Protein AF-M1KHR3-F1 (afdb_monomer_lite)

Radius of gyration: 27.19 Å; chains: 1; bounding box: 66×49×83 Å

pLDDT: mean 91.04, std 7.64, range [51.75, 98.38]

Structure (mmCIF, N/CA/C/O backbone):
data_AF-M1KHR3-F1
#
_entry.id   AF-M1KHR3-F1
#
loop_
_atom_site.group_PDB
_atom_site.id
_atom_site.type_symbol
_atom_site.label_atom_id
_atom_site.label_alt_id
_atom_site.label_comp_id
_atom_site.label_asym_id
_atom_site.label_entity_id
_atom_site.label_seq_id
_atom_site.pdbx_PDB_ins_code
_atom_site.Cartn_x
_atom_site.Cartn_y
_atom_site.Cartn_z
_atom_site.occupancy
_atom_site.B_iso_or_equiv
_atom_site.auth_seq_id
_atom_si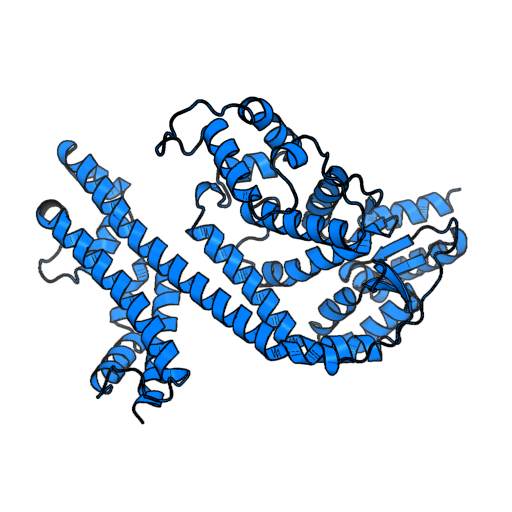te.auth_comp_id
_atom_site.auth_asym_id
_atom_site.auth_atom_id
_atom_site.pdbx_PDB_model_num
ATOM 1 N N . MET A 1 1 ? -18.562 -5.114 -34.670 1.00 65.62 1 MET A N 1
ATOM 2 C CA . MET A 1 1 ? -17.474 -6.106 -34.821 1.00 65.62 1 MET A CA 1
ATOM 3 C C . MET A 1 1 ? -16.102 -5.505 -34.507 1.00 65.62 1 MET A C 1
ATOM 5 O O . MET A 1 1 ? -15.467 -5.990 -33.584 1.00 65.62 1 MET A O 1
ATOM 9 N N . ASN A 1 2 ? -15.694 -4.399 -35.146 1.00 81.81 2 ASN A N 1
ATOM 10 C CA . ASN A 1 2 ? -14.386 -3.755 -34.916 1.00 81.81 2 ASN A CA 1
ATOM 11 C C . ASN A 1 2 ? -14.094 -3.407 -33.428 1.00 81.81 2 ASN A C 1
ATOM 13 O O . ASN A 1 2 ? -13.046 -3.760 -32.904 1.00 81.81 2 ASN A O 1
ATOM 17 N N . CYS A 1 3 ? -15.053 -2.831 -32.684 1.00 86.38 3 CYS A N 1
ATOM 18 C CA . CYS A 1 3 ? -14.869 -2.542 -31.247 1.00 86.38 3 CYS A CA 1
ATOM 19 C C . CYS A 1 3 ? -14.636 -3.790 -30.373 1.00 86.38 3 CYS A C 1
ATOM 21 O O . CYS A 1 3 ? -13.978 -3.694 -29.340 1.00 86.38 3 CYS A O 1
ATOM 23 N N . LEU A 1 4 ? -15.202 -4.942 -30.754 1.00 85.88 4 LEU A N 1
ATOM 24 C CA . LEU A 1 4 ? -15.021 -6.194 -30.017 1.00 85.88 4 LEU A CA 1
ATOM 25 C C . LEU A 1 4 ? -13.619 -6.755 -30.263 1.00 85.88 4 LEU A C 1
ATOM 27 O O . LEU A 1 4 ? -12.949 -7.115 -29.305 1.00 85.88 4 LEU A O 1
ATOM 31 N N . ILE A 1 5 ? -13.155 -6.737 -31.518 1.00 86.44 5 ILE A N 1
ATOM 32 C CA . ILE A 1 5 ? -11.787 -7.136 -31.890 1.00 86.44 5 ILE A CA 1
ATOM 33 C C . ILE A 1 5 ? -10.766 -6.259 -31.155 1.00 86.44 5 ILE A C 1
ATOM 35 O O . ILE A 1 5 ? -9.874 -6.790 -30.504 1.00 86.44 5 ILE A O 1
ATOM 39 N N . LYS A 1 6 ? -10.962 -4.933 -31.147 1.00 89.56 6 LYS A N 1
ATOM 40 C CA . LYS A 1 6 ? -10.150 -3.979 -30.368 1.00 89.56 6 LYS A CA 1
ATOM 41 C C . LYS A 1 6 ? -10.106 -4.318 -28.880 1.00 89.56 6 LYS A C 1
ATOM 43 O O . LYS A 1 6 ? -9.040 -4.315 -28.271 1.00 89.56 6 LYS A O 1
ATOM 48 N N . ARG A 1 7 ? -11.259 -4.653 -28.292 1.00 89.25 7 ARG A N 1
ATOM 49 C CA . ARG A 1 7 ? -11.337 -5.071 -26.888 1.00 89.25 7 ARG A CA 1
ATOM 50 C C . ARG A 1 7 ? -10.557 -6.367 -26.646 1.00 89.25 7 ARG A C 1
ATOM 52 O O . ARG A 1 7 ? -9.787 -6.422 -25.695 1.00 89.25 7 ARG A O 1
ATOM 59 N N . CYS A 1 8 ? -10.712 -7.378 -27.500 1.00 89.38 8 CYS A N 1
ATOM 60 C CA . CYS A 1 8 ? -9.934 -8.617 -27.420 1.00 89.38 8 CYS A CA 1
ATOM 61 C C . CYS A 1 8 ? -8.431 -8.337 -27.524 1.00 89.38 8 CYS A C 1
ATOM 63 O O . CYS A 1 8 ? -7.670 -8.798 -26.681 1.00 89.38 8 CYS A O 1
ATOM 65 N N . GLN A 1 9 ? -8.016 -7.510 -28.485 1.00 90.50 9 GLN A N 1
ATOM 66 C CA . GLN A 1 9 ? -6.617 -7.130 -28.663 1.00 90.50 9 GLN A CA 1
ATOM 67 C C . GLN A 1 9 ? -6.060 -6.409 -27.430 1.00 90.50 9 GLN A C 1
ATOM 69 O O . GLN A 1 9 ? -4.948 -6.705 -27.012 1.00 90.50 9 GLN A O 1
ATOM 74 N N . SER A 1 10 ? -6.844 -5.529 -26.795 1.00 91.81 10 SER A N 1
ATOM 75 C CA . SER A 1 10 ? -6.420 -4.839 -25.569 1.00 91.81 10 SER A CA 1
ATOM 76 C C . SER A 1 10 ? -6.113 -5.799 -24.415 1.00 91.81 10 SER A C 1
ATOM 78 O O . SER A 1 10 ? -5.130 -5.588 -23.718 1.00 91.81 10 SER A O 1
ATOM 80 N N . PHE A 1 11 ? -6.881 -6.886 -24.259 1.00 91.25 11 PHE A N 1
ATOM 81 C CA . PHE A 1 11 ? -6.609 -7.899 -23.233 1.00 91.25 11 PHE A CA 1
ATOM 82 C C . PHE A 1 11 ? -5.321 -8.675 -23.510 1.00 91.25 11 PHE A C 1
ATOM 84 O O . PHE A 1 11 ? -4.562 -8.958 -22.587 1.00 91.25 11 PHE A O 1
ATOM 91 N N . VAL A 1 12 ? -5.064 -9.003 -24.780 1.00 91.44 12 VAL A N 1
ATOM 92 C CA . VAL A 1 12 ? -3.830 -9.695 -25.171 1.00 91.44 12 VAL A CA 1
ATOM 93 C C . VAL A 1 12 ? -2.618 -8.790 -24.936 1.00 91.44 12 VAL A C 1
ATOM 95 O O . VAL A 1 12 ? -1.640 -9.237 -24.348 1.00 91.44 12 VAL A O 1
ATOM 98 N N . ILE A 1 13 ? -2.700 -7.508 -25.313 1.00 92.38 13 ILE A N 1
ATOM 99 C CA . ILE A 1 13 ? -1.631 -6.533 -25.047 1.00 92.38 13 ILE A CA 1
ATOM 100 C C . ILE A 1 13 ? -1.398 -6.377 -23.542 1.00 92.38 13 ILE A C 1
ATOM 102 O O . ILE A 1 13 ? -0.253 -6.429 -23.112 1.00 92.38 13 ILE A O 1
ATOM 1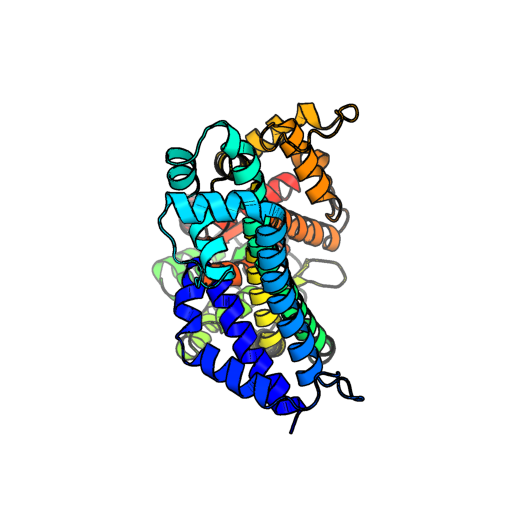06 N N . GLU A 1 14 ? -2.455 -6.237 -22.736 1.00 92.50 14 GLU A N 1
ATOM 107 C CA . GLU A 1 14 ? -2.338 -6.141 -21.273 1.00 92.50 14 GLU A CA 1
ATOM 108 C C . GLU A 1 14 ? -1.599 -7.358 -20.689 1.00 92.50 14 GLU A C 1
ATOM 110 O O . GLU A 1 14 ? -0.721 -7.198 -19.845 1.00 92.50 14 GLU A O 1
ATOM 115 N N . SER A 1 15 ? -1.904 -8.570 -21.169 1.00 90.69 15 SER A N 1
ATOM 116 C CA . SER A 1 15 ? -1.206 -9.791 -20.745 1.00 90.69 15 SER A CA 1
ATOM 117 C C . SER A 1 15 ? 0.270 -9.798 -21.147 1.00 90.69 15 SER A C 1
ATOM 119 O O . SER A 1 15 ? 1.107 -10.236 -20.362 1.00 90.69 15 SER A O 1
ATOM 121 N N . VAL A 1 16 ? 0.596 -9.334 -22.357 1.00 89.81 16 VAL A N 1
ATOM 122 C CA . VAL A 1 16 ? 1.985 -9.227 -22.828 1.00 89.81 16 VAL A CA 1
ATOM 123 C C . VAL A 1 16 ? 2.756 -8.211 -21.986 1.00 89.81 16 VAL A C 1
ATOM 125 O O . VAL A 1 16 ? 3.840 -8.522 -21.507 1.00 89.81 16 VAL A O 1
ATOM 128 N N . VAL A 1 17 ? 2.184 -7.027 -21.751 1.00 92.69 17 VAL A N 1
ATOM 129 C CA . VAL A 1 17 ? 2.806 -5.967 -20.944 1.00 92.69 17 VAL A CA 1
ATOM 130 C C . VAL A 1 17 ? 3.092 -6.447 -19.521 1.00 92.69 17 VAL A C 1
ATOM 132 O O . VAL A 1 17 ? 4.191 -6.224 -19.029 1.00 92.69 17 VAL A O 1
ATOM 135 N N . LYS A 1 18 ? 2.152 -7.152 -18.877 1.00 91.62 18 LYS A N 1
ATOM 136 C CA . LYS A 1 18 ? 2.363 -7.692 -17.523 1.00 91.62 18 LYS A CA 1
ATOM 137 C C . LYS A 1 18 ? 3.564 -8.632 -17.454 1.00 91.62 18 LYS A C 1
ATOM 139 O O . LYS A 1 18 ? 4.418 -8.437 -16.599 1.00 91.62 18 LYS A O 1
ATOM 144 N N . ARG A 1 19 ? 3.671 -9.582 -18.389 1.00 88.81 19 ARG A N 1
ATOM 145 C CA . ARG A 1 19 ? 4.815 -10.507 -18.438 1.00 88.81 19 ARG A CA 1
ATOM 146 C C . ARG A 1 19 ? 6.134 -9.783 -18.690 1.00 88.81 19 ARG A C 1
ATOM 148 O O . ARG A 1 19 ? 7.119 -10.081 -18.034 1.00 88.81 19 ARG A O 1
ATOM 155 N N . LEU A 1 20 ? 6.136 -8.777 -19.569 1.00 89.31 20 LEU A N 1
ATOM 156 C CA . LEU A 1 20 ? 7.328 -7.959 -19.815 1.00 89.31 20 LEU A CA 1
ATOM 157 C C . LEU A 1 20 ? 7.795 -7.176 -18.590 1.00 89.31 20 LEU A C 1
ATOM 159 O O . LEU A 1 20 ? 8.991 -6.972 -18.426 1.00 89.31 20 LEU A O 1
ATOM 163 N N . ILE A 1 21 ? 6.872 -6.719 -17.747 1.00 91.12 21 ILE A N 1
ATOM 164 C CA . ILE A 1 21 ? 7.213 -6.029 -16.499 1.00 91.12 21 ILE A CA 1
ATOM 165 C C . ILE A 1 21 ? 7.735 -7.023 -15.451 1.00 91.12 21 ILE A C 1
ATOM 167 O O . ILE A 1 21 ? 8.632 -6.676 -14.687 1.00 91.12 21 ILE A O 1
ATOM 171 N N . GLU A 1 22 ? 7.180 -8.238 -15.399 1.00 86.88 22 GLU A N 1
ATOM 172 C CA . GLU A 1 22 ? 7.619 -9.299 -14.481 1.00 86.88 22 GLU A CA 1
ATOM 173 C C . GLU A 1 22 ? 9.031 -9.797 -14.814 1.00 86.88 22 GLU A C 1
ATOM 175 O O . GLU A 1 22 ? 9.869 -9.898 -13.917 1.00 86.88 22 GLU A O 1
ATOM 180 N N . ASP A 1 23 ? 9.307 -10.058 -16.093 1.00 85.81 23 ASP A N 1
ATOM 181 C CA . ASP A 1 23 ? 10.641 -10.373 -16.595 1.00 85.81 23 ASP A CA 1
ATOM 182 C C . ASP A 1 23 ? 10.809 -9.868 -18.032 1.00 85.81 23 ASP A C 1
ATOM 184 O O . ASP A 1 23 ? 10.294 -10.420 -19.006 1.00 85.81 23 ASP A O 1
ATOM 188 N N . VAL A 1 24 ? 11.601 -8.811 -18.174 1.00 82.69 24 VAL A N 1
ATOM 189 C CA . VAL A 1 24 ? 11.881 -8.175 -19.463 1.00 82.69 24 VAL A CA 1
ATOM 190 C C . VAL A 1 24 ? 12.585 -9.138 -20.429 1.00 82.69 24 VAL A C 1
ATOM 192 O O . VAL A 1 24 ? 12.415 -9.030 -21.645 1.00 82.69 24 VAL A O 1
ATOM 195 N N . ASN A 1 25 ? 13.329 -10.120 -19.912 1.00 76.38 25 ASN A N 1
ATOM 196 C CA . ASN A 1 25 ? 14.043 -11.101 -20.731 1.00 76.38 25 ASN A CA 1
ATOM 197 C C . ASN A 1 25 ? 13.101 -12.128 -21.368 1.00 76.38 25 ASN A C 1
ATOM 199 O O . ASN A 1 25 ? 13.469 -12.778 -22.350 1.00 76.38 25 ASN A O 1
ATOM 203 N N . GLU A 1 26 ? 11.857 -12.235 -20.887 1.00 79.50 26 GLU A N 1
ATOM 204 C CA . GLU A 1 26 ? 10.842 -13.055 -21.542 1.00 79.50 26 GLU A CA 1
ATOM 205 C C . GLU A 1 26 ? 10.417 -12.496 -22.904 1.00 79.50 26 GLU A C 1
ATOM 207 O O . GLU A 1 26 ? 9.757 -13.217 -23.649 1.00 79.50 26 GLU A O 1
ATOM 212 N N . TYR A 1 27 ? 10.796 -11.267 -23.298 1.00 82.06 27 TYR A N 1
ATOM 213 C CA . TYR A 1 27 ? 10.379 -10.689 -24.585 1.00 82.06 27 TYR A CA 1
ATOM 214 C C . TYR A 1 27 ? 10.649 -11.634 -25.766 1.00 82.06 27 TYR A C 1
ATOM 216 O O . TYR A 1 27 ? 9.761 -11.862 -26.586 1.00 82.06 27 TYR A O 1
ATOM 224 N N . SER A 1 28 ? 11.835 -12.246 -25.829 1.00 80.62 28 SER A N 1
ATOM 225 C CA . SER A 1 28 ? 12.192 -13.197 -26.894 1.00 80.62 28 SER A CA 1
ATOM 226 C C . SER A 1 28 ? 11.285 -14.435 -26.907 1.00 80.62 28 SER A C 1
ATOM 228 O O . SER A 1 28 ? 10.817 -14.855 -27.968 1.00 80.62 28 SER A O 1
ATOM 230 N N . TYR A 1 29 ? 10.972 -14.979 -25.730 1.00 83.31 29 TYR A N 1
ATOM 231 C CA . TYR A 1 29 ? 10.062 -16.106 -25.563 1.00 83.31 29 TYR A CA 1
ATOM 232 C C . TYR A 1 29 ? 8.618 -15.725 -25.912 1.00 83.31 29 TYR A C 1
ATOM 234 O O . TYR A 1 29 ? 7.948 -16.471 -26.631 1.00 83.31 29 TYR A O 1
ATOM 242 N N . LEU A 1 30 ? 8.159 -14.537 -25.507 1.00 82.94 30 LEU A N 1
ATOM 243 C CA . LEU A 1 30 ? 6.817 -14.019 -25.782 1.00 82.94 30 LEU A CA 1
ATOM 244 C C . LEU A 1 30 ? 6.518 -13.971 -27.280 1.00 82.94 30 LEU A C 1
ATOM 246 O O . LEU A 1 30 ? 5.421 -14.359 -27.680 1.00 82.94 30 LEU A O 1
ATOM 250 N N . LEU A 1 31 ? 7.496 -13.606 -28.118 1.00 83.00 31 LEU A N 1
ATOM 251 C CA . LEU A 1 31 ? 7.348 -13.614 -29.582 1.00 83.00 31 LEU A CA 1
ATOM 252 C C . LEU A 1 31 ? 6.967 -14.994 -30.146 1.00 83.00 31 LEU A C 1
ATOM 254 O O . LEU A 1 31 ? 6.371 -15.089 -31.223 1.00 83.00 31 LEU A O 1
ATOM 258 N N . THR A 1 32 ? 7.308 -16.070 -29.434 1.00 82.56 32 THR A N 1
ATOM 259 C CA . THR A 1 32 ? 7.032 -17.450 -29.852 1.00 82.56 32 THR A CA 1
ATOM 260 C C . THR A 1 32 ? 5.683 -17.974 -29.358 1.00 82.56 32 THR A C 1
ATOM 262 O O . THR A 1 32 ? 5.171 -18.953 -29.915 1.00 82.56 32 THR A O 1
ATOM 265 N N . MET A 1 33 ? 5.087 -17.309 -28.363 1.00 86.12 33 MET A N 1
ATOM 266 C CA . MET A 1 33 ? 3.870 -17.749 -27.687 1.00 86.12 33 MET A CA 1
ATOM 267 C C . MET A 1 33 ? 2.606 -17.563 -28.531 1.00 86.12 33 MET A C 1
ATOM 269 O O . MET A 1 33 ? 2.522 -16.724 -29.433 1.00 86.12 33 MET A O 1
ATOM 273 N N . GLU A 1 34 ? 1.574 -18.340 -28.194 1.00 85.19 34 GLU A N 1
ATOM 274 C CA . GLU A 1 34 ? 0.252 -18.246 -28.819 1.00 85.19 34 GLU A CA 1
ATOM 275 C C . GLU A 1 34 ? -0.377 -16.859 -28.633 1.00 85.19 34 GLU A C 1
ATOM 277 O O . GLU A 1 34 ? -0.945 -16.325 -29.583 1.00 85.19 34 GLU A O 1
ATOM 282 N N . ASP A 1 35 ? -0.175 -16.230 -27.470 1.00 83.19 35 ASP A N 1
ATOM 283 C CA . ASP A 1 35 ? -0.653 -14.875 -27.170 1.00 83.19 35 ASP A CA 1
ATOM 284 C C . ASP A 1 35 ? -0.137 -13.846 -28.191 1.00 83.19 35 ASP A C 1
ATOM 286 O O . ASP A 1 35 ? -0.899 -13.018 -28.692 1.00 83.19 35 ASP A O 1
ATOM 290 N N . TRP A 1 36 ? 1.139 -13.929 -28.581 1.00 85.38 36 TRP A N 1
ATOM 291 C CA . TRP A 1 36 ? 1.722 -13.020 -29.572 1.00 85.38 36 TRP A CA 1
ATOM 292 C C . TRP A 1 36 ? 1.218 -13.301 -30.991 1.00 85.38 36 TRP A C 1
ATOM 294 O O . TRP A 1 36 ? 0.910 -12.382 -31.753 1.00 85.38 36 TRP A O 1
ATOM 304 N N . ARG A 1 37 ? 1.048 -14.576 -31.357 1.00 86.50 37 ARG A N 1
ATOM 305 C CA . ARG A 1 37 ? 0.434 -14.949 -32.646 1.00 86.50 37 ARG A CA 1
ATOM 306 C C . ARG A 1 37 ? -1.011 -14.464 -32.732 1.00 86.50 37 ARG A C 1
ATOM 308 O O . ARG A 1 37 ? -1.428 -13.958 -33.778 1.00 86.50 37 ARG A O 1
ATOM 315 N N . LEU A 1 38 ? -1.755 -14.584 -31.635 1.00 87.06 38 LEU A N 1
ATOM 316 C CA . LEU A 1 38 ? -3.108 -14.066 -31.504 1.00 87.06 38 LEU A CA 1
ATOM 317 C C . LEU A 1 38 ? -3.116 -12.543 -31.632 1.00 87.06 38 LEU A C 1
ATOM 319 O O . LEU A 1 38 ? -3.914 -12.023 -32.409 1.00 87.06 38 LEU A O 1
ATOM 323 N N . LEU A 1 39 ? -2.202 -11.836 -30.959 1.00 87.75 39 LEU A N 1
ATOM 324 C CA . LEU A 1 39 ? -2.040 -10.388 -31.100 1.00 87.75 39 LEU A CA 1
ATOM 325 C C . LEU A 1 39 ? -1.847 -9.995 -32.567 1.00 87.75 39 LEU A C 1
ATOM 327 O O . LEU A 1 39 ? -2.563 -9.126 -33.060 1.00 87.75 39 LEU A O 1
ATOM 331 N N . MET A 1 40 ? -0.953 -10.678 -33.288 1.00 86.25 40 MET A N 1
ATOM 332 C CA . MET A 1 40 ? -0.709 -10.368 -34.696 1.00 86.25 40 MET A CA 1
ATOM 333 C C . MET A 1 40 ? -1.898 -10.679 -35.608 1.00 86.25 40 MET A C 1
ATOM 335 O O . MET A 1 40 ? -2.149 -9.955 -36.572 1.00 86.25 40 MET A O 1
ATOM 339 N N . SER A 1 41 ? -2.634 -11.752 -35.324 1.00 86.06 41 SER A N 1
ATOM 340 C CA . SER A 1 41 ? -3.857 -12.105 -36.053 1.00 86.06 41 SER A CA 1
ATOM 341 C C . SER A 1 41 ? -4.972 -11.077 -35.823 1.00 86.06 41 SER A C 1
ATOM 343 O O . SER A 1 41 ? -5.627 -10.628 -36.770 1.00 86.06 41 SER A O 1
ATOM 345 N N . LEU A 1 42 ? -5.150 -10.651 -34.568 1.00 85.31 42 LEU A N 1
ATOM 346 C CA . LEU A 1 42 ? -6.105 -9.613 -34.189 1.00 85.31 42 LEU A CA 1
ATOM 347 C C . LEU A 1 42 ? -5.740 -8.275 -34.831 1.00 85.31 42 LEU A C 1
ATOM 349 O O . LEU A 1 42 ? -6.620 -7.639 -35.404 1.00 85.31 42 LEU A O 1
ATOM 353 N N . ASP A 1 43 ? -4.462 -7.892 -34.820 1.00 84.50 43 ASP A N 1
ATOM 354 C CA . ASP A 1 43 ? -3.989 -6.637 -35.412 1.00 84.50 43 ASP A CA 1
ATOM 355 C C . ASP A 1 43 ? -4.278 -6.561 -36.919 1.00 84.50 43 ASP A C 1
ATOM 357 O O . ASP A 1 43 ? -4.793 -5.554 -37.405 1.00 84.50 43 ASP A O 1
ATOM 361 N N . LYS A 1 44 ? -4.063 -7.665 -37.650 1.00 84.88 44 LYS A N 1
ATOM 362 C CA . LYS A 1 44 ? -4.437 -7.787 -39.073 1.00 84.88 44 LYS A CA 1
ATOM 363 C C . LYS A 1 44 ? -5.945 -7.683 -39.311 1.00 84.88 44 LYS A C 1
ATOM 365 O O . LYS A 1 44 ? -6.370 -7.309 -40.400 1.00 84.88 44 LYS A O 1
ATOM 370 N N . SER A 1 45 ? -6.749 -8.032 -38.310 1.00 83.06 45 SER A N 1
ATOM 371 C CA . SER A 1 45 ? -8.213 -8.026 -38.381 1.00 83.06 45 SER A CA 1
ATOM 372 C C . SER A 1 45 ? -8.830 -6.674 -37.992 1.00 83.06 45 SER A C 1
ATOM 374 O O . SER A 1 45 ? -10.031 -6.465 -38.192 1.00 83.06 45 SER A O 1
ATOM 376 N N . VAL A 1 46 ? -8.047 -5.737 -37.441 1.00 80.31 46 VAL A N 1
ATOM 377 C CA . VAL A 1 46 ? -8.514 -4.380 -37.123 1.00 80.31 46 VAL A CA 1
ATOM 378 C C . VAL A 1 46 ? -8.530 -3.526 -38.392 1.00 80.31 46 VAL A C 1
ATOM 380 O O . VAL A 1 46 ? -7.518 -2.977 -38.814 1.00 80.31 46 VAL A O 1
ATOM 383 N N . VAL A 1 47 ? -9.720 -3.383 -38.981 1.00 70.31 47 VAL A N 1
ATOM 384 C CA . VAL A 1 47 ? -9.939 -2.624 -40.229 1.00 70.31 47 VAL A CA 1
ATOM 385 C C . VAL A 1 47 ? -9.781 -1.109 -40.033 1.00 70.31 47 VAL A C 1
ATOM 387 O O . VAL A 1 47 ? -9.219 -0.430 -40.884 1.00 70.31 47 VAL A O 1
ATOM 390 N N . GLU A 1 48 ? -10.238 -0.562 -38.901 1.00 75.12 48 GLU A N 1
ATOM 391 C CA . GLU A 1 48 ? -10.100 0.871 -38.585 1.00 75.12 48 GLU A CA 1
ATOM 392 C C . GLU A 1 48 ? -9.508 1.032 -37.190 1.00 75.12 48 GLU A C 1
ATOM 394 O O . GLU A 1 48 ? -10.094 0.533 -36.227 1.00 75.12 48 GLU A O 1
ATOM 399 N N . ARG A 1 49 ? -8.408 1.778 -37.046 1.00 76.88 49 ARG A N 1
ATOM 400 C CA . ARG A 1 49 ? -7.761 2.025 -35.742 1.00 76.88 49 ARG A CA 1
ATOM 401 C C . ARG A 1 49 ? -8.350 3.209 -34.967 1.00 76.88 49 ARG A C 1
ATOM 403 O O . ARG A 1 49 ? -8.129 3.306 -33.766 1.00 76.88 49 ARG A O 1
ATOM 410 N N . GLN A 1 50 ? -9.159 4.056 -35.609 1.00 80.06 50 GLN A N 1
ATOM 411 C CA . GLN A 1 50 ? -9.783 5.222 -34.972 1.00 80.06 50 GLN A CA 1
ATOM 412 C C . GLN A 1 50 ? -10.743 4.822 -33.840 1.00 80.06 50 GLN A C 1
ATOM 414 O O . GLN A 1 50 ? -11.403 3.777 -33.894 1.00 80.06 50 GLN A O 1
ATOM 419 N N . ILE A 1 51 ? -10.829 5.654 -32.800 1.00 81.06 51 ILE A N 1
ATOM 420 C CA . ILE A 1 51 ? -11.830 5.491 -31.742 1.00 81.06 51 ILE A CA 1
ATOM 421 C C . ILE A 1 51 ? -13.216 5.675 -32.372 1.00 81.06 51 ILE A C 1
ATOM 423 O O . ILE A 1 51 ? -13.428 6.574 -33.182 1.00 81.06 51 ILE A O 1
ATOM 427 N N . CYS A 1 52 ? -14.167 4.798 -32.038 1.00 81.94 52 CYS A N 1
ATOM 428 C CA . CYS A 1 52 ? -15.522 4.932 -32.571 1.00 81.94 52 CYS A CA 1
ATOM 429 C C . CYS A 1 52 ? -16.189 6.213 -32.044 1.00 81.94 52 CYS A C 1
ATOM 431 O O . CYS A 1 52 ? -15.874 6.670 -30.950 1.00 81.94 52 CYS A O 1
ATOM 433 N N . GLN A 1 53 ? -17.176 6.748 -32.767 1.00 77.56 53 GLN A N 1
ATOM 434 C CA . GLN A 1 53 ? -17.880 7.982 -32.375 1.00 77.56 53 GLN A CA 1
ATOM 435 C C . GLN A 1 53 ? -18.485 7.934 -30.961 1.00 77.56 53 GLN A C 1
ATOM 437 O O . GLN A 1 53 ? -18.569 8.951 -30.288 1.00 77.56 53 GLN A O 1
ATOM 442 N N . LYS A 1 54 ? -18.877 6.741 -30.492 1.00 78.44 54 LYS A N 1
ATOM 443 C CA . LYS A 1 54 ? -19.422 6.523 -29.141 1.00 78.44 54 LYS A CA 1
ATOM 444 C C . LYS A 1 54 ? -18.355 6.425 -28.045 1.00 78.44 54 LYS A C 1
ATOM 446 O O . LYS A 1 54 ? -18.719 6.177 -26.905 1.00 78.44 54 LYS A O 1
ATOM 451 N N . GLN A 1 55 ? -17.069 6.497 -28.403 1.00 81.56 55 GLN A N 1
ATOM 452 C CA . GLN A 1 55 ? -15.925 6.344 -27.498 1.00 81.56 55 GLN A CA 1
ATOM 453 C C . GLN A 1 55 ? -16.093 5.166 -26.529 1.00 81.56 55 GLN A C 1
ATOM 455 O O . GLN A 1 55 ? -15.921 5.285 -25.321 1.00 81.56 55 GLN A O 1
ATOM 460 N N . CYS A 1 56 ? -16.501 4.005 -27.052 1.00 85.88 56 CYS A N 1
ATOM 461 C CA . CYS A 1 56 ? -16.832 2.888 -26.178 1.00 85.88 56 CYS A CA 1
ATOM 462 C C . CYS A 1 56 ? -15.594 2.384 -25.419 1.00 85.88 56 CYS A C 1
ATOM 464 O O . CYS A 1 56 ? -14.473 2.443 -25.931 1.00 85.88 56 CYS A O 1
ATOM 466 N N . LEU A 1 57 ? -15.819 1.792 -24.240 1.00 78.81 57 LEU A N 1
ATOM 467 C CA . LEU A 1 57 ? -14.764 1.266 -23.365 1.00 78.81 57 LEU A CA 1
ATOM 468 C C . LEU A 1 57 ? -13.759 0.365 -24.103 1.00 78.81 57 LEU A C 1
ATOM 470 O O . LEU A 1 57 ? -12.564 0.426 -23.841 1.00 78.81 57 LEU A O 1
ATOM 474 N N . GLY A 1 58 ? -14.228 -0.447 -25.057 1.00 82.25 58 GLY A N 1
ATOM 475 C CA . GLY A 1 58 ? -13.357 -1.307 -25.865 1.00 82.25 58 GLY A CA 1
ATOM 476 C C . GLY A 1 58 ? -12.375 -0.531 -26.749 1.00 82.25 58 GLY A C 1
ATOM 477 O O . GLY A 1 58 ? -11.218 -0.922 -26.852 1.00 82.25 58 GLY A O 1
ATOM 478 N N . CYS A 1 59 ? -12.806 0.578 -27.357 1.00 86.56 59 CYS A N 1
ATOM 479 C CA . CYS A 1 59 ? -11.939 1.427 -28.176 1.00 86.56 59 CYS A CA 1
ATOM 480 C C . CYS A 1 59 ? -10.974 2.259 -27.324 1.00 86.56 59 CYS A C 1
ATOM 482 O O . CYS A 1 59 ? -9.827 2.426 -27.724 1.00 86.56 59 CYS A O 1
ATOM 484 N N . LEU A 1 60 ? -11.420 2.754 -26.163 1.00 87.06 60 LEU A N 1
ATOM 485 C CA . LEU A 1 60 ? -10.572 3.517 -25.242 1.00 87.06 60 LEU A CA 1
ATOM 486 C C . LEU A 1 60 ? -9.464 2.641 -24.641 1.00 87.06 60 LEU A C 1
ATOM 488 O O . LEU A 1 60 ? -8.293 3.006 -24.708 1.00 87.06 60 LEU A O 1
ATOM 492 N N . LYS A 1 61 ? -9.814 1.442 -24.148 1.00 86.94 61 LYS A N 1
ATOM 493 C CA . LYS A 1 61 ? -8.830 0.469 -23.642 1.00 86.94 61 LYS A CA 1
ATOM 494 C C . LYS A 1 61 ? -7.837 0.050 -24.716 1.00 86.94 61 LYS A C 1
ATOM 496 O O . LYS A 1 61 ? -6.640 0.014 -24.462 1.00 86.94 61 LYS A O 1
ATOM 501 N N . PHE A 1 62 ? -8.324 -0.224 -25.924 1.00 90.81 62 PHE A N 1
ATOM 502 C CA . PHE A 1 62 ? -7.465 -0.521 -27.064 1.00 90.81 62 PHE A CA 1
ATOM 503 C C . PHE A 1 62 ? -6.466 0.602 -27.343 1.00 90.81 62 PHE A C 1
ATOM 505 O O . PHE A 1 62 ? -5.274 0.330 -27.421 1.00 90.81 62 PHE A O 1
ATOM 512 N N . ALA A 1 63 ? -6.932 1.851 -27.439 1.00 90.56 63 ALA A N 1
ATOM 513 C CA . ALA A 1 63 ? -6.056 2.990 -27.685 1.00 90.56 63 ALA A CA 1
ATOM 514 C C . ALA A 1 63 ? -4.982 3.126 -26.593 1.00 90.56 63 ALA A C 1
ATOM 516 O O . ALA A 1 63 ? -3.806 3.228 -26.923 1.00 90.56 63 ALA A O 1
ATOM 517 N N . ARG A 1 64 ? -5.353 3.042 -25.305 1.00 92.19 64 ARG A N 1
ATOM 518 C CA . ARG A 1 64 ? -4.388 3.131 -24.192 1.00 92.19 64 ARG A CA 1
ATOM 519 C C . ARG A 1 64 ? -3.352 2.006 -24.229 1.00 92.19 64 ARG A C 1
ATOM 521 O O . ARG A 1 64 ? -2.164 2.293 -24.123 1.00 92.19 64 ARG A O 1
ATOM 528 N N . MET A 1 65 ? -3.782 0.755 -24.409 1.00 92.62 65 MET A N 1
ATOM 529 C CA . MET A 1 65 ? -2.879 -0.405 -24.437 1.00 92.62 65 MET A CA 1
ATOM 530 C C . MET A 1 65 ? -1.940 -0.383 -25.649 1.00 92.62 65 MET A C 1
ATOM 532 O O . MET A 1 65 ? -0.747 -0.636 -25.506 1.00 92.62 65 MET A O 1
ATOM 536 N N . VAL A 1 66 ? -2.449 -0.035 -26.836 1.00 91.38 66 VAL A N 1
ATOM 537 C CA . VAL A 1 66 ? -1.615 0.089 -28.041 1.00 91.38 66 VAL A CA 1
ATOM 538 C C . VAL A 1 66 ? -0.602 1.213 -27.892 1.00 91.38 66 VAL A C 1
ATOM 540 O O . VAL A 1 66 ? 0.559 1.000 -28.227 1.00 91.38 66 VAL A O 1
ATOM 543 N N . THR A 1 67 ? -1.007 2.381 -27.387 1.00 93.19 67 THR A N 1
ATOM 544 C CA . THR A 1 67 ? -0.081 3.497 -27.153 1.00 93.19 67 THR A CA 1
ATOM 545 C C . THR A 1 67 ? 1.018 3.101 -26.173 1.00 93.19 67 THR A C 1
ATOM 547 O O . THR A 1 67 ? 2.183 3.320 -26.473 1.00 93.19 67 THR A O 1
ATOM 550 N N . MET A 1 68 ? 0.671 2.453 -25.058 1.00 94.94 68 MET A N 1
ATOM 551 C CA . MET A 1 68 ? 1.634 1.986 -24.055 1.00 94.94 68 MET A CA 1
ATOM 552 C C . MET A 1 68 ? 2.686 1.042 -24.660 1.00 94.94 68 MET A C 1
ATOM 554 O O . MET A 1 68 ? 3.882 1.302 -24.555 1.00 94.94 68 MET A O 1
ATOM 558 N N . LEU A 1 69 ? 2.253 -0.010 -25.366 1.00 93.12 69 LEU A N 1
ATOM 559 C CA . LEU A 1 69 ? 3.180 -0.951 -26.004 1.00 93.12 69 LEU A CA 1
ATOM 560 C C . LEU A 1 69 ? 3.988 -0.293 -27.136 1.00 93.12 69 LEU A C 1
ATOM 562 O O . LEU A 1 69 ? 5.175 -0.569 -27.293 1.00 93.12 69 LEU A O 1
ATOM 566 N N . SER A 1 70 ? 3.362 0.586 -27.923 1.00 93.12 70 SER A N 1
ATOM 567 C CA . SER A 1 70 ? 4.036 1.272 -29.032 1.00 93.12 70 SER A CA 1
ATOM 568 C C . SER A 1 70 ? 5.094 2.251 -28.537 1.00 93.12 70 SER A C 1
ATOM 570 O O . SER A 1 70 ? 6.152 2.336 -29.150 1.00 93.12 70 SER A O 1
ATOM 572 N N . ASN A 1 71 ? 4.835 2.970 -27.442 1.00 96.06 71 ASN A N 1
ATOM 573 C CA . ASN A 1 71 ? 5.806 3.875 -26.831 1.00 96.06 71 ASN A CA 1
ATOM 574 C C . ASN A 1 71 ? 7.052 3.107 -26.394 1.00 96.06 71 ASN A C 1
ATOM 576 O O . ASN A 1 71 ? 8.143 3.478 -26.807 1.00 96.06 71 ASN A O 1
ATOM 580 N N . PHE A 1 72 ? 6.878 1.989 -25.682 1.00 95.69 72 PHE A N 1
ATOM 581 C CA . PHE A 1 72 ? 7.986 1.112 -25.299 1.00 95.69 72 PHE A CA 1
ATOM 582 C C . PHE A 1 72 ? 8.788 0.625 -26.514 1.00 95.69 72 PHE A C 1
ATOM 584 O O . PHE A 1 72 ? 10.001 0.805 -26.577 1.00 95.69 72 PHE A O 1
ATOM 591 N N . ILE A 1 73 ? 8.115 0.059 -27.523 1.00 94.25 73 ILE A N 1
ATOM 592 C CA . ILE A 1 73 ? 8.779 -0.437 -28.739 1.00 94.25 73 ILE A CA 1
ATOM 593 C C . ILE A 1 73 ? 9.560 0.685 -29.433 1.00 94.25 73 ILE A C 1
ATOM 595 O O . ILE A 1 73 ? 10.727 0.510 -29.780 1.00 94.25 73 ILE A O 1
ATOM 599 N N . ASN A 1 74 ? 8.930 1.841 -29.634 1.00 97.12 74 ASN A N 1
ATOM 600 C CA . ASN A 1 74 ? 9.547 2.965 -30.329 1.00 97.12 74 ASN A CA 1
ATOM 601 C C . ASN A 1 74 ? 10.700 3.575 -29.526 1.00 97.12 74 ASN A C 1
ATOM 603 O O . ASN A 1 74 ? 11.702 3.952 -30.128 1.00 97.12 74 ASN A O 1
ATOM 607 N N . GLY A 1 75 ? 10.586 3.638 -28.199 1.00 97.44 75 GLY A N 1
ATOM 608 C CA . GLY A 1 75 ? 11.644 4.103 -27.308 1.00 97.44 75 GLY A CA 1
ATOM 609 C C . GLY A 1 75 ? 12.891 3.228 -27.409 1.00 97.44 75 GLY A C 1
ATOM 610 O O . GLY A 1 75 ? 13.986 3.735 -27.652 1.00 97.44 75 GLY A O 1
ATOM 611 N N . ILE A 1 76 ? 12.719 1.902 -27.370 1.00 96.81 76 ILE A N 1
ATOM 612 C CA . ILE A 1 76 ? 13.818 0.942 -27.558 1.00 96.81 76 ILE A CA 1
ATOM 613 C C . ILE A 1 76 ? 14.459 1.093 -28.945 1.00 96.81 76 ILE A C 1
ATOM 615 O O . ILE A 1 76 ? 15.682 1.160 -29.071 1.00 96.81 76 ILE A O 1
ATOM 619 N N . LEU A 1 77 ? 13.646 1.197 -30.001 1.00 97.25 77 LEU A N 1
ATOM 620 C CA . LEU A 1 77 ? 14.154 1.411 -31.359 1.00 97.25 77 LEU A CA 1
ATOM 621 C C . LEU A 1 77 ? 14.906 2.745 -31.495 1.00 97.25 77 LEU A C 1
ATOM 623 O O . LEU A 1 77 ? 15.918 2.801 -32.197 1.00 97.25 77 LEU A O 1
ATOM 627 N N . SER A 1 78 ? 14.450 3.805 -30.820 1.00 97.62 78 SER A N 1
ATOM 628 C CA . SER A 1 78 ? 15.145 5.097 -30.785 1.00 97.62 78 SER A CA 1
ATOM 629 C C . SER A 1 78 ? 16.480 4.984 -30.059 1.00 97.62 78 SER A C 1
ATOM 631 O O . SER A 1 78 ? 17.491 5.438 -30.590 1.00 97.62 78 SER A O 1
ATOM 633 N N . ALA A 1 79 ? 16.522 4.302 -28.909 1.00 97.06 79 ALA A N 1
ATOM 634 C CA . ALA A 1 79 ? 17.756 4.061 -28.165 1.00 97.06 79 ALA A CA 1
ATOM 635 C C . ALA A 1 79 ? 18.800 3.325 -29.022 1.00 97.06 79 ALA A C 1
ATOM 637 O O . ALA A 1 79 ? 19.955 3.755 -29.086 1.00 97.06 79 ALA A O 1
ATOM 638 N N . ASN A 1 80 ? 18.385 2.283 -29.752 1.00 96.19 80 ASN A N 1
ATOM 639 C CA . ASN A 1 80 ? 19.254 1.567 -30.690 1.00 96.19 80 ASN A CA 1
ATOM 640 C C . ASN A 1 80 ? 19.775 2.478 -31.799 1.00 96.19 80 ASN A C 1
ATOM 642 O O . ASN A 1 80 ? 20.966 2.470 -32.096 1.00 96.19 80 ASN A O 1
ATOM 646 N N . LYS A 1 81 ? 18.891 3.272 -32.408 1.00 96.25 81 LYS A N 1
ATOM 647 C CA . LYS A 1 81 ? 19.239 4.165 -33.517 1.00 96.25 81 LYS A CA 1
ATOM 648 C C . LYS A 1 81 ? 20.195 5.276 -33.083 1.00 96.25 81 LYS A C 1
ATOM 650 O O . LYS A 1 81 ? 21.161 5.574 -33.773 1.00 96.25 81 LYS A O 1
ATOM 655 N N . GLU A 1 82 ? 19.950 5.886 -31.931 1.00 96.44 82 GLU A N 1
ATOM 656 C CA . GLU A 1 82 ? 20.807 6.935 -31.372 1.00 96.44 82 GLU A CA 1
ATOM 657 C C . GLU A 1 82 ? 22.183 6.404 -30.948 1.00 96.44 82 GLU A C 1
ATOM 659 O O . GLU A 1 82 ? 23.136 7.172 -30.843 1.00 96.44 82 GLU A O 1
ATOM 664 N N . SER A 1 83 ? 22.295 5.097 -30.697 1.00 96.19 83 SER A N 1
ATOM 665 C CA . SER A 1 83 ? 23.536 4.402 -30.337 1.00 96.19 83 SER A CA 1
ATOM 666 C C . SER A 1 83 ? 23.981 3.392 -31.402 1.00 96.19 83 SER A C 1
ATOM 668 O O . SER A 1 83 ? 24.692 2.443 -31.084 1.00 96.19 83 SER A O 1
ATOM 670 N N . GLU A 1 84 ? 23.621 3.601 -32.674 1.00 95.56 84 GLU A N 1
ATOM 671 C CA . GLU A 1 84 ? 23.823 2.637 -33.771 1.00 95.56 84 GLU A CA 1
ATOM 672 C C . GLU A 1 84 ? 25.282 2.171 -33.904 1.00 95.56 84 GLU A C 1
ATOM 674 O O . GLU A 1 84 ? 25.551 0.976 -34.046 1.00 95.56 84 GLU A O 1
ATOM 679 N N . ALA A 1 85 ? 26.239 3.097 -33.790 1.00 95.00 85 ALA A N 1
ATOM 680 C CA . ALA A 1 85 ? 27.665 2.776 -33.856 1.00 95.00 85 ALA A CA 1
ATOM 681 C C . ALA A 1 85 ? 28.108 1.842 -32.715 1.00 95.00 85 ALA A C 1
ATOM 683 O O . ALA A 1 85 ? 28.847 0.886 -32.952 1.00 95.00 85 ALA A O 1
ATOM 684 N N . LEU A 1 86 ? 27.623 2.093 -31.493 1.00 95.81 86 LEU A N 1
ATOM 685 C CA . LEU A 1 86 ? 27.878 1.236 -30.336 1.00 95.81 86 LEU A CA 1
ATOM 686 C C . LEU A 1 86 ? 27.203 -0.126 -30.523 1.00 95.81 86 LEU A C 1
ATOM 688 O O . LEU A 1 86 ? 27.852 -1.149 -30.339 1.00 95.81 86 LEU A O 1
ATOM 692 N N . VAL A 1 87 ? 25.923 -0.155 -30.904 1.00 95.12 87 VAL A N 1
ATOM 693 C CA . VAL A 1 87 ? 25.166 -1.403 -31.097 1.00 95.12 87 VAL A CA 1
ATOM 694 C C . VAL A 1 87 ? 25.840 -2.286 -32.148 1.00 95.12 87 VAL A C 1
ATOM 696 O O . VAL A 1 87 ? 26.010 -3.482 -31.924 1.00 95.12 87 VAL A O 1
ATOM 699 N N . THR A 1 88 ? 26.314 -1.696 -33.247 1.00 94.69 88 THR A N 1
ATOM 700 C CA . THR A 1 88 ? 27.070 -2.405 -34.291 1.00 94.69 88 THR A CA 1
ATOM 701 C C . THR A 1 88 ? 28.384 -2.976 -33.748 1.00 94.69 88 THR A C 1
ATOM 703 O O . THR A 1 88 ? 28.731 -4.128 -34.020 1.00 94.69 88 THR A O 1
ATOM 706 N N . GLU A 1 89 ? 29.120 -2.200 -32.944 1.00 94.44 89 GLU A N 1
ATOM 707 C CA . GLU A 1 89 ? 30.345 -2.671 -32.290 1.00 94.44 89 GLU A CA 1
ATOM 708 C C . GLU A 1 89 ? 30.060 -3.842 -31.335 1.00 94.44 89 GLU A C 1
ATOM 710 O O . GLU A 1 89 ? 30.768 -4.851 -31.381 1.00 94.44 89 GLU A O 1
ATOM 715 N N . LEU A 1 90 ? 29.004 -3.743 -30.522 1.00 94.75 90 LEU A N 1
ATOM 716 C CA . LEU A 1 90 ? 28.575 -4.790 -29.593 1.00 94.75 90 LEU A CA 1
ATOM 717 C C . LEU A 1 90 ? 28.169 -6.069 -30.335 1.00 94.75 90 LEU A C 1
ATOM 719 O O . LEU A 1 90 ? 28.642 -7.145 -29.971 1.00 94.75 90 LEU A O 1
ATOM 723 N N . CYS A 1 91 ? 27.381 -5.968 -31.411 1.00 94.75 91 CYS A N 1
ATOM 724 C CA . CYS A 1 91 ? 27.008 -7.129 -32.226 1.00 94.75 91 CYS A CA 1
ATOM 725 C C . CYS A 1 91 ? 28.247 -7.856 -32.756 1.00 94.75 91 CYS A C 1
ATOM 727 O O . CYS A 1 91 ? 28.331 -9.081 -32.674 1.00 94.75 91 CYS A O 1
ATOM 729 N N . ARG A 1 92 ? 29.268 -7.111 -33.200 1.00 94.25 92 ARG A N 1
ATOM 730 C CA . ARG A 1 92 ? 30.540 -7.694 -33.642 1.00 94.25 92 ARG A CA 1
ATOM 731 C C . ARG A 1 92 ? 31.317 -8.358 -32.500 1.00 94.25 92 ARG A C 1
ATOM 733 O O . ARG A 1 92 ? 31.872 -9.433 -32.703 1.00 94.25 92 ARG A O 1
ATOM 740 N N . ILE A 1 93 ? 31.388 -7.727 -31.325 1.00 94.88 93 ILE A N 1
ATOM 741 C CA . ILE A 1 93 ? 32.113 -8.256 -30.152 1.00 94.88 93 ILE A CA 1
ATOM 742 C C . ILE A 1 93 ? 31.497 -9.574 -29.673 1.00 94.88 93 ILE A C 1
ATOM 744 O O . ILE A 1 93 ? 32.228 -10.510 -29.354 1.00 94.88 93 ILE A O 1
ATOM 748 N N . PHE A 1 94 ? 30.168 -9.650 -29.645 1.00 94.62 94 PHE A N 1
ATOM 749 C CA . PHE A 1 94 ? 29.431 -10.814 -29.152 1.00 94.62 94 PHE A CA 1
ATOM 750 C C . PHE A 1 94 ? 29.009 -11.794 -30.254 1.00 94.62 94 PHE A C 1
ATOM 752 O O . PHE A 1 94 ? 28.333 -12.774 -29.956 1.00 94.62 94 PHE A O 1
ATOM 759 N N . ALA A 1 95 ? 29.426 -11.560 -31.504 1.00 94.00 95 ALA A N 1
ATOM 760 C CA . ALA A 1 95 ? 29.055 -12.359 -32.674 1.00 94.00 95 ALA A CA 1
ATOM 761 C C . ALA A 1 95 ? 27.529 -12.563 -32.811 1.00 94.00 95 ALA A C 1
ATOM 763 O O . ALA A 1 95 ? 27.061 -13.661 -33.116 1.00 94.00 95 ALA A O 1
ATOM 764 N N . ILE A 1 96 ? 26.758 -11.500 -32.563 1.00 91.69 96 ILE A N 1
ATOM 765 C CA . ILE A 1 96 ? 25.295 -11.508 -32.660 1.00 91.69 96 ILE A CA 1
ATOM 766 C C . ILE A 1 96 ? 24.888 -11.365 -34.140 1.00 91.69 96 ILE A C 1
ATOM 768 O O . ILE A 1 96 ? 25.446 -10.503 -34.819 1.00 91.69 96 ILE A O 1
ATOM 772 N N . PRO A 1 97 ? 23.940 -12.174 -34.655 1.00 89.94 97 PRO A N 1
ATOM 773 C CA . PRO A 1 97 ? 23.475 -12.079 -36.040 1.00 89.94 97 PRO A CA 1
ATOM 774 C C . PRO A 1 97 ? 22.825 -10.730 -36.380 1.00 89.94 97 PRO A C 1
ATOM 776 O O . PRO A 1 97 ? 22.037 -10.205 -35.589 1.00 89.94 97 PRO A O 1
ATOM 779 N N . ASP A 1 98 ? 23.081 -10.225 -37.590 1.00 80.88 98 ASP A N 1
ATOM 780 C CA . ASP A 1 98 ? 22.549 -8.942 -38.085 1.00 80.88 98 ASP A CA 1
ATOM 781 C C . ASP A 1 98 ? 21.013 -8.926 -38.242 1.00 80.88 98 ASP A C 1
ATOM 783 O O . ASP A 1 98 ? 20.402 -7.861 -38.285 1.00 80.88 98 ASP A O 1
ATOM 787 N N . ASP A 1 99 ? 20.371 -10.095 -38.330 1.00 85.31 99 ASP A N 1
ATOM 788 C CA . ASP A 1 99 ? 18.916 -10.258 -38.459 1.00 85.31 99 ASP A CA 1
ATOM 789 C C . ASP A 1 99 ? 18.189 -10.411 -37.111 1.00 85.31 99 ASP A C 1
ATOM 791 O O . ASP A 1 99 ? 16.978 -10.656 -37.072 1.00 85.31 99 ASP A O 1
ATOM 795 N N . SER A 1 100 ? 18.908 -10.242 -35.998 1.00 87.50 100 SER A N 1
ATOM 796 C CA . SER A 1 100 ? 18.336 -10.308 -34.653 1.00 87.50 100 SER A CA 1
ATOM 797 C C . SER A 1 100 ? 17.229 -9.270 -34.463 1.00 87.50 100 SER A C 1
ATOM 799 O O . SER A 1 100 ? 17.322 -8.127 -34.914 1.00 87.50 100 SER A O 1
ATOM 801 N N . ASN A 1 101 ? 16.164 -9.648 -33.747 1.00 90.75 101 ASN A N 1
ATOM 802 C CA . ASN A 1 101 ? 15.097 -8.707 -33.423 1.00 90.75 101 ASN A CA 1
ATOM 803 C C . ASN A 1 101 ? 15.681 -7.534 -32.606 1.00 90.75 101 ASN A C 1
ATOM 805 O O . ASN A 1 101 ? 16.266 -7.779 -31.550 1.00 90.75 101 ASN A O 1
ATOM 809 N N . PRO A 1 102 ? 15.503 -6.272 -33.036 1.00 92.31 102 PRO A N 1
ATOM 810 C CA . PRO A 1 102 ? 16.185 -5.132 -32.424 1.00 92.31 102 PRO A CA 1
ATOM 811 C C . PRO A 1 102 ? 15.777 -4.890 -30.966 1.00 92.31 102 PRO A C 1
ATOM 813 O O . PRO A 1 102 ? 16.567 -4.353 -30.195 1.00 92.31 102 PRO A O 1
ATOM 816 N N . ILE A 1 103 ? 14.565 -5.293 -30.572 1.00 93.06 103 ILE A N 1
ATOM 817 C CA . ILE A 1 103 ? 14.100 -5.168 -29.188 1.00 93.06 103 ILE A CA 1
ATOM 818 C C . ILE A 1 103 ? 14.764 -6.242 -28.330 1.00 93.06 103 ILE A C 1
ATOM 820 O O . ILE A 1 103 ? 15.334 -5.913 -27.299 1.00 93.06 103 ILE A O 1
ATOM 824 N N . VAL A 1 104 ? 14.761 -7.501 -28.786 1.00 91.25 104 VAL A N 1
ATOM 825 C CA . VAL A 1 104 ? 15.460 -8.605 -28.098 1.00 91.25 104 VAL A CA 1
ATOM 826 C C . VAL A 1 104 ? 16.935 -8.259 -27.905 1.00 91.25 104 VAL A C 1
ATOM 828 O O . VAL A 1 104 ? 17.428 -8.306 -26.786 1.00 91.25 104 VAL A O 1
ATOM 831 N N . LEU A 1 105 ? 17.597 -7.809 -28.975 1.00 92.44 105 LEU A N 1
ATOM 832 C CA . LEU A 1 105 ? 18.987 -7.366 -28.942 1.00 92.44 105 LEU A CA 1
ATOM 833 C C . LEU A 1 105 ? 19.219 -6.305 -27.862 1.00 92.44 105 LEU A C 1
ATOM 835 O O . LEU A 1 105 ? 20.167 -6.408 -27.088 1.00 92.44 105 LEU A O 1
ATOM 839 N N . ALA A 1 106 ? 18.365 -5.281 -27.804 1.00 94.50 106 ALA A N 1
ATOM 840 C CA . ALA A 1 106 ? 18.526 -4.210 -26.833 1.00 94.50 106 ALA A CA 1
ATOM 841 C C . ALA A 1 106 ? 18.428 -4.718 -25.392 1.00 94.50 106 ALA A C 1
ATOM 843 O O . ALA A 1 106 ? 19.255 -4.347 -24.562 1.00 94.50 106 ALA A O 1
ATOM 844 N N . LEU A 1 107 ? 17.449 -5.581 -25.116 1.00 93.38 107 LEU A N 1
ATOM 845 C CA . LEU A 1 107 ? 17.214 -6.151 -23.792 1.00 93.38 107 LEU A CA 1
ATOM 846 C C . LEU A 1 107 ? 18.354 -7.094 -23.371 1.00 93.38 107 LEU A C 1
ATOM 848 O O . LEU A 1 107 ? 18.896 -6.945 -22.273 1.00 93.38 107 LEU A O 1
ATOM 852 N N . ASP A 1 108 ? 18.811 -7.966 -24.273 1.00 90.94 108 ASP A N 1
ATOM 853 C CA . ASP A 1 108 ? 19.941 -8.875 -24.040 1.00 90.94 108 ASP A CA 1
ATOM 854 C C . ASP A 1 108 ? 21.248 -8.112 -23.771 1.00 90.94 108 ASP A C 1
ATOM 856 O O . ASP A 1 108 ? 22.046 -8.494 -22.913 1.00 90.94 108 ASP A O 1
ATOM 860 N N . LEU A 1 109 ? 21.472 -6.988 -24.458 1.00 91.69 109 LEU A N 1
ATOM 861 C CA . LEU A 1 109 ? 22.663 -6.160 -24.256 1.00 91.69 109 LEU A CA 1
ATOM 862 C C . LEU A 1 109 ? 22.680 -5.430 -22.907 1.00 91.69 109 LEU A C 1
ATOM 864 O O . LEU A 1 109 ? 23.743 -4.944 -22.514 1.00 91.69 109 LEU A O 1
ATOM 868 N N . VAL A 1 110 ? 21.552 -5.325 -22.196 1.00 93.06 110 VAL A N 1
ATOM 869 C CA . VAL A 1 110 ? 21.465 -4.590 -20.918 1.00 93.06 110 VAL A CA 1
ATOM 870 C C . VAL A 1 110 ? 21.124 -5.462 -19.712 1.00 93.06 110 VAL A C 1
ATOM 872 O O . VAL A 1 110 ? 21.176 -4.959 -18.585 1.00 93.06 110 VAL A O 1
ATOM 875 N N . VAL A 1 111 ? 20.822 -6.750 -19.911 1.00 89.19 111 VAL A N 1
ATOM 876 C CA . VAL A 1 111 ? 20.508 -7.684 -18.815 1.00 89.19 111 VAL A CA 1
ATOM 877 C C . VAL A 1 111 ? 21.703 -7.914 -17.886 1.00 89.19 111 VAL A C 1
ATOM 879 O O . VAL A 1 111 ? 21.542 -8.043 -16.676 1.00 89.19 111 VAL A O 1
ATOM 882 N N . SER A 1 112 ? 22.920 -7.939 -18.436 1.00 88.62 112 SER A N 1
ATOM 883 C CA . SER A 1 112 ? 24.163 -8.213 -17.701 1.00 88.62 112 SER A CA 1
ATOM 884 C C . SER A 1 112 ? 25.224 -7.145 -17.988 1.00 88.62 112 SER A C 1
ATOM 886 O O . SER A 1 112 ? 26.219 -7.422 -18.666 1.00 88.62 112 SER A O 1
ATOM 888 N N . PRO A 1 113 ? 25.035 -5.911 -17.484 1.00 92.25 113 PRO A N 1
ATOM 889 C CA . PRO A 1 113 ? 25.861 -4.777 -17.876 1.00 92.25 113 PRO A CA 1
ATOM 890 C C . PRO A 1 113 ? 27.331 -4.944 -17.495 1.00 92.25 113 PRO A C 1
ATOM 892 O O . PRO A 1 113 ? 28.200 -4.569 -18.275 1.00 92.25 113 PRO A O 1
ATOM 895 N N . ASP A 1 114 ? 27.634 -5.565 -16.355 1.00 93.44 114 ASP A N 1
ATOM 896 C CA . ASP A 1 114 ? 29.020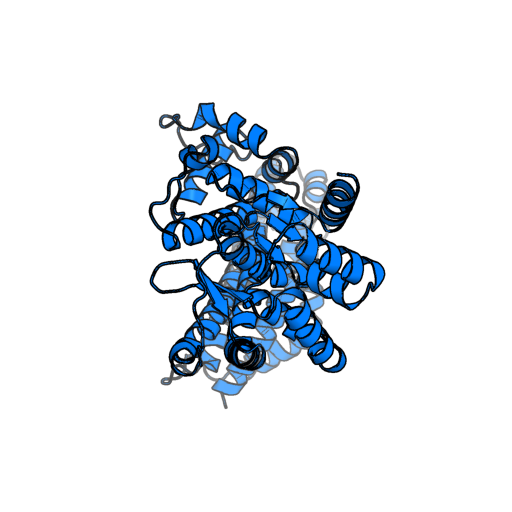 -5.777 -15.918 1.00 93.44 114 ASP A CA 1
ATOM 897 C C . ASP A 1 114 ? 29.769 -6.763 -16.820 1.00 93.44 114 ASP A C 1
ATOM 899 O O . ASP A 1 114 ? 30.944 -6.566 -17.140 1.00 93.44 114 ASP A O 1
ATOM 903 N N . TYR A 1 115 ? 29.073 -7.799 -17.299 1.00 94.31 115 TYR A N 1
ATOM 904 C CA . TYR A 1 115 ? 29.642 -8.729 -18.267 1.00 94.31 115 TYR A CA 1
ATOM 905 C C . TYR A 1 115 ? 29.963 -8.013 -19.579 1.00 94.31 115 TYR A C 1
ATOM 907 O O . TYR A 1 115 ? 31.073 -8.156 -20.092 1.00 94.31 115 TYR A O 1
ATOM 915 N N . VAL A 1 116 ? 29.039 -7.191 -20.085 1.00 94.19 116 VAL A N 1
ATOM 916 C CA . VAL A 1 116 ? 29.266 -6.423 -21.314 1.00 94.19 116 VAL A CA 1
ATOM 917 C C . VAL A 1 116 ? 30.419 -5.436 -21.140 1.00 94.19 116 VAL A C 1
ATOM 919 O O . VAL A 1 116 ? 31.346 -5.435 -21.952 1.00 94.19 116 VAL A O 1
ATOM 922 N N . LYS A 1 117 ? 30.440 -4.683 -20.032 1.00 94.94 117 LYS A N 1
ATOM 923 C CA . LYS A 1 117 ? 31.537 -3.774 -19.659 1.00 94.94 117 LYS A CA 1
ATOM 924 C C . LYS A 1 117 ? 32.898 -4.474 -19.647 1.00 94.94 117 LYS A C 1
ATOM 926 O O . LYS A 1 117 ? 33.875 -3.893 -20.103 1.00 94.94 117 LYS A O 1
ATOM 931 N N . SER A 1 118 ? 32.967 -5.733 -19.205 1.00 95.12 118 SER A N 1
ATOM 932 C CA . SER A 1 118 ? 34.217 -6.513 -19.178 1.00 95.12 118 SER A CA 1
ATOM 933 C C . SER A 1 118 ? 34.777 -6.887 -20.560 1.00 95.12 118 SER A C 1
ATOM 935 O O . SER A 1 118 ? 35.919 -7.343 -20.658 1.00 95.12 118 SER A O 1
ATOM 937 N N . LYS A 1 119 ? 33.980 -6.749 -21.628 1.00 95.25 119 LYS A N 1
ATOM 938 C CA . LYS A 1 119 ? 34.334 -7.158 -22.999 1.00 95.25 119 LYS A CA 1
ATOM 939 C C . LYS A 1 119 ? 34.523 -5.993 -23.963 1.00 95.25 119 LYS A C 1
ATOM 941 O O . LYS A 1 119 ? 35.057 -6.206 -25.051 1.00 95.25 119 LYS A O 1
ATOM 946 N N . ILE A 1 120 ? 34.097 -4.791 -23.587 1.00 95.19 120 ILE A N 1
ATOM 947 C CA . ILE A 1 120 ? 34.188 -3.602 -24.437 1.00 95.19 120 ILE A CA 1
ATOM 948 C C . ILE A 1 120 ? 35.419 -2.751 -24.096 1.00 95.19 120 ILE A C 1
ATOM 950 O O . ILE A 1 120 ? 35.916 -2.800 -22.971 1.00 95.19 120 ILE A O 1
ATOM 954 N N . PRO A 1 121 ? 35.923 -1.943 -25.046 1.00 93.06 121 PRO A N 1
ATOM 955 C CA . PRO A 1 121 ? 36.978 -0.975 -24.767 1.00 93.06 121 PRO A CA 1
ATOM 956 C C . PRO A 1 121 ? 36.543 0.071 -23.730 1.00 93.06 121 PRO A C 1
ATOM 958 O O . PRO A 1 121 ? 35.413 0.553 -23.776 1.00 93.06 121 PRO A O 1
ATOM 961 N N . GLU A 1 122 ? 37.470 0.515 -22.875 1.00 92.38 122 GLU A N 1
ATOM 962 C CA . GLU A 1 122 ? 37.216 1.531 -21.833 1.00 92.38 122 GLU A CA 1
ATOM 963 C C . GLU A 1 122 ? 36.613 2.829 -22.405 1.00 92.38 122 GLU A C 1
ATOM 965 O O . GLU A 1 122 ? 35.656 3.378 -21.868 1.00 92.38 122 GLU A O 1
ATOM 970 N N . LYS A 1 123 ? 37.078 3.257 -23.586 1.00 93.12 123 LYS A N 1
ATOM 971 C CA . LYS A 1 123 ? 36.538 4.421 -24.314 1.00 93.12 123 LYS A CA 1
ATOM 972 C C . LYS A 1 123 ? 35.048 4.311 -24.683 1.00 93.12 123 LYS A C 1
ATOM 974 O O . LYS A 1 123 ? 34.411 5.336 -24.903 1.00 93.12 123 LYS A O 1
ATOM 979 N N . SER A 1 124 ? 34.509 3.094 -24.793 1.00 93.00 124 SER A N 1
ATOM 980 C CA . SER A 1 124 ? 33.111 2.836 -25.163 1.00 93.00 124 SER A CA 1
ATOM 981 C C . SER A 1 124 ? 32.204 2.731 -23.930 1.00 93.00 124 SER A C 1
ATOM 983 O O . SER A 1 124 ? 30.982 2.749 -24.076 1.00 93.00 124 SER A O 1
ATOM 985 N N . MET A 1 125 ? 32.771 2.666 -22.716 1.00 93.81 125 MET A N 1
ATOM 986 C CA . MET A 1 125 ? 32.010 2.514 -21.470 1.00 93.81 125 MET A CA 1
ATOM 987 C C . MET A 1 125 ? 31.010 3.653 -21.215 1.00 93.81 125 MET A C 1
ATOM 989 O O . MET A 1 125 ? 29.850 3.329 -20.970 1.00 93.81 125 MET A O 1
ATOM 993 N N . PRO A 1 126 ? 31.358 4.953 -21.340 1.00 94.50 126 PRO A N 1
ATOM 994 C CA . PRO A 1 126 ? 30.397 6.029 -21.063 1.00 94.50 126 PRO A CA 1
ATOM 995 C C . PRO A 1 126 ? 29.189 6.015 -22.013 1.00 94.50 126 PRO A C 1
ATOM 997 O O . PRO A 1 126 ? 28.048 6.268 -21.618 1.00 94.50 126 PRO A O 1
ATOM 1000 N N . VAL A 1 127 ? 29.430 5.674 -23.285 1.00 95.19 127 VAL A N 1
ATOM 1001 C CA . VAL A 1 127 ? 28.372 5.558 -24.300 1.00 95.19 127 VAL A CA 1
ATOM 1002 C C . VAL A 1 127 ? 27.489 4.345 -24.004 1.00 95.19 127 VAL A C 1
ATOM 1004 O O . VAL A 1 127 ? 26.267 4.440 -24.100 1.00 95.19 127 VAL A O 1
ATOM 1007 N N . TYR A 1 128 ? 28.089 3.228 -23.581 1.00 97.00 128 TYR A N 1
ATOM 1008 C CA . TYR A 1 128 ? 27.350 2.043 -23.156 1.00 97.00 128 TYR A CA 1
ATOM 1009 C C . TYR A 1 128 ? 26.491 2.301 -21.916 1.00 97.00 128 TYR A C 1
ATOM 1011 O O . TYR A 1 128 ? 25.332 1.905 -21.894 1.00 97.00 128 TYR A O 1
ATOM 1019 N N . GLU A 1 129 ? 26.999 3.014 -20.913 1.00 95.56 129 GLU A N 1
ATOM 1020 C CA . GLU A 1 129 ? 26.220 3.376 -19.723 1.00 95.56 129 GLU A CA 1
ATOM 1021 C C . GLU A 1 129 ? 25.025 4.267 -20.065 1.00 95.56 129 GLU A C 1
ATOM 1023 O O . GLU A 1 129 ? 2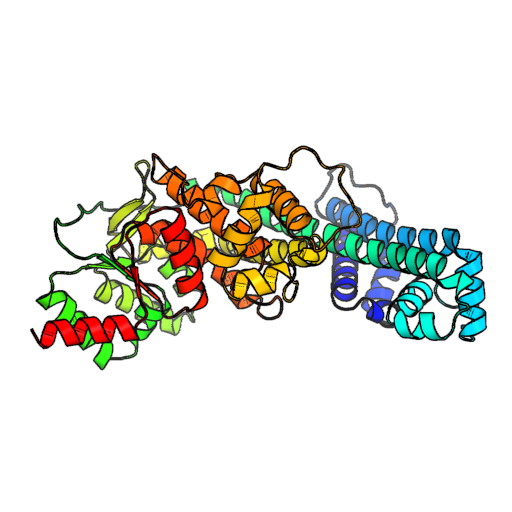3.917 4.023 -19.586 1.00 95.56 129 GLU A O 1
ATOM 1028 N N . THR A 1 130 ? 25.220 5.233 -20.967 1.00 95.69 130 THR A N 1
ATOM 1029 C CA . THR A 1 130 ? 24.128 6.065 -21.490 1.00 95.69 130 THR A CA 1
ATOM 1030 C C . THR A 1 130 ? 23.075 5.214 -22.205 1.00 95.69 130 THR A C 1
ATOM 1032 O O . THR A 1 130 ? 21.877 5.389 -21.985 1.00 95.69 130 THR A O 1
ATOM 1035 N N . TYR A 1 131 ? 23.506 4.266 -23.040 1.00 97.25 131 TYR A N 1
ATOM 1036 C CA . TYR A 1 131 ? 22.616 3.344 -23.746 1.00 97.25 131 TYR A CA 1
ATOM 1037 C C . TYR A 1 131 ? 21.837 2.434 -22.781 1.00 97.25 131 TYR A C 1
ATOM 1039 O O . TYR A 1 131 ? 20.615 2.332 -22.888 1.00 97.25 131 TYR A O 1
ATOM 1047 N N . VAL A 1 132 ? 22.511 1.849 -21.784 1.00 96.06 132 VAL A N 1
ATOM 1048 C CA . VAL A 1 132 ? 21.876 1.059 -20.715 1.00 96.06 132 VAL A CA 1
ATOM 1049 C C . VAL A 1 132 ? 20.823 1.889 -19.984 1.00 96.06 132 VAL A C 1
ATOM 1051 O O . VAL A 1 132 ? 19.720 1.397 -19.754 1.00 96.06 132 VAL A O 1
ATOM 1054 N N . GLY A 1 133 ? 21.140 3.143 -19.645 1.00 94.00 133 GLY A N 1
ATOM 1055 C CA . GLY A 1 133 ? 20.209 4.068 -19.002 1.00 94.00 133 GLY A CA 1
ATOM 1056 C C . GLY A 1 133 ? 18.951 4.313 -19.835 1.00 94.00 133 GLY A C 1
ATOM 1057 O O . GLY A 1 133 ? 17.850 4.223 -19.299 1.00 94.00 133 GLY A O 1
ATOM 1058 N N . LYS A 1 134 ? 19.095 4.536 -21.149 1.00 96.38 134 LYS A N 1
ATOM 1059 C CA . LYS A 1 134 ? 17.957 4.712 -22.069 1.00 96.38 134 LYS A CA 1
ATOM 1060 C C . LYS A 1 134 ? 17.075 3.468 -22.132 1.00 96.38 134 LYS A C 1
ATOM 1062 O O . LYS A 1 134 ? 15.880 3.562 -21.881 1.00 96.38 134 LYS A O 1
ATOM 1067 N N . VAL A 1 135 ? 17.658 2.296 -22.395 1.00 96.12 135 VAL A N 1
ATOM 1068 C CA . VAL A 1 135 ? 16.899 1.037 -22.510 1.00 96.12 135 VAL A CA 1
ATOM 1069 C C . VAL A 1 135 ? 16.183 0.698 -21.198 1.00 96.12 135 VAL A C 1
ATOM 1071 O O . VAL A 1 135 ? 14.996 0.377 -21.208 1.00 96.12 135 VAL A O 1
ATOM 1074 N N . LYS A 1 136 ? 16.866 0.819 -20.051 1.00 93.31 136 LYS A N 1
ATOM 1075 C CA . LYS A 1 136 ? 16.236 0.623 -18.734 1.00 93.31 136 LYS A CA 1
ATOM 1076 C C . LYS A 1 136 ? 15.159 1.673 -18.448 1.00 93.31 136 LYS A C 1
ATOM 1078 O O . LYS A 1 136 ? 14.138 1.337 -17.856 1.00 93.31 136 LYS A O 1
ATOM 1083 N N . GLY A 1 137 ? 15.356 2.915 -18.887 1.00 94.31 137 GLY A N 1
ATOM 1084 C CA . GLY A 1 137 ? 14.366 3.987 -18.787 1.00 94.31 137 GLY A CA 1
ATOM 1085 C C . GLY A 1 137 ? 13.060 3.664 -19.515 1.00 94.31 137 GLY A C 1
ATOM 1086 O O . GLY A 1 137 ? 11.986 3.924 -18.976 1.00 94.31 137 GLY A O 1
ATOM 1087 N N . GLU A 1 138 ? 13.128 3.024 -20.683 1.00 96.19 138 GLU A N 1
ATOM 1088 C CA . GLU A 1 138 ? 11.935 2.578 -21.420 1.00 96.19 138 GLU A CA 1
ATOM 1089 C C . GLU A 1 138 ? 11.188 1.448 -20.700 1.00 96.19 138 GLU A C 1
ATOM 1091 O O . GLU A 1 138 ? 9.958 1.453 -20.643 1.00 96.19 138 GLU A O 1
ATOM 1096 N N . VAL A 1 139 ? 11.914 0.508 -20.086 1.00 94.12 139 VAL A N 1
ATOM 1097 C CA . VAL A 1 139 ? 11.317 -0.540 -19.237 1.00 94.12 139 VAL A CA 1
ATOM 1098 C C . VAL A 1 139 ? 10.594 0.076 -18.037 1.00 94.12 139 VAL A C 1
ATOM 1100 O O . VAL A 1 139 ? 9.446 -0.270 -17.759 1.00 94.12 139 VAL A O 1
ATOM 1103 N N . ILE A 1 140 ? 11.247 1.012 -17.339 1.00 94.56 140 ILE A N 1
ATOM 1104 C CA . ILE A 1 140 ? 10.651 1.722 -16.200 1.00 94.56 140 ILE A CA 1
ATOM 1105 C C . ILE A 1 140 ? 9.413 2.497 -16.661 1.00 94.56 140 ILE A C 1
ATOM 1107 O O . ILE A 1 140 ? 8.371 2.426 -16.013 1.00 94.56 140 ILE A O 1
ATOM 1111 N N . SER A 1 141 ? 9.494 3.183 -17.802 1.00 95.88 141 SER A N 1
ATOM 1112 C CA . SER A 1 141 ? 8.376 3.948 -18.362 1.00 95.88 141 SER A CA 1
ATOM 1113 C C . SER A 1 141 ? 7.182 3.049 -18.679 1.00 95.88 141 SER A C 1
ATOM 1115 O O . SER A 1 141 ? 6.062 3.389 -18.306 1.00 95.88 141 SER A O 1
ATOM 1117 N N . LEU A 1 142 ? 7.412 1.872 -19.277 1.00 96.25 142 LEU A N 1
ATOM 1118 C CA . LEU A 1 142 ? 6.372 0.868 -19.518 1.00 96.25 142 LEU A CA 1
ATOM 1119 C C . LEU A 1 142 ? 5.694 0.427 -18.213 1.00 96.25 142 LEU A C 1
ATOM 1121 O O . LEU A 1 142 ? 4.463 0.390 -18.138 1.00 96.25 142 LEU A O 1
ATOM 1125 N N . ALA A 1 143 ? 6.485 0.110 -17.184 1.00 96.00 143 ALA A N 1
ATOM 1126 C CA . ALA A 1 143 ? 5.964 -0.305 -15.887 1.00 96.00 143 ALA A CA 1
ATOM 1127 C C . ALA A 1 143 ? 5.134 0.804 -15.224 1.00 96.00 143 ALA A C 1
ATOM 1129 O O . ALA A 1 143 ? 4.016 0.556 -14.767 1.00 96.00 143 ALA A O 1
ATOM 1130 N N . LEU A 1 144 ? 5.638 2.041 -15.217 1.00 96.62 144 LEU A N 1
ATOM 1131 C CA . LEU A 1 144 ? 4.933 3.195 -14.660 1.00 96.62 144 LEU A CA 1
ATOM 1132 C C . LEU A 1 144 ? 3.622 3.475 -15.394 1.00 96.62 144 LEU A C 1
ATOM 1134 O O . LEU A 1 144 ? 2.591 3.644 -14.743 1.00 96.62 144 LEU A O 1
ATOM 1138 N N . ASP A 1 145 ? 3.634 3.461 -16.728 1.00 96.00 145 ASP A N 1
ATOM 1139 C CA . ASP A 1 145 ? 2.432 3.651 -17.540 1.00 96.00 145 ASP A CA 1
ATOM 1140 C C . ASP A 1 145 ? 1.377 2.569 -17.265 1.00 96.00 145 ASP A C 1
ATOM 1142 O O . ASP A 1 145 ? 0.175 2.869 -17.202 1.00 96.00 145 ASP A O 1
ATOM 1146 N N . HIS A 1 146 ? 1.819 1.318 -17.089 1.00 96.50 146 HIS A N 1
ATOM 1147 C CA . HIS A 1 146 ? 0.960 0.190 -16.745 1.00 96.50 146 HIS A CA 1
ATOM 1148 C C . HIS A 1 146 ? 0.324 0.361 -15.364 1.00 96.50 146 HIS A C 1
ATOM 1150 O O . HIS A 1 146 ? -0.903 0.362 -15.251 1.00 96.50 146 HIS A O 1
ATOM 1156 N N . PHE A 1 147 ? 1.129 0.549 -14.317 1.00 96.56 147 PHE A N 1
ATOM 1157 C CA . PHE A 1 147 ? 0.609 0.651 -12.953 1.00 96.56 147 PHE A CA 1
ATOM 1158 C C . PHE A 1 147 ? -0.214 1.921 -12.740 1.00 96.56 147 PHE A C 1
ATOM 1160 O O . PHE A 1 147 ? -1.203 1.885 -12.010 1.00 96.56 147 PHE A O 1
ATOM 1167 N N . GLN A 1 148 ? 0.114 3.020 -13.422 1.00 95.62 148 GLN A N 1
ATOM 1168 C CA . GLN A 1 148 ? -0.732 4.211 -13.449 1.00 95.62 148 GLN A CA 1
ATOM 1169 C C . GLN A 1 148 ? -2.110 3.903 -14.050 1.00 95.62 148 GLN A C 1
ATOM 1171 O O . GLN A 1 148 ? -3.133 4.247 -13.460 1.00 95.62 148 GLN A O 1
ATOM 1176 N N . HIS A 1 149 ? -2.152 3.179 -15.171 1.00 94.44 149 HIS A N 1
ATOM 1177 C CA . HIS A 1 149 ? -3.415 2.771 -15.780 1.00 94.44 149 HIS A CA 1
ATOM 1178 C C . HIS A 1 149 ? -4.237 1.830 -14.881 1.00 94.44 149 HIS A C 1
ATOM 1180 O O . HIS A 1 149 ? -5.457 1.967 -14.781 1.00 94.44 149 HIS A O 1
ATOM 1186 N N . GLU A 1 150 ? -3.594 0.877 -14.203 1.00 95.50 150 GLU A N 1
ATOM 1187 C CA . GLU A 1 150 ? -4.291 -0.015 -13.271 1.00 95.50 150 GLU A CA 1
ATOM 1188 C C . GLU A 1 150 ? -4.827 0.737 -12.041 1.00 95.50 150 GLU A C 1
ATOM 1190 O O . GLU A 1 150 ? -5.936 0.445 -11.586 1.00 95.50 150 GLU A O 1
ATOM 1195 N N . ARG A 1 151 ? -4.110 1.757 -11.545 1.00 96.62 151 ARG A N 1
ATOM 1196 C CA . ARG A 1 151 ? -4.608 2.659 -10.489 1.00 96.62 151 ARG A CA 1
ATOM 1197 C C . ARG A 1 151 ? -5.859 3.413 -10.939 1.00 96.62 151 ARG A C 1
ATOM 1199 O O . ARG A 1 151 ? -6.839 3.453 -10.200 1.00 96.62 151 ARG A O 1
ATOM 1206 N N . GLU A 1 152 ? -5.850 3.965 -12.151 1.00 94.19 152 GLU A N 1
ATOM 1207 C CA . GLU A 1 152 ? -7.010 4.651 -12.739 1.00 94.19 152 GLU A CA 1
ATOM 1208 C C . GLU A 1 152 ? -8.222 3.717 -12.849 1.00 94.19 152 GLU A C 1
ATOM 1210 O O . GLU A 1 152 ? -9.309 4.078 -12.411 1.00 94.19 152 GLU A O 1
ATOM 1215 N N . LYS A 1 153 ? -8.034 2.472 -13.315 1.00 93.06 153 LYS A N 1
ATOM 1216 C CA . LYS A 1 153 ? -9.107 1.458 -13.358 1.00 93.06 153 LYS A CA 1
ATOM 1217 C C . LYS A 1 153 ? -9.703 1.170 -11.977 1.00 93.06 153 LYS A C 1
ATOM 1219 O O . LYS A 1 153 ? -10.917 0.975 -11.861 1.00 93.06 153 LYS A O 1
ATOM 1224 N N . CYS A 1 154 ? -8.864 1.101 -10.944 1.00 96.44 154 CYS A N 1
ATOM 1225 C CA . CYS A 1 154 ? -9.334 0.897 -9.576 1.00 96.44 154 CYS A CA 1
ATOM 1226 C C . CYS A 1 154 ? -10.138 2.110 -9.089 1.00 96.44 154 CYS A C 1
ATOM 1228 O O . CYS A 1 154 ? -11.239 1.930 -8.577 1.00 96.44 154 CYS A O 1
ATOM 1230 N N . ASN A 1 155 ? -9.648 3.330 -9.331 1.00 95.75 155 ASN A N 1
ATOM 1231 C CA . ASN A 1 155 ? -10.364 4.566 -9.002 1.00 95.75 155 ASN A CA 1
ATOM 1232 C C . ASN A 1 155 ? -11.717 4.661 -9.718 1.00 95.75 155 ASN A C 1
ATOM 1234 O O . ASN A 1 155 ? -12.723 4.910 -9.064 1.00 95.75 155 ASN A O 1
ATOM 1238 N N . ASP A 1 156 ? -11.771 4.392 -11.025 1.00 93.56 156 ASP A N 1
ATOM 1239 C CA . ASP A 1 156 ? -13.023 4.363 -11.794 1.00 93.56 156 ASP A CA 1
ATOM 1240 C C . ASP A 1 156 ? -14.023 3.367 -11.198 1.00 93.56 156 ASP A C 1
ATOM 1242 O O . ASP A 1 156 ? -15.223 3.633 -11.127 1.00 93.56 156 ASP A O 1
ATOM 1246 N N . THR A 1 157 ? -13.526 2.211 -10.747 1.00 94.31 157 THR A N 1
ATOM 1247 C CA . THR A 1 157 ? -14.357 1.195 -10.098 1.00 94.31 157 THR A CA 1
ATOM 1248 C C . THR A 1 157 ? -14.909 1.713 -8.774 1.00 94.31 157 THR A C 1
ATOM 1250 O O . THR A 1 157 ? -16.112 1.611 -8.558 1.00 94.31 157 THR A O 1
ATOM 1253 N N . ILE A 1 158 ? -14.068 2.301 -7.918 1.00 94.94 158 ILE A N 1
ATOM 1254 C CA . ILE A 1 158 ? -14.476 2.886 -6.630 1.00 94.94 158 ILE A CA 1
ATOM 1255 C C . ILE A 1 158 ? -15.513 3.997 -6.848 1.00 94.94 158 ILE A C 1
ATOM 1257 O O . ILE A 1 158 ? -16.578 3.973 -6.235 1.00 94.94 158 ILE A O 1
ATOM 1261 N N . LEU A 1 159 ? -15.256 4.922 -7.776 1.00 93.50 159 LEU A N 1
ATOM 1262 C CA . LEU A 1 159 ? -16.174 6.011 -8.125 1.00 93.50 159 LEU A CA 1
ATOM 1263 C C . LEU A 1 159 ? -17.492 5.498 -8.717 1.00 93.50 159 LEU A C 1
ATOM 1265 O O . LEU A 1 159 ? -18.548 6.084 -8.481 1.00 93.50 159 LEU A O 1
ATOM 1269 N N . GLY A 1 160 ? -17.463 4.372 -9.434 1.00 92.38 160 GLY A N 1
ATOM 1270 C CA . GLY A 1 160 ? -18.663 3.686 -9.915 1.00 92.38 160 GLY A CA 1
ATOM 1271 C C . GLY A 1 160 ? -19.609 3.237 -8.795 1.00 92.38 160 GLY A C 1
ATOM 1272 O O . GLY A 1 160 ? -20.801 3.060 -9.044 1.00 92.38 160 GLY A O 1
ATOM 1273 N N . TYR A 1 161 ? -19.104 3.111 -7.565 1.00 92.50 161 TYR A N 1
ATOM 1274 C CA . TYR A 1 161 ? -19.868 2.783 -6.362 1.00 92.50 161 TYR A CA 1
ATOM 1275 C C . TYR A 1 161 ? -20.211 4.010 -5.495 1.00 92.50 161 TYR A C 1
ATOM 1277 O O . TYR A 1 161 ? -20.712 3.845 -4.388 1.00 92.50 161 TYR A O 1
ATOM 1285 N N . ALA A 1 162 ? -20.027 5.244 -5.983 1.00 87.12 162 ALA A N 1
ATOM 1286 C CA . ALA A 1 162 ? -20.281 6.459 -5.194 1.00 87.12 162 ALA A CA 1
ATOM 1287 C C . ALA A 1 162 ? -21.720 6.575 -4.647 1.00 87.12 162 ALA A C 1
ATOM 1289 O O . ALA A 1 162 ? -21.943 7.195 -3.614 1.00 87.12 162 ALA A O 1
ATOM 1290 N N . ASN A 1 163 ? -22.711 5.963 -5.307 1.00 89.75 163 ASN A N 1
ATOM 1291 C CA . ASN A 1 163 ? -24.101 5.991 -4.838 1.00 89.75 163 ASN A CA 1
ATOM 1292 C C . ASN A 1 163 ? -24.393 5.015 -3.684 1.00 89.75 163 ASN A C 1
ATOM 1294 O O . ASN A 1 163 ? -25.456 5.138 -3.075 1.00 89.75 163 ASN A O 1
ATOM 1298 N N . LEU A 1 164 ? -23.478 4.090 -3.353 1.00 90.25 164 LEU A N 1
ATOM 1299 C CA . LEU A 1 164 ? -23.682 3.114 -2.273 1.00 90.25 164 LEU A CA 1
ATOM 1300 C C . LEU A 1 164 ? -23.904 3.780 -0.911 1.00 90.25 164 LEU A C 1
ATOM 1302 O O . LEU A 1 164 ? -24.604 3.231 -0.064 1.00 90.25 164 LEU A O 1
ATOM 1306 N N . GLU A 1 165 ? -23.380 4.990 -0.718 1.00 85.81 165 GLU A N 1
ATOM 1307 C CA . GLU A 1 165 ? -23.608 5.782 0.492 1.00 85.81 165 GLU A CA 1
ATOM 1308 C C . GLU A 1 165 ? -25.100 6.061 0.749 1.00 85.81 165 GLU A C 1
ATOM 1310 O O . GLU A 1 165 ? -25.517 6.177 1.897 1.00 85.81 165 GLU A O 1
ATOM 1315 N N . ARG A 1 166 ? -25.925 6.120 -0.306 1.00 88.12 166 ARG A N 1
ATOM 1316 C CA . ARG A 1 166 ? -27.383 6.312 -0.201 1.00 88.12 166 ARG A CA 1
ATOM 1317 C C . ARG A 1 166 ? -28.151 5.005 -0.019 1.00 88.12 166 ARG A C 1
ATOM 1319 O O . ARG A 1 166 ? -29.321 5.038 0.348 1.00 88.12 166 ARG A O 1
ATOM 1326 N N . GLU A 1 167 ? -27.524 3.879 -0.342 1.00 89.56 167 GLU A N 1
ATOM 1327 C CA . GLU A 1 167 ? -28.126 2.544 -0.277 1.00 89.56 167 GLU A CA 1
ATOM 1328 C C . GLU A 1 167 ? -27.836 1.845 1.057 1.00 89.56 167 GLU A C 1
ATOM 1330 O O . GLU A 1 167 ? -28.579 0.949 1.459 1.00 89.56 167 GLU A O 1
ATOM 1335 N N . GLN A 1 168 ? -26.764 2.241 1.748 1.00 90.62 168 GLN A N 1
ATOM 1336 C CA . GLN A 1 168 ? -26.395 1.650 3.028 1.00 90.62 168 GLN A CA 1
ATOM 1337 C C . GLN A 1 168 ? -27.390 1.994 4.138 1.00 90.62 168 GLN A C 1
ATOM 1339 O O . GLN A 1 168 ? -27.922 3.099 4.228 1.00 90.62 168 GLN A O 1
ATOM 1344 N N . ILE A 1 169 ? -27.572 1.035 5.040 1.00 91.62 169 ILE A N 1
ATOM 1345 C CA . ILE A 1 169 ? -28.322 1.215 6.278 1.00 91.62 169 ILE A CA 1
ATOM 1346 C C . ILE A 1 169 ? -27.306 1.343 7.412 1.00 91.62 169 ILE A C 1
ATOM 1348 O O . ILE A 1 169 ? -26.408 0.507 7.558 1.00 91.62 169 ILE A O 1
ATOM 1352 N N . ILE A 1 170 ? -27.443 2.411 8.194 1.00 91.38 170 ILE A N 1
ATOM 1353 C CA . ILE A 1 170 ? -26.667 2.664 9.406 1.00 91.38 170 ILE A CA 1
ATOM 1354 C C . ILE A 1 170 ? -27.660 2.765 10.560 1.00 91.38 170 ILE A C 1
ATOM 1356 O O . ILE A 1 170 ? -28.553 3.611 10.539 1.00 91.38 170 ILE A O 1
ATOM 1360 N N . ALA A 1 171 ? -27.512 1.885 11.545 1.00 92.81 171 ALA A N 1
ATOM 1361 C CA . ALA A 1 171 ? -28.380 1.782 12.713 1.00 92.81 171 ALA A CA 1
ATOM 1362 C C . ALA A 1 171 ? -27.557 1.879 14.006 1.00 92.81 171 ALA A C 1
ATOM 1364 O O . ALA A 1 171 ? -27.719 1.081 14.925 1.00 92.81 171 ALA A O 1
ATOM 1365 N N . TYR A 1 172 ? -26.637 2.846 14.059 1.00 93.38 172 TYR A N 1
ATOM 1366 C CA . TYR A 1 172 ? -25.821 3.094 15.242 1.00 93.38 172 TYR A CA 1
ATOM 1367 C C . TYR A 1 172 ? -26.681 3.575 16.411 1.00 93.38 172 TYR A C 1
ATOM 1369 O O . TYR A 1 172 ? -27.359 4.597 16.317 1.00 93.38 172 TYR A O 1
ATOM 1377 N N . GLU A 1 173 ? -26.584 2.870 17.532 1.00 94.69 173 GLU A N 1
ATOM 1378 C CA . GLU A 1 173 ? -27.071 3.294 18.839 1.00 94.69 173 GLU A CA 1
ATOM 1379 C C . GLU A 1 173 ? -25.887 3.879 19.624 1.00 94.69 173 GLU A C 1
ATOM 1381 O O . GLU A 1 173 ? -25.038 3.112 20.090 1.00 94.69 173 GLU A O 1
ATOM 1386 N N . PRO A 1 174 ? -25.758 5.215 19.750 1.00 93.25 174 PRO A N 1
ATOM 1387 C CA . PRO A 1 174 ? -24.621 5.822 20.435 1.00 93.25 174 PRO A CA 1
ATOM 1388 C C . PRO A 1 174 ? -24.540 5.384 21.898 1.00 93.25 174 PRO A C 1
ATOM 1390 O O . PRO A 1 174 ? -25.551 5.310 22.597 1.00 93.25 174 PRO A O 1
ATOM 1393 N N . ILE A 1 175 ? -23.321 5.131 22.373 1.00 91.44 175 ILE A N 1
ATOM 1394 C CA . ILE A 1 175 ? -23.043 4.774 23.764 1.00 91.44 175 ILE A CA 1
ATOM 1395 C C . ILE A 1 175 ? -22.119 5.833 24.362 1.00 91.44 175 ILE A C 1
ATOM 1397 O O . ILE A 1 175 ? -21.070 6.144 23.800 1.00 91.44 175 ILE A O 1
ATOM 1401 N N . GLU A 1 176 ? -22.470 6.355 25.536 1.00 84.06 176 GLU A N 1
ATOM 1402 C CA . GLU A 1 176 ? -21.560 7.217 26.291 1.00 84.06 176 GLU A CA 1
ATOM 1403 C C . GLU A 1 176 ? -20.343 6.422 26.777 1.00 84.06 176 GLU A C 1
ATOM 1405 O O . GLU A 1 176 ? -20.473 5.309 27.297 1.00 84.06 176 GLU A O 1
ATOM 1410 N N . MET A 1 177 ? -19.147 7.001 26.633 1.00 71.25 177 MET A N 1
ATOM 1411 C CA . MET A 1 177 ? -17.933 6.418 27.201 1.00 71.25 177 MET A CA 1
ATOM 1412 C C . MET A 1 177 ? -18.059 6.339 28.728 1.00 71.25 177 MET A C 1
ATOM 1414 O O . MET A 1 177 ? -18.154 7.382 29.380 1.00 71.25 177 MET A O 1
ATOM 1418 N N . PRO A 1 178 ? -18.027 5.138 29.331 1.00 65.94 178 PRO A N 1
ATOM 1419 C CA . PRO A 1 178 ? -18.094 5.027 30.778 1.00 65.94 178 PRO A CA 1
ATOM 1420 C C . PRO A 1 178 ? -16.835 5.633 31.404 1.00 65.94 178 PRO A C 1
ATOM 1422 O O . PRO A 1 178 ? -15.718 5.207 31.106 1.00 65.94 178 PRO A O 1
ATOM 1425 N N . VAL A 1 179 ? -17.009 6.620 32.285 1.00 70.19 179 VAL A N 1
ATOM 1426 C CA . VAL A 1 179 ? -15.894 7.277 32.981 1.00 70.19 179 VAL A CA 1
ATOM 1427 C C . VAL A 1 179 ? -15.093 6.241 33.775 1.00 70.19 179 VAL A C 1
ATOM 1429 O O . VAL A 1 179 ? -15.647 5.533 34.612 1.00 70.19 179 VAL A O 1
ATOM 1432 N N . GLY A 1 180 ? -13.782 6.174 33.528 1.00 74.94 180 GLY A N 1
ATOM 1433 C CA . GLY A 1 180 ? -12.844 5.344 34.292 1.00 74.94 180 GLY A CA 1
ATOM 1434 C C . GLY A 1 180 ? -12.730 3.876 33.863 1.00 74.94 180 GLY A C 1
ATOM 1435 O O . GLY A 1 180 ? -11.948 3.156 34.481 1.00 74.94 180 GLY A O 1
ATOM 1436 N N . LYS A 1 181 ? -13.450 3.426 32.824 1.00 85.56 181 LYS A N 1
ATOM 1437 C CA . LYS A 1 181 ? -13.290 2.068 32.274 1.00 85.56 181 LYS A CA 1
ATOM 1438 C C . LYS A 1 181 ? -12.229 2.033 31.182 1.00 85.56 181 LYS A C 1
ATOM 1440 O O . LYS A 1 181 ? -12.290 2.831 30.252 1.00 85.56 181 LYS A O 1
ATOM 1445 N N . GLU A 1 182 ? -11.318 1.063 31.256 1.00 91.81 182 GLU A N 1
ATOM 1446 C CA . GLU A 1 182 ? -10.329 0.843 30.194 1.00 91.81 182 GLU A CA 1
ATOM 1447 C C . GLU A 1 182 ? -10.989 0.259 28.934 1.00 91.81 182 GLU A C 1
ATOM 1449 O O . GLU A 1 182 ? -11.761 -0.708 29.009 1.00 91.81 182 GLU A O 1
ATOM 1454 N N . LEU A 1 183 ? -10.642 0.815 27.774 1.00 94.56 183 LEU A N 1
ATOM 1455 C CA . LEU A 1 183 ? -11.136 0.415 26.463 1.00 94.56 183 LEU A CA 1
ATOM 1456 C C . LEU A 1 183 ? -10.065 -0.352 25.674 1.00 94.56 183 LEU A C 1
ATOM 1458 O O . LEU A 1 183 ? -8.970 0.151 25.418 1.00 94.56 183 LEU A O 1
ATOM 1462 N N . PHE A 1 184 ? -10.406 -1.567 25.250 1.00 96.75 184 PHE A N 1
ATOM 1463 C CA . PHE A 1 184 ? -9.553 -2.452 24.460 1.00 96.75 184 PHE A CA 1
ATOM 1464 C C . PHE A 1 184 ? -10.128 -2.599 23.051 1.00 96.75 184 PHE A C 1
ATOM 1466 O O . PHE A 1 184 ? -11.105 -3.319 22.843 1.00 96.75 184 PHE A O 1
ATOM 1473 N N . TYR A 1 185 ? -9.511 -1.938 22.077 1.00 97.81 185 TYR A N 1
ATOM 1474 C CA . TYR A 1 185 ? -9.801 -2.157 20.668 1.00 97.81 185 TYR A CA 1
ATOM 1475 C C . TYR A 1 185 ? -9.161 -3.468 20.197 1.00 97.81 185 TYR A C 1
ATOM 1477 O O . TYR A 1 185 ? -7.961 -3.676 20.400 1.00 97.81 185 TYR A O 1
ATOM 1485 N N . VAL A 1 186 ? -9.945 -4.357 19.583 1.00 97.56 186 VAL A N 1
ATOM 1486 C CA . VAL A 1 186 ? -9.481 -5.682 19.144 1.00 97.56 186 VAL A CA 1
ATOM 1487 C C . VAL A 1 186 ? -9.440 -5.829 17.631 1.00 97.56 186 VAL A C 1
ATOM 1489 O O . VAL A 1 186 ? -10.376 -5.462 16.927 1.00 97.56 186 VAL A O 1
ATOM 1492 N N . ASP A 1 187 ? -8.359 -6.438 17.156 1.00 95.44 187 ASP A N 1
ATOM 1493 C CA . ASP A 1 187 ? -8.182 -6.885 15.775 1.00 95.44 187 ASP A CA 1
ATOM 1494 C C . ASP A 1 187 ? -8.851 -8.256 15.512 1.00 95.44 187 ASP A C 1
ATOM 1496 O O . ASP A 1 187 ? -9.121 -9.039 16.431 1.00 95.44 187 ASP A O 1
ATOM 1500 N N . GLN A 1 188 ? -9.031 -8.600 14.236 1.00 93.94 188 GLN A N 1
ATOM 1501 C CA . GLN A 1 188 ? -9.519 -9.881 13.721 1.00 93.94 188 GLN A CA 1
ATOM 1502 C C . GLN A 1 188 ? -8.787 -11.086 14.334 1.00 93.94 188 GLN A C 1
ATOM 1504 O O . GLN A 1 188 ? -9.411 -12.102 14.679 1.00 93.94 188 GLN A O 1
ATOM 1509 N N . ASN A 1 189 ? -7.461 -10.991 14.490 1.00 93.88 189 ASN A N 1
ATOM 1510 C CA . ASN A 1 189 ? -6.645 -12.081 15.028 1.00 93.88 189 ASN A CA 1
ATOM 1511 C C . ASN A 1 189 ? -6.948 -12.361 16.515 1.00 93.88 189 ASN A C 1
ATOM 1513 O O . ASN A 1 189 ? -6.943 -13.524 16.934 1.00 93.88 189 ASN A O 1
ATOM 1517 N N . VAL A 1 190 ? -7.307 -11.331 17.286 1.00 95.81 190 VAL A N 1
ATOM 1518 C CA . VAL A 1 190 ? -7.674 -11.435 18.702 1.00 95.81 190 VAL A CA 1
ATOM 1519 C C . VAL A 1 190 ? -9.045 -12.070 18.838 1.00 95.81 190 VAL A C 1
ATOM 1521 O O . VAL A 1 190 ? -9.193 -13.025 19.602 1.00 95.81 190 VAL A O 1
ATOM 1524 N N . VAL A 1 191 ? -10.018 -11.612 18.045 1.00 96.31 191 VAL A N 1
ATOM 1525 C CA . VAL A 1 191 ? -11.358 -12.213 17.980 1.00 96.31 191 VAL A CA 1
ATOM 1526 C C . VAL A 1 191 ? -11.246 -13.696 17.618 1.00 96.31 191 VAL A C 1
ATOM 1528 O O . VAL A 1 191 ? -11.761 -14.560 18.325 1.00 96.31 191 VAL A O 1
ATOM 1531 N N . SER A 1 192 ? -10.481 -14.021 16.571 1.00 94.44 192 SER A N 1
ATOM 1532 C CA . SER A 1 192 ? -10.237 -15.409 16.160 1.00 94.44 192 SER A CA 1
ATOM 1533 C C . SER A 1 192 ? -9.608 -16.258 17.261 1.00 94.44 192 SER A C 1
ATOM 1535 O O . SER A 1 192 ? -9.906 -17.449 17.367 1.00 94.44 192 SER A O 1
ATOM 1537 N N . LYS A 1 193 ? -8.701 -15.682 18.056 1.00 95.19 193 LYS A N 1
ATOM 1538 C CA . LYS A 1 193 ? -8.056 -16.390 19.160 1.00 95.19 193 LYS A CA 1
ATOM 1539 C C . LYS A 1 193 ? -9.022 -16.611 20.320 1.00 95.19 193 LYS A C 1
ATOM 1541 O O . LYS A 1 193 ? -9.023 -17.709 20.870 1.00 95.19 193 LYS A O 1
ATOM 1546 N N . TYR A 1 194 ? -9.836 -15.612 20.653 1.00 96.44 194 TYR A N 1
ATOM 1547 C CA . TYR A 1 194 ? -10.873 -15.693 21.680 1.00 96.44 194 TYR A CA 1
ATOM 1548 C C . TYR A 1 194 ? -11.889 -16.801 21.359 1.00 96.44 194 TYR A C 1
ATOM 1550 O O . TYR A 1 194 ? -12.121 -17.660 22.201 1.00 96.44 194 TYR A O 1
ATOM 1558 N N . GLY A 1 195 ? -12.379 -16.891 20.118 1.00 93.88 195 GLY A N 1
ATOM 1559 C CA . GLY A 1 195 ? -13.346 -17.931 19.728 1.00 93.88 195 GLY A CA 1
ATOM 1560 C C . GLY A 1 195 ? -12.791 -19.362 19.657 1.00 93.88 195 GLY A C 1
ATOM 1561 O O . GLY A 1 195 ? -13.551 -20.319 19.743 1.00 93.88 195 GLY A O 1
ATOM 1562 N N . ARG A 1 196 ? -11.471 -19.547 19.494 1.00 93.25 196 ARG A N 1
ATOM 1563 C CA . ARG A 1 196 ? -10.851 -20.883 19.320 1.00 93.25 196 ARG A CA 1
ATOM 1564 C C . ARG A 1 196 ? -10.166 -21.442 20.565 1.00 93.25 196 ARG A C 1
ATOM 1566 O O . ARG A 1 196 ? -9.876 -22.634 20.604 1.00 93.25 196 ARG A O 1
ATOM 1573 N N . ASP A 1 197 ? -9.800 -20.596 21.523 1.00 95.31 197 ASP A N 1
ATOM 1574 C CA . ASP A 1 197 ? -9.027 -20.980 22.709 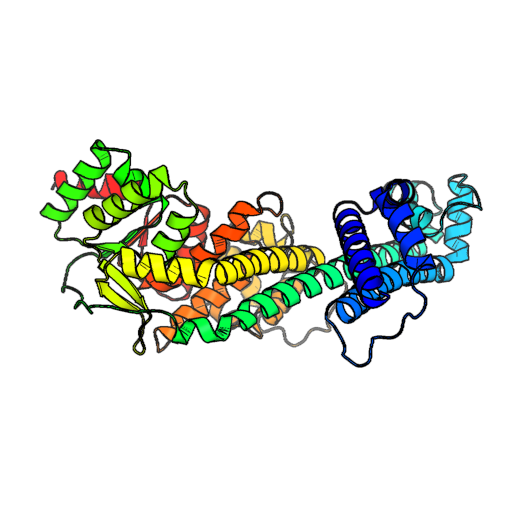1.00 95.31 197 ASP A CA 1
ATOM 1575 C C . ASP A 1 197 ? -9.863 -20.738 23.968 1.00 95.31 197 ASP A C 1
ATOM 1577 O O . ASP A 1 197 ? -9.875 -19.634 24.510 1.00 95.31 197 ASP A O 1
ATOM 1581 N N . GLU A 1 198 ? -10.534 -21.790 24.450 1.00 94.12 198 GLU A N 1
ATOM 1582 C CA . GLU A 1 198 ? -11.415 -21.738 25.629 1.00 94.12 198 GLU A CA 1
ATOM 1583 C C . GLU A 1 198 ? -10.720 -21.246 26.905 1.00 94.12 198 GLU A C 1
ATOM 1585 O O . GLU A 1 198 ? -11.351 -20.690 27.805 1.00 94.12 198 GLU A O 1
ATOM 1590 N N . ASN A 1 199 ? -9.414 -21.493 27.036 1.00 93.00 199 ASN A N 1
ATOM 1591 C CA . ASN A 1 199 ? -8.666 -21.010 28.190 1.00 93.00 199 ASN A CA 1
ATOM 1592 C C . ASN A 1 199 ? -8.471 -19.496 28.081 1.00 93.00 199 ASN A C 1
ATOM 1594 O O . ASN A 1 199 ? -8.652 -18.770 29.056 1.00 93.00 199 ASN A O 1
ATOM 1598 N N . PHE A 1 200 ? -8.131 -19.012 26.886 1.00 93.75 200 PHE A N 1
ATOM 1599 C CA . PHE A 1 200 ? -8.005 -17.583 26.640 1.00 93.75 200 PHE A CA 1
ATOM 1600 C C . PHE A 1 200 ? -9.344 -16.847 26.771 1.00 93.75 200 PHE A C 1
ATOM 1602 O O . PHE A 1 200 ? -9.367 -15.807 27.426 1.00 93.75 200 PHE A O 1
ATOM 1609 N N . SER A 1 201 ? -10.448 -17.384 26.240 1.00 95.00 201 SER A N 1
ATOM 1610 C CA . SER A 1 201 ? -11.763 -16.745 26.386 1.00 95.00 201 SER A CA 1
ATOM 1611 C C . SER A 1 201 ? -12.164 -16.601 27.849 1.00 95.00 201 SER A C 1
ATOM 1613 O O . SER A 1 201 ? -12.422 -15.492 28.306 1.00 95.00 201 SER A O 1
ATOM 1615 N N . ARG A 1 202 ? -12.048 -17.678 28.636 1.00 93.00 202 ARG A N 1
ATOM 1616 C CA . ARG A 1 202 ? -12.330 -17.657 30.079 1.00 93.00 202 ARG A CA 1
ATOM 1617 C C . ARG A 1 202 ? -11.469 -16.649 30.840 1.00 93.00 202 ARG A C 1
ATOM 1619 O O . ARG A 1 202 ? -11.945 -16.004 31.770 1.00 93.00 202 ARG A O 1
ATOM 1626 N N . GLN A 1 203 ? -10.193 -16.519 30.475 1.00 91.38 203 GLN A N 1
ATOM 1627 C CA . GLN A 1 203 ? -9.298 -15.524 31.074 1.00 91.38 203 GLN A CA 1
ATOM 1628 C C . GLN A 1 203 ? -9.766 -14.094 30.782 1.00 91.38 203 GLN A C 1
ATOM 1630 O O . GLN A 1 203 ? -9.794 -13.270 31.696 1.00 91.38 203 GLN A O 1
ATOM 1635 N N . VAL A 1 204 ? -10.152 -13.812 29.536 1.00 93.44 204 VAL A N 1
ATOM 1636 C CA . VAL A 1 204 ? -10.665 -12.502 29.118 1.00 93.44 204 VAL A CA 1
ATOM 1637 C C . VAL A 1 204 ? -12.015 -12.200 29.776 1.00 93.44 204 VAL A C 1
ATOM 1639 O O . VAL A 1 204 ? -12.200 -11.097 30.280 1.00 93.44 204 VAL A O 1
ATOM 1642 N N . ASP A 1 205 ? -12.922 -13.171 29.869 1.00 92.94 205 ASP A N 1
ATOM 1643 C CA . ASP A 1 205 ? -14.232 -12.989 30.510 1.00 92.94 205 ASP A CA 1
ATOM 1644 C C . ASP A 1 205 ? -14.100 -12.690 32.003 1.00 92.94 205 ASP A C 1
ATOM 1646 O O . ASP A 1 205 ? -14.697 -11.741 32.520 1.00 92.94 205 ASP A O 1
ATOM 1650 N N . ASN A 1 206 ? -13.239 -13.443 32.693 1.00 89.44 206 ASN A N 1
ATOM 1651 C CA . ASN A 1 206 ? -12.926 -13.175 34.090 1.00 89.44 206 ASN A CA 1
ATOM 1652 C C . ASN A 1 206 ? -12.315 -11.774 34.253 1.00 89.44 206 ASN A C 1
ATOM 1654 O O . ASN A 1 206 ? -12.666 -11.053 35.187 1.00 89.44 206 ASN A O 1
ATOM 1658 N N . PHE A 1 207 ? -11.424 -11.363 33.346 1.00 90.69 207 PHE A N 1
ATOM 1659 C CA . PHE A 1 207 ? -10.807 -10.036 33.369 1.00 90.69 207 PHE A CA 1
ATOM 1660 C C . PHE A 1 207 ? -11.830 -8.910 33.188 1.00 90.69 207 PHE A C 1
ATOM 1662 O O . PHE A 1 207 ? -11.843 -7.987 34.004 1.00 90.69 207 PHE A O 1
ATOM 1669 N N . LYS A 1 208 ? -12.732 -9.031 32.202 1.00 90.31 208 LYS A N 1
ATOM 1670 C CA . LYS A 1 208 ? -13.856 -8.102 31.983 1.00 90.31 208 LYS A CA 1
ATOM 1671 C C . LYS A 1 208 ? -14.663 -7.900 33.264 1.00 90.31 208 LYS A C 1
ATOM 1673 O O . LYS A 1 208 ? -14.954 -6.768 33.632 1.00 90.31 208 LYS A O 1
ATOM 1678 N N . SER A 1 209 ? -14.967 -8.992 33.971 1.00 84.69 209 SER A N 1
ATOM 1679 C CA . SER A 1 209 ? -15.753 -8.943 35.210 1.00 84.69 209 SER A CA 1
ATOM 1680 C C . SER A 1 209 ? -15.020 -8.319 36.408 1.00 84.69 209 SER A C 1
ATOM 1682 O O . SER A 1 209 ? -15.667 -7.706 37.252 1.00 84.69 209 SER A O 1
ATOM 1684 N N . LYS A 1 210 ? -13.686 -8.462 36.501 1.00 84.94 210 LYS A N 1
ATOM 1685 C CA . LYS A 1 210 ? -12.892 -7.997 37.657 1.00 84.94 210 LYS A CA 1
ATOM 1686 C C . LYS A 1 210 ? -12.442 -6.540 37.527 1.00 84.94 210 LYS A C 1
ATOM 1688 O O . LYS A 1 210 ? -12.430 -5.828 38.525 1.00 84.94 210 LYS A O 1
ATOM 1693 N N . VAL A 1 211 ? -12.024 -6.125 36.331 1.00 82.50 211 VAL A N 1
ATOM 1694 C CA . VAL A 1 211 ? -11.352 -4.829 36.090 1.00 82.50 211 VAL A CA 1
ATOM 1695 C C . VAL A 1 211 ? -12.314 -3.768 35.550 1.00 82.50 211 VAL A C 1
ATOM 1697 O O . VAL A 1 211 ? -11.939 -2.611 35.411 1.00 82.50 211 VAL A O 1
ATOM 1700 N N . ASP A 1 212 ? -13.565 -4.151 35.288 1.00 82.94 212 ASP A N 1
ATOM 1701 C CA . ASP A 1 212 ? -14.591 -3.283 34.710 1.00 82.94 212 ASP A CA 1
ATOM 1702 C C . ASP A 1 212 ? -14.107 -2.593 33.420 1.00 82.94 212 ASP A C 1
ATOM 1704 O O . ASP A 1 212 ? -14.164 -1.376 33.260 1.00 82.94 212 ASP A O 1
ATOM 1708 N N . CYS A 1 213 ? -13.576 -3.393 32.494 1.00 91.06 213 CYS A N 1
ATOM 1709 C CA . CYS A 1 213 ? -13.083 -2.941 31.195 1.00 91.06 213 CYS A CA 1
ATOM 1710 C C . CYS A 1 213 ? -14.046 -3.312 30.060 1.00 91.06 213 CYS A C 1
ATOM 1712 O O . CYS A 1 213 ? -14.931 -4.161 30.214 1.00 91.06 213 CYS A O 1
ATOM 1714 N N . LYS A 1 214 ? -13.865 -2.688 28.892 1.00 93.00 214 LYS A N 1
ATOM 1715 C CA . LYS A 1 214 ? -14.688 -2.944 27.707 1.00 93.00 214 LYS A CA 1
ATOM 1716 C C . LYS A 1 214 ? -13.831 -3.290 26.498 1.00 93.00 214 LYS A C 1
ATOM 1718 O O . LYS A 1 214 ? -12.834 -2.631 26.224 1.00 93.00 214 LYS A O 1
ATOM 1723 N N . PHE A 1 215 ? -14.248 -4.315 25.763 1.00 96.19 215 PHE A N 1
ATOM 1724 C CA . PHE A 1 215 ? -13.654 -4.692 24.485 1.00 96.19 215 PHE A CA 1
ATOM 1725 C C . PHE A 1 215 ? -14.538 -4.173 23.358 1.00 96.19 215 PHE A C 1
ATOM 1727 O O . PHE A 1 215 ? -15.760 -4.297 23.435 1.00 96.19 215 PHE A O 1
ATOM 1734 N N . VAL A 1 216 ? -13.925 -3.582 22.339 1.00 96.75 216 VAL A N 1
ATOM 1735 C CA . VAL A 1 216 ? -14.620 -2.968 21.203 1.00 96.75 216 VAL A CA 1
ATOM 1736 C C . VAL A 1 216 ? -13.912 -3.276 19.896 1.00 96.75 216 VAL A C 1
ATOM 1738 O O . VAL A 1 216 ? -12.726 -3.592 19.879 1.00 96.75 216 VAL A O 1
ATOM 1741 N N . TYR A 1 217 ? -14.640 -3.160 18.795 1.00 97.12 217 TYR A N 1
ATOM 1742 C CA . TYR A 1 217 ? -14.124 -3.360 17.442 1.00 97.12 217 TYR A CA 1
ATOM 1743 C C . TYR A 1 217 ? -14.497 -2.171 16.547 1.00 97.12 217 TYR A C 1
ATOM 1745 O O . TYR A 1 217 ? -15.047 -1.188 17.028 1.00 97.12 217 TYR A O 1
ATOM 1753 N N . SER A 1 218 ? -14.199 -2.216 15.253 1.00 95.88 218 SER A N 1
ATOM 1754 C 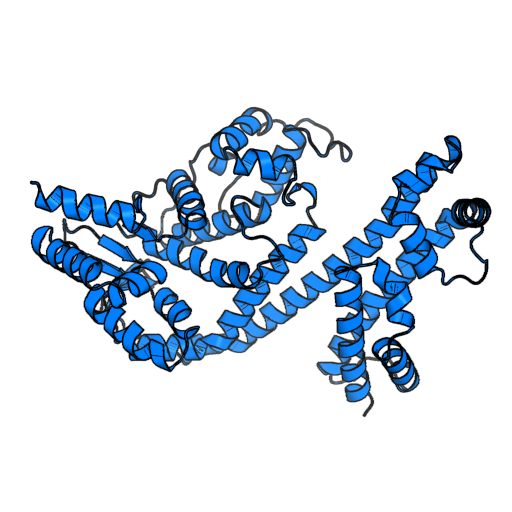CA . SER A 1 218 ? -14.810 -1.314 14.261 1.00 95.88 218 SER A CA 1
ATOM 1755 C C . SER A 1 218 ? -15.351 -2.139 13.092 1.00 95.88 218 SER A C 1
ATOM 1757 O O . SER A 1 218 ? -14.998 -3.317 12.979 1.00 95.88 218 SER A O 1
ATOM 1759 N N . PRO A 1 219 ? -16.167 -1.564 12.190 1.00 94.88 219 PRO A N 1
ATOM 1760 C CA . PRO A 1 219 ? -16.722 -2.296 11.048 1.00 94.88 219 PRO A CA 1
ATOM 1761 C C . PRO A 1 219 ? -15.680 -3.060 10.212 1.00 94.88 219 PRO A C 1
ATOM 1763 O O . PRO A 1 219 ? -15.991 -4.103 9.642 1.00 94.88 219 PRO A O 1
ATOM 1766 N N . TYR A 1 220 ? -14.421 -2.619 10.214 1.00 94.56 220 TYR A N 1
ATOM 1767 C CA . TYR A 1 220 ? -13.317 -3.275 9.510 1.00 94.56 220 TYR A CA 1
ATOM 1768 C C . TYR A 1 220 ? -12.973 -4.676 10.046 1.00 94.56 220 TYR A C 1
ATOM 1770 O O . TYR A 1 220 ? -12.557 -5.540 9.283 1.00 94.56 220 TYR A O 1
ATOM 1778 N N . VAL A 1 221 ? -13.276 -4.980 11.314 1.00 95.19 221 VAL A N 1
ATOM 1779 C CA . VAL A 1 221 ? -13.157 -6.350 11.857 1.00 95.19 221 VAL A CA 1
ATOM 1780 C C . VAL A 1 221 ? -14.198 -7.297 11.238 1.00 95.19 221 VAL A C 1
ATOM 1782 O O . VAL A 1 221 ? -13.943 -8.499 11.093 1.00 95.19 221 VAL A O 1
ATOM 1785 N N . ILE A 1 222 ? -15.363 -6.770 10.839 1.00 94.88 222 ILE A N 1
ATOM 1786 C CA . ILE A 1 222 ? -16.366 -7.506 10.052 1.00 94.88 222 ILE A CA 1
ATOM 1787 C C . ILE A 1 222 ? -15.891 -7.641 8.606 1.00 94.88 222 ILE A C 1
ATOM 1789 O O . ILE A 1 222 ? -16.024 -8.719 8.027 1.00 94.88 222 ILE A O 1
ATOM 1793 N N . GLU A 1 223 ? -15.288 -6.594 8.041 1.00 93.50 223 GLU A N 1
ATOM 1794 C CA . GLU A 1 223 ? -14.708 -6.606 6.693 1.00 93.50 223 GLU A CA 1
ATOM 1795 C C . GLU A 1 223 ? -13.617 -7.670 6.515 1.00 93.50 223 GLU A C 1
ATOM 1797 O O . GLU A 1 223 ? -13.609 -8.394 5.515 1.00 93.50 223 GLU A O 1
ATOM 1802 N N . ASP A 1 224 ? -12.755 -7.864 7.508 1.00 89.94 224 ASP A N 1
ATOM 1803 C CA . ASP A 1 224 ? -11.810 -8.978 7.479 1.00 89.94 224 ASP A CA 1
ATOM 1804 C C . ASP A 1 224 ? -12.483 -10.328 7.738 1.00 89.94 224 ASP A C 1
ATOM 1806 O O . ASP A 1 224 ? -12.128 -11.339 7.124 1.00 89.94 224 ASP A O 1
ATOM 1810 N N . GLY A 1 225 ? -13.520 -10.350 8.580 1.00 89.12 225 GLY A N 1
ATOM 1811 C CA . GLY A 1 225 ? -14.352 -11.528 8.813 1.00 89.12 225 GLY A CA 1
ATOM 1812 C C . GLY A 1 225 ? -14.986 -12.076 7.532 1.00 89.12 225 GLY A C 1
ATOM 1813 O O . GLY A 1 225 ? -14.912 -13.278 7.274 1.00 89.12 225 GLY A O 1
ATOM 1814 N N . VAL A 1 226 ? -15.552 -11.225 6.666 1.00 89.56 226 VAL A N 1
ATOM 1815 C CA . VAL A 1 226 ? -16.236 -11.676 5.433 1.00 89.56 226 VAL A CA 1
ATOM 1816 C C . VAL A 1 226 ? -15.306 -12.314 4.397 1.00 89.56 226 VAL A C 1
ATOM 1818 O O . VAL A 1 226 ? -15.781 -12.958 3.455 1.00 89.56 226 VAL A O 1
ATOM 1821 N N . LYS A 1 227 ? -13.985 -12.178 4.566 1.00 85.38 227 LYS A N 1
ATOM 1822 C CA . LYS A 1 227 ? -12.969 -12.869 3.758 1.00 85.38 227 LYS A CA 1
ATOM 1823 C C . LYS A 1 227 ? -12.819 -14.346 4.165 1.00 85.38 227 LYS A C 1
ATOM 1825 O O . LYS A 1 227 ? -12.252 -15.136 3.409 1.00 85.38 227 LYS A O 1
ATOM 1830 N N . MET A 1 228 ? -13.343 -14.745 5.327 1.00 84.50 228 MET A N 1
ATOM 1831 C CA . MET A 1 228 ? -13.329 -16.124 5.819 1.00 84.50 228 MET A CA 1
ATOM 1832 C C . MET A 1 228 ? -14.327 -17.028 5.072 1.00 84.50 228 MET A C 1
ATOM 1834 O O . MET A 1 228 ? -15.242 -16.586 4.377 1.00 84.50 228 MET A O 1
ATOM 1838 N N . SER A 1 229 ? -14.179 -18.349 5.233 1.00 83.56 229 SER A N 1
ATOM 1839 C CA . SER A 1 229 ? -15.157 -19.314 4.714 1.00 83.56 229 SER A CA 1
ATOM 1840 C C . SER A 1 229 ? -16.531 -19.098 5.353 1.00 83.56 229 SER A C 1
ATOM 1842 O O . SER A 1 229 ? -16.607 -18.975 6.576 1.00 83.56 229 SER A O 1
ATOM 1844 N N . ARG A 1 230 ? -17.613 -19.198 4.568 1.00 79.62 230 ARG A N 1
ATOM 1845 C CA . ARG A 1 230 ? -19.002 -19.055 5.057 1.00 79.62 230 ARG A CA 1
ATOM 1846 C C . ARG A 1 230 ? -19.331 -19.926 6.274 1.00 79.62 230 ARG A C 1
ATOM 1848 O O . ARG A 1 230 ? -20.093 -19.495 7.122 1.00 79.62 230 ARG A O 1
ATOM 1855 N N . VAL A 1 231 ? -18.730 -21.115 6.368 1.00 81.00 231 VAL A N 1
ATOM 1856 C CA . VAL A 1 231 ? -18.925 -22.055 7.488 1.00 81.00 231 VAL A CA 1
ATOM 1857 C C . VAL A 1 231 ? -18.469 -21.460 8.824 1.00 81.00 231 VAL A C 1
ATOM 1859 O O . VAL A 1 231 ? -19.130 -21.654 9.829 1.00 81.00 231 VAL A O 1
ATOM 1862 N N . ARG A 1 232 ? -17.367 -20.702 8.826 1.00 85.56 232 ARG A N 1
ATOM 1863 C CA . ARG A 1 232 ? -16.777 -20.106 10.037 1.00 85.56 232 ARG A CA 1
ATOM 1864 C C . ARG A 1 232 ? -17.287 -18.700 10.335 1.00 85.56 232 ARG A C 1
ATOM 1866 O O . ARG A 1 232 ? -16.962 -18.152 11.379 1.00 85.56 232 ARG A O 1
ATOM 1873 N N . LEU A 1 233 ? -18.019 -18.092 9.403 1.00 89.19 233 LEU A N 1
ATOM 1874 C CA . LEU A 1 233 ? -18.417 -16.692 9.515 1.00 89.19 233 LEU A CA 1
ATOM 1875 C C . LEU A 1 233 ? -19.464 -16.484 10.617 1.00 89.19 233 LEU A C 1
ATOM 1877 O O . LEU A 1 233 ? -19.364 -15.519 11.362 1.00 89.19 233 LEU A O 1
ATOM 1881 N N . ALA A 1 234 ? -20.423 -17.407 10.743 1.00 88.94 234 ALA A N 1
ATOM 1882 C CA . ALA A 1 234 ? -21.440 -17.351 11.793 1.00 88.94 234 ALA A CA 1
ATOM 1883 C C . ALA A 1 234 ? -20.812 -17.463 13.193 1.00 88.94 234 ALA A C 1
ATOM 1885 O O . ALA A 1 234 ? -21.004 -16.575 14.015 1.00 88.94 234 ALA A O 1
ATOM 1886 N N . GLU A 1 235 ? -19.963 -18.475 13.411 1.00 91.12 235 GLU A N 1
ATOM 1887 C CA . GLU A 1 235 ? -19.209 -18.651 14.665 1.00 91.12 235 GLU A CA 1
ATOM 1888 C C . GLU A 1 235 ? -18.347 -17.420 14.990 1.00 91.12 235 GLU A C 1
ATOM 1890 O O . GLU A 1 235 ? -18.221 -17.010 16.142 1.00 91.12 235 GLU A O 1
ATOM 1895 N N . TYR A 1 236 ? -17.747 -16.804 13.967 1.00 94.38 236 TYR A N 1
ATOM 1896 C CA . TYR A 1 236 ? -16.949 -15.593 14.131 1.00 94.38 236 TYR A CA 1
ATOM 1897 C C . TYR A 1 236 ? -17.795 -14.392 14.583 1.00 94.38 236 TYR A C 1
ATOM 1899 O O . TYR A 1 236 ? -17.359 -13.646 15.454 1.00 94.38 236 TYR A O 1
ATOM 1907 N N . PHE A 1 237 ? -19.008 -14.220 14.055 1.00 94.12 237 PHE A N 1
ATOM 1908 C CA . PHE A 1 237 ? -19.922 -13.156 14.487 1.00 94.12 237 PHE A CA 1
ATOM 1909 C C . PHE A 1 237 ? -20.434 -13.367 15.911 1.00 94.12 237 PHE A C 1
ATOM 1911 O O . PHE A 1 237 ? -20.383 -12.429 16.701 1.00 94.12 237 PHE A O 1
ATOM 1918 N N . GLU A 1 238 ? -20.802 -14.596 16.276 1.00 94.00 238 GLU A N 1
ATOM 1919 C CA . GLU A 1 238 ? -21.137 -14.942 17.666 1.00 94.00 238 GLU A CA 1
ATOM 1920 C C . GLU A 1 238 ? -19.963 -14.629 18.609 1.00 94.00 238 GLU A C 1
ATOM 1922 O O . GLU A 1 238 ? -20.135 -14.067 19.687 1.00 94.00 238 GLU A O 1
ATOM 1927 N N . THR A 1 239 ? -18.736 -14.921 18.171 1.00 96.06 239 THR A N 1
ATOM 1928 C CA . THR A 1 239 ? -17.518 -14.615 18.932 1.00 96.06 239 THR A CA 1
ATOM 1929 C C . THR A 1 239 ? -17.338 -13.107 19.155 1.00 96.06 239 THR A C 1
ATOM 1931 O O . THR A 1 239 ? -16.972 -12.693 20.256 1.00 96.06 239 THR A O 1
ATOM 1934 N N . ILE A 1 240 ? -17.589 -12.278 18.134 1.00 96.81 240 ILE A N 1
ATOM 1935 C CA . ILE A 1 240 ? -17.536 -10.810 18.256 1.00 96.81 240 ILE A CA 1
ATOM 1936 C C . ILE A 1 240 ? -18.586 -10.324 19.246 1.00 96.81 240 ILE A C 1
ATOM 1938 O O . ILE A 1 240 ? -18.262 -9.522 20.124 1.00 96.81 240 ILE A O 1
ATOM 1942 N N . GLU A 1 241 ? -19.816 -10.813 19.121 1.00 96.00 241 GLU A N 1
ATOM 1943 C CA . GLU A 1 241 ? -20.927 -10.427 19.984 1.00 96.00 241 GLU A CA 1
ATOM 1944 C C . GLU A 1 241 ? -20.626 -10.744 21.452 1.00 96.00 241 GLU A C 1
ATOM 1946 O O . GLU A 1 241 ? -20.712 -9.860 22.301 1.00 96.00 241 GLU A O 1
ATOM 1951 N N . VAL A 1 242 ? -20.152 -11.955 21.753 1.00 95.81 242 VAL A N 1
ATOM 1952 C CA . VAL A 1 242 ? -19.784 -12.354 23.122 1.00 95.81 242 VAL A CA 1
ATOM 1953 C C . VAL A 1 242 ? -18.620 -11.510 23.667 1.00 95.81 242 VAL A C 1
ATOM 1955 O O . VAL A 1 242 ? -18.640 -11.059 24.820 1.00 95.81 242 VAL A O 1
ATOM 1958 N N . LEU A 1 243 ? -17.595 -11.257 22.847 1.00 96.75 243 LEU A N 1
ATOM 1959 C CA . LEU A 1 243 ? -16.419 -10.504 23.282 1.00 96.75 243 LEU A CA 1
ATOM 1960 C C . LEU A 1 243 ? -16.736 -9.021 23.515 1.00 96.75 243 LEU A C 1
ATOM 1962 O O . LEU A 1 243 ? -16.274 -8.450 24.506 1.00 96.75 243 LEU A O 1
ATOM 1966 N N . THR A 1 244 ? -17.520 -8.404 22.635 1.00 95.56 244 THR A N 1
ATOM 1967 C CA . THR A 1 244 ? -17.652 -6.939 22.545 1.00 95.56 244 THR A CA 1
ATOM 1968 C C . THR A 1 244 ? -19.034 -6.406 22.908 1.00 95.56 244 THR A C 1
ATOM 1970 O O . THR A 1 244 ? -19.202 -5.191 23.015 1.00 95.56 244 THR A O 1
ATOM 1973 N N . ASP A 1 245 ? -20.022 -7.282 23.115 1.00 94.25 245 ASP A N 1
ATOM 1974 C CA . ASP A 1 245 ? -21.422 -6.904 23.349 1.00 94.25 245 ASP A CA 1
ATOM 1975 C C . ASP A 1 245 ? -21.929 -5.935 22.260 1.00 94.25 245 ASP A C 1
ATOM 1977 O O . ASP A 1 245 ? -22.498 -4.866 22.523 1.00 94.25 245 ASP A O 1
ATOM 1981 N N . ASN A 1 246 ? -21.561 -6.274 21.016 1.00 95.38 246 ASN A N 1
ATOM 1982 C CA . ASN A 1 246 ? -21.771 -5.511 19.784 1.00 95.38 246 ASN A CA 1
ATOM 1983 C C . ASN A 1 246 ? -21.317 -4.044 19.850 1.00 95.38 246 ASN A C 1
ATOM 1985 O O . ASN A 1 246 ? -21.777 -3.210 19.073 1.00 95.38 246 ASN A O 1
ATOM 1989 N N . THR A 1 247 ? -20.405 -3.714 20.767 1.00 95.50 247 THR A N 1
ATOM 1990 C CA . THR A 1 247 ? -19.903 -2.351 20.927 1.00 95.50 247 THR A CA 1
ATOM 1991 C C . THR A 1 247 ? -18.735 -2.102 19.983 1.00 95.50 247 THR A C 1
ATOM 1993 O O . THR A 1 247 ? -17.730 -2.814 20.000 1.00 95.50 247 THR A O 1
ATOM 1996 N N . MET A 1 248 ? -18.843 -1.030 19.210 1.00 96.06 248 MET A N 1
ATOM 1997 C CA . MET A 1 248 ? -17.889 -0.639 18.185 1.00 96.06 248 MET A CA 1
ATOM 1998 C C . MET A 1 248 ? -17.479 0.829 18.310 1.00 96.06 248 MET A C 1
ATOM 2000 O O . MET A 1 248 ? -18.233 1.655 18.817 1.00 96.06 248 MET A O 1
ATOM 2004 N N . LEU A 1 249 ? -16.283 1.142 17.819 1.00 95.56 249 LEU A N 1
ATOM 2005 C CA . LEU A 1 249 ? -15.852 2.486 17.461 1.00 95.56 249 LEU A CA 1
ATOM 2006 C C . LEU A 1 249 ? -16.192 2.717 15.990 1.00 95.56 249 LEU A C 1
ATOM 2008 O O . LEU A 1 249 ? -15.791 1.933 15.126 1.00 95.56 249 LEU A O 1
ATOM 2012 N N . VAL A 1 250 ? -16.933 3.786 15.718 1.00 93.56 250 VAL A N 1
ATOM 2013 C CA . VAL A 1 250 ? -17.437 4.135 14.384 1.00 93.56 250 VAL A CA 1
ATOM 2014 C C . VAL A 1 250 ? -17.251 5.622 14.105 1.00 93.56 250 VAL A C 1
ATOM 2016 O O . VAL A 1 250 ? -17.270 6.421 15.045 1.00 93.56 250 VAL A O 1
ATOM 2019 N N . PRO A 1 251 ? -17.101 6.015 12.830 1.00 88.94 251 PRO A N 1
ATOM 2020 C CA . PRO A 1 251 ? -17.106 7.419 12.462 1.00 88.94 251 PRO A CA 1
ATOM 2021 C C . PRO A 1 251 ? -18.529 7.989 12.571 1.00 88.94 251 PRO A C 1
ATOM 2023 O O . PRO A 1 251 ? -19.511 7.330 12.222 1.00 88.94 251 PRO A O 1
ATOM 2026 N N . SER A 1 252 ? -18.630 9.228 13.037 1.00 86.38 252 SER A N 1
ATOM 2027 C CA . SER A 1 252 ? -19.831 10.062 13.051 1.00 86.38 252 SER A CA 1
ATOM 2028 C C . SER A 1 252 ? -19.495 11.474 12.560 1.00 86.38 252 SER A C 1
ATOM 2030 O O . SER A 1 252 ? -18.327 11.810 12.359 1.00 86.38 252 SER A O 1
ATOM 2032 N N . GLU A 1 253 ? -20.509 12.325 12.383 1.00 80.44 253 GLU A N 1
ATOM 2033 C CA . GLU A 1 253 ? -20.307 13.729 11.990 1.00 80.44 253 GLU A CA 1
ATOM 2034 C C . GLU A 1 253 ? -19.423 14.506 12.981 1.00 80.44 253 GLU A C 1
ATOM 2036 O O . GLU A 1 253 ? -18.722 15.436 12.589 1.00 80.44 253 GLU A O 1
ATOM 2041 N N . SER A 1 254 ? -19.432 14.120 14.262 1.00 76.69 254 SER A N 1
ATOM 2042 C CA . SER A 1 254 ? -18.660 14.770 15.326 1.00 76.69 254 SER A CA 1
ATOM 2043 C C . SER A 1 254 ? -17.311 14.099 15.615 1.00 76.69 254 SER A C 1
ATOM 2045 O O . SER A 1 254 ? -16.630 14.517 16.549 1.00 76.69 254 SER A O 1
ATOM 2047 N N . GLY A 1 255 ? -16.937 13.053 14.870 1.00 83.31 255 GLY A N 1
ATOM 2048 C CA . GLY A 1 255 ? -15.701 12.295 15.080 1.00 83.31 255 GLY A CA 1
ATOM 2049 C C . GLY A 1 255 ? -15.924 10.807 15.346 1.00 83.31 255 GLY A C 1
ATOM 2050 O O . GLY A 1 255 ? -16.953 10.243 14.992 1.00 83.31 255 GLY A O 1
ATOM 2051 N N . VAL A 1 256 ? -14.947 10.138 15.954 1.00 90.38 256 VAL A N 1
ATOM 2052 C CA . VAL A 1 256 ? -15.054 8.710 16.281 1.00 90.38 256 VAL A CA 1
ATOM 2053 C C . VAL A 1 256 ? -15.807 8.552 17.600 1.00 90.38 256 VAL A C 1
ATOM 2055 O O . VAL A 1 256 ? -15.380 9.070 18.633 1.00 90.38 256 VAL A O 1
ATOM 2058 N N . MET A 1 257 ? -16.911 7.805 17.578 1.00 92.25 257 MET A N 1
ATOM 2059 C CA . MET A 1 257 ? -17.761 7.561 18.745 1.00 92.25 257 MET A CA 1
ATOM 2060 C C . MET A 1 257 ? -17.931 6.070 19.038 1.00 92.25 257 MET A C 1
ATOM 2062 O O . MET A 1 257 ? -17.758 5.222 18.161 1.00 92.25 257 MET A O 1
ATOM 2066 N N . LEU A 1 258 ? -18.317 5.755 20.276 1.00 94.56 258 LEU A N 1
ATOM 2067 C CA . LEU A 1 258 ? -18.812 4.428 20.624 1.00 94.56 258 LEU A CA 1
ATOM 2068 C C . LEU A 1 258 ? -20.271 4.284 20.201 1.00 94.56 258 LEU A C 1
ATOM 2070 O O . LEU A 1 258 ? -21.105 5.141 20.493 1.00 94.56 258 LEU A O 1
ATOM 2074 N N . ALA A 1 259 ? -20.584 3.159 19.577 1.00 95.44 259 ALA A N 1
ATOM 2075 C CA . ALA A 1 259 ? -21.944 2.783 19.235 1.00 95.44 259 ALA A CA 1
ATOM 2076 C C . ALA A 1 259 ? -22.159 1.281 19.418 1.00 95.44 259 ALA A C 1
ATOM 2078 O O . ALA A 1 259 ? -21.205 0.504 19.503 1.00 95.44 259 ALA A O 1
ATOM 2079 N N . ARG A 1 260 ? -23.424 0.874 19.458 1.00 95.81 260 ARG A N 1
ATOM 2080 C CA . ARG A 1 260 ? -23.850 -0.507 19.252 1.00 95.81 260 ARG A CA 1
ATOM 2081 C C . ARG A 1 260 ? -24.627 -0.597 17.948 1.00 95.81 260 ARG A C 1
ATOM 2083 O O . ARG A 1 260 ? -25.363 0.317 17.596 1.00 95.81 260 ARG A O 1
ATOM 2090 N N . GLU A 1 261 ? -24.447 -1.694 17.233 1.00 95.19 261 GLU A N 1
ATOM 2091 C CA . GLU A 1 261 ? -25.245 -2.031 16.057 1.00 95.19 261 GLU A CA 1
ATOM 2092 C C . GLU A 1 261 ? -25.359 -3.553 15.970 1.00 95.19 261 GLU A C 1
ATOM 2094 O O . GLU A 1 261 ? -24.440 -4.273 16.363 1.00 95.19 261 GLU A O 1
ATOM 2099 N N . ASP A 1 262 ? -26.484 -4.048 15.461 1.00 94.56 262 ASP A N 1
ATOM 2100 C CA . ASP A 1 262 ? -26.622 -5.459 15.111 1.00 94.56 262 ASP A CA 1
ATOM 2101 C C . ASP A 1 262 ? -25.565 -5.837 14.054 1.00 94.56 262 ASP A C 1
ATOM 2103 O O . ASP A 1 262 ? -25.492 -5.225 12.980 1.00 94.56 262 ASP A O 1
ATOM 2107 N N . ILE A 1 263 ? -24.767 -6.876 14.338 1.00 94.38 263 ILE A N 1
ATOM 2108 C CA . ILE A 1 263 ? -23.716 -7.367 13.434 1.00 94.38 263 ILE A CA 1
ATOM 2109 C C . ILE A 1 263 ? -24.272 -7.661 12.040 1.00 94.38 263 ILE A C 1
ATOM 2111 O O . ILE A 1 263 ? -23.573 -7.466 11.046 1.00 94.38 263 ILE A O 1
ATOM 2115 N N . LYS A 1 264 ? -25.522 -8.119 11.927 1.00 93.19 264 LYS A N 1
ATOM 2116 C CA . LYS A 1 264 ? -26.156 -8.408 10.644 1.00 93.19 264 LYS A CA 1
ATOM 2117 C C . LYS A 1 264 ? -26.304 -7.151 9.787 1.00 93.19 264 LYS A C 1
ATOM 2119 O O . LYS A 1 264 ? -26.026 -7.217 8.590 1.00 93.19 264 LYS A O 1
ATOM 2124 N N . VAL A 1 265 ? -26.663 -6.018 10.392 1.00 95.31 265 VAL A N 1
ATOM 2125 C CA . VAL A 1 265 ? -26.743 -4.719 9.704 1.00 95.31 265 VAL A CA 1
ATOM 2126 C C . VAL A 1 265 ? -25.352 -4.280 9.248 1.00 95.31 265 VAL A C 1
ATOM 2128 O O . VAL A 1 265 ? -25.174 -3.917 8.082 1.00 95.31 265 VAL A O 1
ATOM 2131 N N . THR A 1 266 ? -24.340 -4.405 10.115 1.00 95.25 266 THR A N 1
ATOM 2132 C CA . THR A 1 266 ? -22.946 -4.109 9.750 1.00 95.25 266 THR A CA 1
ATOM 2133 C C . THR A 1 266 ? -22.462 -5.002 8.605 1.00 95.25 266 THR A C 1
ATOM 2135 O O . THR A 1 266 ? -21.844 -4.525 7.656 1.00 95.25 266 THR A O 1
ATOM 2138 N N . PHE A 1 267 ? -22.760 -6.300 8.663 1.00 94.81 267 PHE A N 1
ATOM 2139 C CA . PHE A 1 267 ? -22.390 -7.275 7.644 1.00 94.81 267 PHE A CA 1
ATOM 2140 C C . PHE A 1 267 ? -23.040 -6.969 6.296 1.00 94.81 267 PHE A C 1
ATOM 2142 O O . PHE A 1 267 ? -22.354 -7.018 5.277 1.00 94.81 267 PHE A O 1
ATOM 2149 N N . ASP A 1 268 ? -24.335 -6.649 6.268 1.00 94.12 268 ASP A N 1
ATOM 2150 C CA . ASP A 1 268 ? -25.034 -6.329 5.023 1.00 94.12 268 ASP A CA 1
ATOM 2151 C C . ASP A 1 268 ? -24.450 -5.056 4.385 1.00 94.12 268 ASP A C 1
ATOM 2153 O O . ASP A 1 268 ? -24.236 -5.023 3.170 1.00 94.12 268 ASP A O 1
ATOM 2157 N N . ARG A 1 269 ? -24.066 -4.063 5.203 1.00 93.94 269 ARG A N 1
ATOM 2158 C CA . ARG A 1 269 ? -23.323 -2.876 4.754 1.00 93.94 269 ARG A CA 1
ATOM 2159 C C . ARG A 1 269 ? -21.941 -3.240 4.201 1.00 93.94 269 ARG A C 1
ATOM 2161 O O . ARG A 1 269 ? -21.626 -2.876 3.074 1.00 93.94 269 ARG A O 1
ATOM 2168 N N . VAL A 1 270 ? -21.134 -4.016 4.919 1.00 93.62 270 VAL A N 1
ATOM 2169 C CA . VAL A 1 270 ? -19.820 -4.492 4.432 1.00 93.62 270 VAL A CA 1
ATOM 2170 C C . VAL A 1 270 ? -19.956 -5.280 3.122 1.00 93.62 270 VAL A C 1
ATOM 2172 O O . VAL A 1 270 ? -19.160 -5.125 2.195 1.00 93.62 270 VAL A O 1
ATOM 2175 N N . PHE A 1 271 ? -20.984 -6.122 3.006 1.00 92.31 271 PHE A N 1
ATOM 2176 C CA . PHE A 1 271 ? -21.224 -6.917 1.807 1.00 92.31 271 PHE A CA 1
ATOM 2177 C C . PHE A 1 271 ? -21.615 -6.050 0.604 1.00 92.31 271 PHE A C 1
ATOM 2179 O O . PHE A 1 271 ? -21.156 -6.329 -0.507 1.00 92.31 271 PHE A O 1
ATOM 2186 N N . LEU A 1 272 ? -22.401 -4.991 0.825 1.00 93.50 272 LEU A N 1
ATOM 2187 C CA . LEU A 1 272 ? -22.742 -3.987 -0.187 1.00 93.50 272 LEU A CA 1
ATOM 2188 C C . LEU A 1 272 ? -21.479 -3.319 -0.759 1.00 93.50 272 LEU A C 1
ATOM 2190 O O . LEU A 1 272 ? -21.326 -3.226 -1.977 1.00 93.50 272 LEU A O 1
ATOM 2194 N N . TRP A 1 273 ? -20.537 -2.934 0.108 1.00 93.25 273 TRP A N 1
ATOM 2195 C CA . TRP A 1 273 ? -19.292 -2.250 -0.271 1.00 93.25 273 TRP A CA 1
ATOM 2196 C C . TRP A 1 273 ? -18.188 -3.174 -0.810 1.00 93.25 273 TRP A C 1
ATOM 2198 O O . TRP A 1 273 ? -17.204 -2.696 -1.373 1.00 93.25 273 TRP A O 1
ATOM 2208 N N . ARG A 1 274 ? -18.354 -4.500 -0.728 1.00 92.00 274 ARG A N 1
ATOM 2209 C CA . ARG A 1 274 ? -17.303 -5.499 -1.000 1.00 92.00 274 ARG A CA 1
ATOM 2210 C C . ARG A 1 274 ? -16.523 -5.288 -2.300 1.00 92.00 274 ARG A C 1
ATOM 2212 O O . ARG A 1 274 ? -15.312 -5.501 -2.333 1.00 92.00 274 ARG A O 1
ATOM 2219 N N . ASN A 1 275 ? -17.199 -4.941 -3.394 1.00 93.00 275 ASN A N 1
ATOM 2220 C CA . ASN A 1 275 ? -16.524 -4.749 -4.680 1.00 93.00 275 ASN A CA 1
ATOM 2221 C C . ASN A 1 275 ? -15.704 -3.451 -4.719 1.00 93.00 275 ASN A C 1
ATOM 2223 O O . ASN A 1 275 ? -14.633 -3.444 -5.324 1.00 93.00 275 ASN A O 1
ATOM 2227 N N . ALA A 1 276 ? -16.182 -2.387 -4.067 1.00 94.75 276 ALA A N 1
ATOM 2228 C CA . ALA A 1 276 ? -15.448 -1.134 -3.923 1.00 94.75 276 ALA A CA 1
ATOM 2229 C C . ALA A 1 276 ? -14.226 -1.326 -3.016 1.00 94.75 276 ALA A C 1
ATOM 2231 O O . ALA A 1 276 ? -13.120 -0.961 -3.408 1.00 94.75 276 ALA A O 1
ATOM 2232 N N . THR A 1 277 ? -14.395 -2.010 -1.879 1.00 94.31 277 THR A N 1
ATOM 2233 C CA . THR A 1 277 ? -13.294 -2.417 -0.995 1.00 94.31 277 THR A CA 1
ATOM 2234 C C . THR A 1 277 ? -12.223 -3.183 -1.762 1.00 94.31 277 THR A C 1
ATOM 2236 O O . THR A 1 277 ? -11.049 -2.843 -1.698 1.00 94.31 277 THR A O 1
ATOM 2239 N N . ARG A 1 278 ? -12.612 -4.189 -2.555 1.00 94.44 278 ARG A N 1
ATOM 2240 C CA . ARG A 1 278 ? -11.654 -4.991 -3.327 1.00 94.44 278 ARG A CA 1
ATOM 2241 C C . ARG A 1 278 ? -10.877 -4.152 -4.346 1.00 94.44 278 ARG A C 1
ATOM 2243 O O . ARG A 1 278 ? -9.688 -4.378 -4.542 1.00 94.44 278 ARG A O 1
ATOM 2250 N N . ALA A 1 279 ? -11.532 -3.170 -4.966 1.00 96.56 279 ALA A N 1
ATOM 2251 C CA . ALA A 1 279 ? -10.867 -2.217 -5.850 1.00 96.56 279 ALA A CA 1
ATOM 2252 C C . ALA A 1 279 ? -9.905 -1.289 -5.086 1.00 96.56 279 ALA A C 1
ATOM 2254 O O . ALA A 1 279 ? -8.834 -0.983 -5.603 1.00 96.56 279 ALA A O 1
ATOM 2255 N N . ALA A 1 280 ? -10.233 -0.884 -3.855 1.00 96.19 280 ALA A N 1
ATOM 2256 C CA . ALA A 1 280 ? -9.333 -0.118 -2.990 1.00 96.19 280 ALA A CA 1
ATOM 2257 C C . ALA A 1 280 ? -8.117 -0.946 -2.524 1.00 96.19 280 ALA A C 1
ATOM 2259 O O . ALA A 1 280 ? -6.989 -0.453 -2.528 1.00 96.19 280 ALA A O 1
ATOM 2260 N N . GLU A 1 281 ? -8.314 -2.226 -2.202 1.00 95.75 281 GLU A N 1
ATOM 2261 C CA . GLU A 1 281 ? -7.231 -3.164 -1.884 1.00 95.75 281 GLU A CA 1
ATOM 2262 C C . GLU A 1 281 ? -6.284 -3.350 -3.082 1.00 95.75 281 GLU A C 1
ATOM 2264 O O . GLU A 1 281 ? -5.060 -3.289 -2.938 1.00 95.75 281 GLU A O 1
ATOM 2269 N N . ASP A 1 282 ? -6.839 -3.541 -4.284 1.00 96.88 282 ASP A N 1
ATOM 2270 C CA . ASP A 1 282 ? -6.047 -3.636 -5.510 1.00 96.88 282 ASP A CA 1
ATOM 2271 C C . ASP A 1 282 ? -5.347 -2.305 -5.827 1.00 96.88 282 ASP A C 1
ATOM 2273 O O . ASP A 1 282 ? -4.174 -2.321 -6.199 1.00 96.88 282 ASP A O 1
ATOM 2277 N N . LEU A 1 283 ? -5.989 -1.152 -5.601 1.00 97.25 283 LEU A N 1
ATOM 2278 C CA . LEU A 1 283 ? -5.361 0.166 -5.743 1.00 97.25 283 LEU A CA 1
ATOM 2279 C C . LEU A 1 283 ? -4.116 0.294 -4.857 1.00 97.25 283 LEU A C 1
ATOM 2281 O O . LEU A 1 283 ? -3.094 0.801 -5.326 1.00 97.25 283 LEU A O 1
ATOM 2285 N N . LYS A 1 284 ? -4.173 -0.189 -3.608 1.00 95.81 284 LYS A N 1
ATOM 2286 C CA . LYS A 1 284 ? -3.018 -0.202 -2.698 1.00 95.81 284 LYS A CA 1
ATOM 2287 C C . LYS A 1 284 ? -1.868 -1.037 -3.264 1.00 95.81 284 LYS A C 1
ATOM 2289 O O . LYS A 1 284 ? -0.731 -0.567 -3.293 1.00 95.81 284 LYS A O 1
ATOM 2294 N N . VAL A 1 285 ? -2.162 -2.221 -3.808 1.00 96.38 285 VAL A N 1
ATOM 2295 C CA . VAL A 1 285 ? -1.170 -3.055 -4.510 1.00 96.38 285 VAL A CA 1
ATOM 2296 C C . VAL A 1 285 ? -0.547 -2.304 -5.692 1.00 96.38 285 VAL A C 1
ATOM 2298 O O . VAL A 1 285 ? 0.679 -2.259 -5.809 1.00 96.38 285 VAL A O 1
ATOM 2301 N N . GLN A 1 286 ? -1.361 -1.664 -6.537 1.00 96.50 286 GLN A N 1
ATOM 2302 C CA . GLN A 1 286 ? -0.845 -0.936 -7.701 1.00 96.50 286 GLN A CA 1
ATOM 2303 C C . GLN A 1 286 ? -0.003 0.281 -7.307 1.00 96.50 286 GLN A C 1
ATOM 2305 O O . GLN A 1 286 ? 0.990 0.574 -7.970 1.00 96.50 286 GLN A O 1
ATOM 2310 N N . ARG A 1 287 ? -0.343 0.974 -6.211 1.00 94.81 287 ARG A N 1
ATOM 2311 C CA . ARG A 1 287 ? 0.494 2.048 -5.650 1.00 94.81 287 ARG A CA 1
ATOM 2312 C C . ARG A 1 287 ? 1.858 1.520 -5.204 1.00 94.81 287 ARG A C 1
ATOM 2314 O O . ARG A 1 287 ? 2.866 2.142 -5.517 1.00 94.81 287 ARG A O 1
ATOM 2321 N N . MET A 1 288 ? 1.916 0.364 -4.537 1.00 93.94 288 MET A N 1
ATOM 2322 C CA . MET A 1 288 ? 3.198 -0.228 -4.133 1.00 93.94 288 MET A CA 1
ATOM 2323 C C . MET A 1 288 ? 4.063 -0.630 -5.333 1.00 93.94 288 MET A C 1
ATOM 2325 O O . MET A 1 288 ? 5.267 -0.374 -5.323 1.00 93.94 288 MET A O 1
ATOM 2329 N N . HIS A 1 289 ? 3.467 -1.205 -6.382 1.00 94.50 289 HIS A N 1
ATOM 2330 C CA . HIS A 1 289 ? 4.189 -1.476 -7.626 1.00 94.50 289 HIS A CA 1
ATOM 2331 C C . HIS A 1 289 ? 4.678 -0.190 -8.296 1.00 94.50 289 HIS A C 1
ATOM 2333 O O . HIS A 1 289 ? 5.847 -0.100 -8.660 1.00 94.50 289 HIS A O 1
ATOM 2339 N N . PHE A 1 290 ? 3.821 0.827 -8.409 1.00 94.88 290 PHE A N 1
ATOM 2340 C CA . PHE A 1 290 ? 4.210 2.122 -8.961 1.00 94.88 290 PHE A CA 1
ATOM 2341 C C . PHE A 1 290 ? 5.399 2.720 -8.197 1.00 94.88 290 PHE A C 1
ATOM 2343 O O . PHE A 1 290 ? 6.376 3.133 -8.814 1.00 94.88 290 PHE A O 1
ATOM 2350 N N . ASN A 1 291 ? 5.367 2.687 -6.861 1.00 92.44 291 ASN A N 1
ATOM 2351 C CA . ASN A 1 291 ? 6.455 3.199 -6.030 1.00 92.44 291 ASN A CA 1
ATOM 2352 C C . ASN A 1 291 ? 7.759 2.413 -6.217 1.00 92.44 291 ASN A C 1
ATOM 2354 O O . ASN A 1 291 ? 8.830 3.015 -6.250 1.00 92.44 291 ASN A O 1
ATOM 2358 N N . HIS A 1 292 ? 7.679 1.088 -6.367 1.00 91.75 292 HIS A N 1
ATOM 2359 C CA . HIS A 1 292 ? 8.845 0.239 -6.617 1.00 91.75 292 HIS A CA 1
ATOM 2360 C C . HIS A 1 292 ? 9.593 0.639 -7.895 1.00 91.75 292 HIS A C 1
ATOM 2362 O O . HIS A 1 292 ? 10.820 0.716 -7.878 1.00 91.75 292 HIS A O 1
ATOM 2368 N N . TRP A 1 293 ? 8.859 0.927 -8.972 1.00 91.50 293 TRP A N 1
ATOM 2369 C CA . TRP A 1 293 ? 9.443 1.319 -10.256 1.00 91.50 293 TRP A CA 1
ATOM 2370 C C . TRP A 1 293 ? 9.809 2.805 -10.325 1.00 91.50 293 TRP A C 1
ATOM 2372 O O . TRP A 1 293 ? 10.819 3.161 -10.925 1.00 91.50 293 TRP A O 1
ATOM 2382 N N . GLY A 1 294 ? 8.999 3.676 -9.721 1.00 90.75 294 GLY A N 1
ATOM 2383 C CA . GLY A 1 294 ? 9.136 5.131 -9.841 1.00 90.75 294 GLY A CA 1
ATOM 2384 C C . GLY A 1 294 ? 10.113 5.752 -8.855 1.00 90.75 294 GLY A C 1
ATOM 2385 O O . GLY A 1 294 ? 10.676 6.809 -9.134 1.00 90.75 294 GLY A O 1
ATOM 2386 N N . TYR A 1 295 ? 10.335 5.099 -7.713 1.00 89.31 295 TYR A N 1
ATOM 2387 C CA . TYR A 1 295 ? 11.161 5.630 -6.634 1.00 89.31 295 TYR A CA 1
ATOM 2388 C C . TYR A 1 295 ? 12.166 4.582 -6.132 1.00 89.31 295 TYR A C 1
ATOM 2390 O O . TYR A 1 295 ? 12.083 4.130 -4.986 1.00 89.31 295 TYR A O 1
ATOM 2398 N N . PRO A 1 296 ? 13.148 4.181 -6.963 1.00 85.19 296 PRO A N 1
ATOM 2399 C CA . PRO A 1 296 ? 14.110 3.136 -6.609 1.00 85.19 296 PRO A CA 1
ATOM 2400 C C . PRO A 1 296 ? 14.921 3.468 -5.346 1.00 85.19 296 PRO A C 1
ATOM 2402 O O . PRO A 1 296 ? 15.284 2.570 -4.590 1.00 85.19 296 PRO A O 1
ATOM 2405 N N . HIS A 1 297 ? 15.141 4.749 -5.041 1.00 86.19 297 HIS A N 1
ATOM 2406 C CA . HIS A 1 297 ? 15.795 5.203 -3.807 1.00 86.19 297 HIS A CA 1
ATOM 2407 C C . HIS A 1 297 ? 14.987 4.910 -2.532 1.00 86.19 297 HIS A C 1
ATOM 2409 O O . HIS A 1 297 ? 15.563 4.844 -1.446 1.00 86.19 297 HIS A O 1
ATOM 2415 N N . TYR A 1 298 ? 13.680 4.671 -2.641 1.00 89.44 298 TYR A N 1
ATOM 2416 C CA . TYR A 1 298 ? 12.836 4.202 -1.538 1.00 89.44 298 TYR A CA 1
ATOM 2417 C C . TYR A 1 298 ? 12.591 2.695 -1.553 1.00 89.44 298 TYR A C 1
ATOM 2419 O O . TYR A 1 298 ? 11.899 2.187 -0.671 1.00 89.44 298 TYR A O 1
ATOM 2427 N N . SER A 1 299 ? 13.109 1.975 -2.549 1.00 89.06 299 SER A N 1
ATOM 2428 C CA . SER A 1 299 ? 12.884 0.537 -2.674 1.00 89.06 299 SER A CA 1
ATOM 2429 C C . SER A 1 299 ? 13.373 -0.229 -1.442 1.00 89.06 299 SER A C 1
ATOM 2431 O O . SER A 1 299 ? 14.223 0.222 -0.672 1.00 89.06 299 SER A O 1
ATOM 2433 N N . ARG A 1 300 ? 12.823 -1.426 -1.238 1.00 88.69 300 ARG A N 1
ATOM 2434 C CA . ARG A 1 300 ? 13.343 -2.344 -0.219 1.00 88.69 300 ARG A CA 1
ATOM 2435 C C . ARG A 1 300 ? 14.827 -2.592 -0.457 1.00 88.69 300 ARG A C 1
ATOM 2437 O O . ARG A 1 300 ? 15.216 -2.790 -1.600 1.00 88.69 300 ARG A O 1
ATOM 2444 N N . GLN A 1 301 ? 15.603 -2.662 0.624 1.00 88.50 301 GLN A N 1
ATOM 2445 C CA . GLN A 1 301 ? 17.067 -2.804 0.589 1.00 88.50 301 GLN A CA 1
ATOM 2446 C C . GLN A 1 301 ? 17.804 -1.571 0.049 1.00 88.50 301 GLN A C 1
ATOM 2448 O O . GLN A 1 301 ? 19.019 -1.609 -0.132 1.00 88.50 301 GLN A O 1
ATOM 2453 N N . SER A 1 302 ? 17.104 -0.457 -0.198 1.00 90.25 302 SER A N 1
ATOM 2454 C CA . SER A 1 302 ? 17.784 0.818 -0.378 1.00 90.25 302 SER A CA 1
ATOM 2455 C C . SER A 1 302 ? 18.394 1.275 0.946 1.00 90.25 302 SER A C 1
ATOM 2457 O O . SER A 1 302 ? 17.872 0.990 2.029 1.00 90.25 302 SER A O 1
ATOM 2459 N N . LYS A 1 303 ? 19.461 2.076 0.863 1.00 89.88 303 LYS A N 1
ATOM 2460 C CA . LYS A 1 303 ? 20.111 2.706 2.022 1.00 89.88 303 LYS A CA 1
ATOM 2461 C C . LYS A 1 303 ? 19.113 3.420 2.941 1.00 89.88 303 LYS A C 1
ATOM 2463 O O . LYS A 1 303 ? 19.242 3.357 4.163 1.00 89.88 303 LYS A O 1
ATOM 2468 N N . LEU A 1 304 ? 18.121 4.101 2.360 1.00 92.50 304 LEU A N 1
ATOM 2469 C CA . LEU A 1 304 ? 17.071 4.785 3.112 1.00 92.50 304 LEU A CA 1
ATOM 2470 C C . LEU A 1 304 ? 16.154 3.784 3.816 1.00 92.50 304 LEU A C 1
ATOM 2472 O O . LEU A 1 304 ? 15.970 3.886 5.029 1.00 92.50 304 LEU A O 1
ATOM 2476 N N . SER A 1 305 ? 15.607 2.815 3.072 1.00 94.38 305 SER A N 1
ATOM 2477 C CA . SER A 1 305 ? 14.713 1.793 3.626 1.00 94.38 305 SER A CA 1
ATOM 2478 C C . SER A 1 305 ? 15.393 1.045 4.773 1.00 94.38 305 SER A C 1
ATOM 2480 O O . SER A 1 305 ? 14.777 0.836 5.818 1.00 94.38 305 SER A O 1
ATOM 2482 N N . ASP A 1 306 ? 16.658 0.658 4.615 1.00 95.00 306 ASP A N 1
ATOM 2483 C CA . ASP A 1 306 ? 17.394 -0.103 5.625 1.00 95.00 306 ASP A CA 1
ATOM 2484 C C . ASP A 1 306 ? 17.608 0.704 6.910 1.00 95.00 306 ASP A C 1
ATOM 2486 O O . ASP A 1 306 ? 17.288 0.214 7.996 1.00 95.00 306 ASP A O 1
ATOM 2490 N N . ARG A 1 307 ? 18.033 1.971 6.802 1.00 95.56 307 ARG A N 1
ATOM 2491 C CA . ARG A 1 307 ? 18.180 2.875 7.960 1.00 95.56 307 ARG A CA 1
ATOM 2492 C C . ARG A 1 307 ? 16.857 3.109 8.677 1.00 95.56 307 ARG A C 1
ATOM 2494 O O . ARG A 1 307 ? 16.795 2.994 9.901 1.00 95.56 307 ARG A O 1
ATOM 2501 N N . ALA A 1 308 ? 15.796 3.401 7.922 1.00 96.12 308 ALA A N 1
ATOM 2502 C CA . ALA A 1 308 ? 14.467 3.603 8.486 1.00 96.12 308 ALA A CA 1
ATOM 2503 C C . ALA A 1 308 ? 13.993 2.342 9.224 1.00 96.12 308 ALA A C 1
ATOM 2505 O O . ALA A 1 308 ? 13.484 2.424 10.338 1.00 96.12 308 ALA A O 1
ATOM 2506 N N . ASN A 1 309 ? 14.195 1.156 8.639 1.00 97.06 309 ASN A N 1
ATOM 2507 C CA . ASN A 1 309 ? 13.796 -0.113 9.243 1.00 97.06 309 ASN A CA 1
ATOM 2508 C C . ASN A 1 309 ? 14.654 -0.522 10.450 1.00 97.06 309 ASN A C 1
ATOM 2510 O O . ASN A 1 309 ? 14.145 -1.254 11.306 1.00 97.06 309 ASN A O 1
ATOM 2514 N N . GLU A 1 310 ? 15.911 -0.092 10.538 1.00 96.81 310 GLU A N 1
ATOM 2515 C CA . GLU A 1 310 ? 16.753 -0.298 11.718 1.00 96.81 310 GLU A CA 1
ATOM 2516 C C . GLU A 1 310 ? 16.251 0.546 12.896 1.00 96.81 310 GLU A C 1
ATOM 2518 O O . GLU A 1 310 ? 15.934 0.003 13.957 1.00 96.81 310 GLU A O 1
ATOM 2523 N N . ASN A 1 311 ? 16.135 1.863 12.700 1.00 97.00 311 ASN A N 1
ATOM 2524 C CA . ASN A 1 311 ? 15.619 2.793 13.699 1.00 97.00 311 ASN A CA 1
ATOM 2525 C C . ASN A 1 311 ? 15.133 4.086 13.023 1.00 97.00 311 ASN A C 1
ATOM 2527 O O . ASN A 1 311 ? 15.939 4.945 12.661 1.00 97.00 311 ASN A O 1
ATOM 2531 N N . ILE A 1 312 ? 13.812 4.221 12.881 1.00 97.19 312 ILE A N 1
ATOM 2532 C CA . ILE A 1 312 ? 13.191 5.355 12.187 1.00 97.19 312 ILE A CA 1
ATOM 2533 C C . ILE A 1 312 ? 13.438 6.688 12.896 1.00 97.19 312 ILE A C 1
ATOM 2535 O O . ILE A 1 312 ? 13.714 7.668 12.217 1.00 97.19 312 ILE A O 1
ATOM 2539 N N . ASP A 1 313 ? 13.425 6.719 14.230 1.00 96.38 313 ASP A N 1
ATOM 2540 C CA . ASP A 1 313 ? 13.659 7.948 14.997 1.00 96.38 313 ASP A CA 1
ATOM 2541 C C . ASP A 1 313 ? 15.087 8.454 14.774 1.00 96.38 313 ASP A C 1
ATOM 2543 O O . ASP A 1 313 ? 15.297 9.591 14.367 1.00 96.38 313 ASP A O 1
ATOM 2547 N N . LYS A 1 314 ? 16.079 7.565 14.920 1.00 97.19 314 LYS A N 1
ATOM 2548 C CA . LYS A 1 314 ? 17.490 7.892 14.661 1.00 97.19 314 LYS A CA 1
ATOM 2549 C C . LYS A 1 314 ? 17.717 8.320 13.210 1.00 97.19 314 LYS A C 1
ATOM 2551 O O . LYS A 1 314 ? 18.541 9.195 12.948 1.00 97.19 314 LYS A O 1
ATOM 2556 N N . PHE A 1 315 ? 17.038 7.672 12.264 1.00 96.25 315 PHE A N 1
ATOM 2557 C CA . PHE A 1 315 ? 17.112 8.038 10.855 1.00 96.25 315 PHE A CA 1
ATOM 2558 C C . PHE A 1 315 ? 16.561 9.448 10.617 1.00 96.25 315 PHE A C 1
ATOM 2560 O O . PHE A 1 315 ? 17.269 10.274 10.049 1.00 96.25 315 PHE A O 1
ATOM 2567 N N . LEU A 1 316 ? 15.352 9.743 11.089 1.00 95.88 316 LEU A N 1
ATOM 2568 C CA . LEU A 1 316 ? 14.727 11.056 10.945 1.00 95.88 316 LEU A CA 1
ATOM 2569 C C . LEU A 1 316 ? 15.553 12.157 11.628 1.00 95.88 316 LEU A C 1
ATOM 2571 O O . LEU A 1 316 ? 15.845 13.173 11.002 1.00 95.88 316 LEU A O 1
ATOM 2575 N N . ASP A 1 317 ? 16.051 11.918 12.843 1.00 95.38 317 ASP A N 1
ATOM 2576 C CA . ASP A 1 317 ? 16.922 12.867 13.547 1.00 95.38 317 ASP A CA 1
ATOM 2577 C C . ASP A 1 317 ? 18.232 13.147 12.798 1.00 95.38 317 ASP A C 1
ATOM 2579 O O . ASP A 1 317 ? 18.743 14.267 12.845 1.00 95.38 317 ASP A O 1
ATOM 2583 N N . SER A 1 318 ? 18.774 12.165 12.067 1.00 94.69 318 SER A N 1
ATOM 2584 C CA . SER A 1 318 ? 19.984 12.376 11.258 1.00 94.69 318 SER A CA 1
ATOM 2585 C C . SER A 1 318 ? 19.778 13.337 10.083 1.00 94.69 318 SER A C 1
ATOM 2587 O O . SER A 1 318 ? 20.756 13.882 9.576 1.00 94.69 318 SER A O 1
ATOM 2589 N N . LEU A 1 319 ? 18.525 13.585 9.681 1.00 94.12 319 LEU A N 1
ATOM 2590 C CA . LEU A 1 319 ? 18.180 14.520 8.608 1.00 94.12 319 LEU A CA 1
ATOM 2591 C C . LEU A 1 319 ? 18.016 15.965 9.097 1.00 94.12 319 LEU A C 1
ATOM 2593 O O . LEU A 1 319 ? 18.080 16.888 8.289 1.00 94.12 319 LEU A O 1
ATOM 2597 N N . ARG A 1 320 ? 17.856 16.175 10.411 1.00 93.44 320 ARG A N 1
ATOM 2598 C CA . ARG A 1 320 ? 17.622 17.488 11.034 1.00 93.44 320 ARG A CA 1
ATOM 2599 C C . ARG A 1 320 ? 18.604 18.588 10.581 1.00 93.44 320 ARG A C 1
ATOM 2601 O O . ARG A 1 320 ? 18.133 19.685 10.301 1.00 93.44 320 ARG A O 1
ATOM 2608 N N . PRO A 1 321 ? 19.926 18.342 10.434 1.00 92.19 321 PRO A N 1
ATOM 2609 C CA . PRO A 1 321 ? 20.868 19.373 9.979 1.00 92.19 321 PRO A CA 1
ATOM 2610 C C . PRO A 1 321 ? 20.620 19.898 8.557 1.00 92.19 321 PRO A C 1
ATOM 2612 O O . PRO A 1 321 ? 21.178 20.929 8.198 1.00 92.19 321 PRO A O 1
ATOM 2615 N N . TYR A 1 322 ? 19.826 19.191 7.749 1.00 90.56 322 TYR A N 1
ATOM 2616 C CA . TYR A 1 322 ? 19.602 19.488 6.332 1.00 90.56 322 TYR A CA 1
ATOM 2617 C C . TYR A 1 322 ? 18.212 20.075 6.048 1.00 90.56 322 TYR A C 1
ATOM 2619 O O . TYR A 1 322 ? 17.867 20.252 4.882 1.00 90.56 322 TYR A O 1
ATOM 2627 N N . LEU A 1 323 ? 17.394 20.340 7.074 1.00 86.94 323 LEU A N 1
ATOM 2628 C CA . LEU A 1 323 ? 16.057 20.924 6.897 1.00 86.94 323 LEU A CA 1
ATOM 2629 C C . LEU A 1 323 ? 16.117 22.383 6.415 1.00 86.94 323 LEU A C 1
ATOM 2631 O O . LEU A 1 323 ? 15.321 22.777 5.567 1.00 86.94 323 LEU A O 1
ATOM 2635 N N . ASP A 1 324 ? 17.104 23.145 6.895 1.00 75.19 324 ASP A N 1
ATOM 2636 C CA . ASP A 1 324 ? 17.265 24.581 6.611 1.00 75.19 324 ASP A CA 1
ATOM 2637 C C . ASP A 1 324 ? 18.181 24.882 5.412 1.00 75.19 324 ASP A C 1
ATOM 2639 O O . ASP A 1 324 ? 18.404 26.046 5.054 1.00 75.19 324 ASP A O 1
ATOM 2643 N N . ASP A 1 325 ? 18.741 23.847 4.780 1.00 67.00 325 ASP A N 1
ATOM 2644 C CA . ASP A 1 325 ? 19.731 23.994 3.714 1.00 67.00 325 ASP A CA 1
ATOM 2645 C C . ASP A 1 325 ? 19.070 24.315 2.363 1.00 67.00 325 ASP A C 1
ATOM 2647 O O . ASP A 1 325 ? 18.942 23.491 1.456 1.00 67.00 325 ASP A O 1
ATOM 2651 N N . SER A 1 326 ? 18.607 25.559 2.262 1.00 55.66 326 SER A N 1
ATOM 2652 C CA . SER A 1 326 ? 17.963 26.160 1.088 1.00 55.66 326 SER A CA 1
ATOM 2653 C C . SER A 1 326 ? 18.953 26.658 0.023 1.00 55.66 326 SER A C 1
ATOM 2655 O O . SER A 1 326 ? 18.530 27.178 -1.009 1.00 55.66 326 SER A O 1
ATOM 2657 N N . GLY A 1 327 ? 20.264 26.539 0.268 1.00 51.75 327 GLY A N 1
ATOM 2658 C CA . GLY A 1 327 ? 21.310 27.237 -0.486 1.00 51.75 327 GLY A CA 1
ATOM 2659 C C . GLY A 1 327 ? 22.067 26.416 -1.531 1.00 51.75 327 GLY A C 1
ATOM 2660 O O . GLY A 1 327 ? 23.004 26.944 -2.128 1.00 51.75 327 GLY A O 1
ATOM 2661 N N . CYS A 1 328 ? 21.712 25.152 -1.752 1.00 51.75 328 CYS A N 1
ATOM 2662 C CA . CYS A 1 328 ? 22.521 24.247 -2.567 1.00 51.75 328 CYS A CA 1
ATOM 2663 C C . CYS A 1 328 ? 21.896 23.980 -3.940 1.00 51.75 328 CYS A C 1
ATOM 2665 O O . CYS A 1 328 ? 20.732 23.585 -4.033 1.00 51.75 328 CYS A O 1
ATOM 2667 N N . ASP A 1 329 ? 22.690 24.150 -5.002 1.00 57.16 329 ASP A N 1
ATOM 2668 C CA . ASP A 1 329 ? 22.343 23.672 -6.341 1.00 57.16 329 ASP A CA 1
ATOM 2669 C C . ASP A 1 329 ? 22.024 22.173 -6.280 1.00 57.16 329 ASP A C 1
ATOM 2671 O O . ASP A 1 329 ? 22.754 21.389 -5.671 1.00 57.16 329 ASP A O 1
ATOM 2675 N N . PHE A 1 330 ? 20.911 21.781 -6.899 1.00 56.88 330 PHE A N 1
ATOM 2676 C CA . PHE A 1 330 ? 20.454 20.396 -6.942 1.00 56.88 330 PHE A CA 1
ATOM 2677 C C . PHE A 1 330 ? 21.504 19.542 -7.670 1.00 56.88 330 PHE A C 1
ATOM 2679 O O . PHE A 1 330 ? 21.586 19.573 -8.902 1.00 56.88 330 PHE A O 1
ATOM 2686 N N . ASP A 1 331 ? 22.311 18.772 -6.934 1.00 61.91 331 ASP A N 1
ATOM 2687 C CA . ASP A 1 331 ? 23.133 17.743 -7.565 1.00 61.91 331 ASP A CA 1
ATOM 2688 C C . ASP A 1 331 ? 22.239 16.553 -7.902 1.00 61.91 331 ASP A C 1
ATOM 2690 O O . ASP A 1 331 ? 22.000 15.653 -7.097 1.00 61.91 331 ASP A O 1
ATOM 2694 N N . PHE A 1 332 ? 21.731 16.552 -9.133 1.00 58.44 332 PHE A N 1
ATOM 2695 C CA . PHE A 1 332 ? 20.944 15.445 -9.667 1.00 58.44 332 PHE A CA 1
ATOM 2696 C C . PHE A 1 332 ? 21.712 14.116 -9.687 1.00 58.44 332 PHE A C 1
ATOM 2698 O O . PHE A 1 332 ? 21.074 13.087 -9.884 1.00 58.44 332 PHE A O 1
ATOM 2705 N N . ASN A 1 333 ? 23.033 14.113 -9.471 1.00 61.53 333 ASN A N 1
ATOM 2706 C CA . ASN A 1 333 ? 23.847 12.901 -9.404 1.00 61.53 333 ASN A CA 1
ATOM 2707 C C . ASN A 1 333 ? 24.052 12.381 -7.972 1.00 61.53 333 ASN A C 1
ATOM 2709 O O . ASN A 1 333 ? 24.499 11.243 -7.809 1.00 61.53 333 ASN A O 1
ATOM 2713 N N . ASP A 1 334 ? 23.714 13.158 -6.938 1.00 71.50 334 ASP A N 1
ATOM 2714 C CA . ASP A 1 334 ? 23.796 12.709 -5.549 1.00 71.50 334 ASP A CA 1
ATOM 2715 C C . ASP A 1 334 ? 22.501 11.997 -5.138 1.00 71.50 334 ASP A C 1
ATOM 2717 O O . ASP A 1 334 ? 21.467 12.586 -4.804 1.00 71.50 334 ASP A O 1
ATOM 2721 N N . TYR A 1 335 ? 22.539 10.668 -5.200 1.00 67.50 335 TYR A N 1
ATOM 2722 C CA . TYR A 1 335 ? 21.390 9.834 -4.866 1.00 67.50 335 TYR A CA 1
ATOM 2723 C C . TYR A 1 335 ? 21.368 9.344 -3.422 1.00 67.50 335 TYR A C 1
ATOM 2725 O O . TYR A 1 335 ? 20.321 8.875 -2.973 1.00 67.50 335 TYR A O 1
ATOM 2733 N N . GLU A 1 336 ? 22.456 9.492 -2.672 1.00 76.94 336 GLU A N 1
ATOM 2734 C CA . GLU A 1 336 ? 22.625 8.768 -1.412 1.00 76.94 336 GLU A CA 1
ATOM 2735 C C . GLU A 1 336 ? 23.021 9.621 -0.210 1.00 76.94 336 GLU A C 1
ATOM 2737 O O . GLU A 1 336 ? 23.000 9.089 0.911 1.00 76.94 336 GLU A O 1
ATOM 2742 N N . SER A 1 337 ? 23.410 10.887 -0.388 1.00 86.81 337 SER A N 1
ATOM 2743 C CA . SER A 1 337 ? 23.709 11.748 0.756 1.00 86.81 337 SER A CA 1
ATOM 2744 C C . SER A 1 337 ? 22.470 12.032 1.595 1.00 86.81 337 SER A C 1
ATOM 2746 O O . SER A 1 337 ? 21.333 12.017 1.120 1.00 86.81 337 SER A O 1
ATOM 2748 N N . ASP A 1 338 ? 22.694 12.324 2.873 1.00 88.31 338 ASP A N 1
ATOM 2749 C CA . ASP A 1 338 ? 21.609 12.655 3.796 1.00 88.31 338 ASP A CA 1
ATOM 2750 C C . ASP A 1 338 ? 20.887 13.944 3.379 1.00 88.31 338 ASP A C 1
ATOM 2752 O O . ASP A 1 338 ? 19.678 14.048 3.571 1.00 88.31 338 ASP A O 1
ATOM 2756 N N . GLN A 1 339 ? 21.587 14.865 2.712 1.00 87.38 339 GLN A N 1
ATOM 2757 C CA . GLN A 1 339 ? 20.999 16.063 2.122 1.00 87.38 339 GLN A CA 1
ATOM 2758 C C . GLN A 1 339 ? 20.025 15.719 0.986 1.00 87.38 339 GLN A C 1
ATOM 2760 O O . GLN A 1 339 ? 18.866 16.138 1.020 1.00 87.38 339 GLN A O 1
ATOM 2765 N N . ALA A 1 340 ? 20.449 14.899 0.019 1.00 86.56 340 ALA A N 1
ATOM 2766 C CA . ALA A 1 340 ? 19.592 14.472 -1.085 1.00 86.56 340 ALA A CA 1
ATOM 2767 C C . ALA A 1 340 ? 18.383 13.657 -0.592 1.00 86.56 340 ALA A C 1
ATOM 2769 O O . ALA A 1 340 ? 17.267 13.803 -1.098 1.00 86.56 340 ALA A O 1
ATOM 2770 N N . LEU A 1 341 ? 18.577 12.808 0.424 1.00 89.19 341 LEU A N 1
ATOM 2771 C CA . LEU A 1 341 ? 17.480 12.079 1.063 1.00 89.19 341 LEU A CA 1
ATOM 2772 C C . LEU A 1 341 ? 16.506 13.028 1.775 1.00 89.19 341 LEU A C 1
ATOM 2774 O O . LEU A 1 341 ? 15.299 12.870 1.596 1.00 89.19 341 LEU A O 1
ATOM 2778 N N . CYS A 1 342 ? 17.009 14.014 2.526 1.00 91.38 342 CYS A N 1
ATOM 2779 C CA . CYS A 1 342 ? 16.193 15.030 3.196 1.00 91.38 342 CYS A CA 1
ATOM 2780 C C . CYS A 1 342 ? 15.301 15.767 2.188 1.00 91.38 342 CYS A C 1
ATOM 2782 O O . CYS A 1 342 ? 14.081 15.751 2.321 1.00 91.38 342 CYS A O 1
ATOM 2784 N N . GLN A 1 343 ? 15.880 16.298 1.109 1.00 88.19 343 GLN A N 1
ATOM 2785 C CA . GLN A 1 343 ? 15.138 17.026 0.073 1.00 88.19 343 GLN A CA 1
ATOM 2786 C C . GLN A 1 343 ? 14.035 16.180 -0.576 1.00 88.19 343 GLN A C 1
ATOM 2788 O O . GLN A 1 343 ? 12.909 16.647 -0.759 1.00 88.19 343 GLN A O 1
ATOM 2793 N N . ARG A 1 344 ? 14.325 14.913 -0.903 1.00 88.94 344 ARG A N 1
ATOM 2794 C CA . ARG A 1 344 ? 13.322 14.006 -1.484 1.00 88.94 344 ARG A CA 1
ATOM 2795 C C . ARG A 1 344 ? 12.201 13.692 -0.501 1.00 88.94 344 ARG A C 1
ATOM 2797 O O . ARG A 1 344 ? 11.047 13.615 -0.906 1.00 88.94 344 ARG A O 1
ATOM 2804 N N . LEU A 1 345 ? 12.523 13.501 0.777 1.00 92.94 345 LEU A N 1
ATOM 2805 C CA . LEU A 1 345 ? 11.513 13.282 1.810 1.00 92.94 345 LEU A CA 1
ATOM 2806 C C . LEU A 1 345 ? 10.666 14.536 2.045 1.00 92.94 345 LEU A C 1
ATOM 2808 O O . LEU A 1 345 ? 9.451 14.407 2.141 1.00 92.94 345 LEU A O 1
ATOM 2812 N N . SER A 1 346 ? 11.255 15.733 2.016 1.00 92.62 346 SER A N 1
ATOM 2813 C CA . SER A 1 346 ? 10.503 16.992 2.046 1.00 92.62 346 SER A CA 1
ATOM 2814 C C . SER A 1 346 ? 9.537 17.080 0.863 1.00 92.62 346 SER A C 1
ATOM 2816 O O . SER A 1 346 ? 8.353 17.357 1.052 1.00 92.62 346 SER A O 1
ATOM 2818 N N . ALA A 1 347 ? 9.988 16.734 -0.348 1.00 90.75 347 ALA A N 1
ATOM 2819 C CA . ALA A 1 347 ? 9.119 16.670 -1.524 1.00 90.75 347 ALA A CA 1
ATOM 2820 C C . ALA A 1 347 ? 7.986 15.638 -1.366 1.00 90.75 347 ALA A C 1
ATOM 2822 O O . ALA A 1 347 ? 6.845 15.909 -1.737 1.00 90.75 347 ALA A O 1
ATOM 2823 N N . ALA A 1 348 ? 8.268 14.484 -0.754 1.00 92.06 348 ALA A N 1
ATOM 2824 C CA . ALA A 1 348 ? 7.270 13.454 -0.467 1.00 92.06 348 ALA A CA 1
ATOM 2825 C C . ALA A 1 348 ? 6.198 13.890 0.555 1.00 92.06 348 ALA A C 1
ATOM 2827 O O . ALA A 1 348 ? 5.157 13.238 0.652 1.00 92.06 348 ALA A O 1
ATOM 2828 N N . THR A 1 349 ? 6.431 14.982 1.293 1.00 94.62 349 THR A N 1
ATOM 2829 C CA . THR A 1 349 ? 5.473 15.554 2.254 1.00 94.62 349 THR A CA 1
ATOM 2830 C C . THR A 1 349 ? 4.605 16.690 1.695 1.00 94.62 349 THR A C 1
ATOM 2832 O O . THR A 1 349 ? 3.646 17.070 2.351 1.00 94.62 349 THR A O 1
ATOM 2835 N N . ILE A 1 350 ? 4.853 17.192 0.473 1.00 91.50 350 ILE A N 1
ATOM 2836 C CA . ILE A 1 350 ? 4.146 18.369 -0.091 1.00 91.50 350 ILE A CA 1
ATOM 2837 C C . ILE A 1 350 ? 2.618 18.201 -0.131 1.00 91.50 350 ILE A C 1
ATOM 2839 O O . ILE A 1 350 ? 1.884 19.141 0.153 1.00 91.50 350 ILE A O 1
ATOM 2843 N N . GLU A 1 351 ? 2.132 17.013 -0.489 1.00 90.31 351 GLU A N 1
ATOM 2844 C CA . GLU A 1 351 ? 0.692 16.713 -0.565 1.00 90.31 351 GLU A CA 1
ATOM 2845 C C . GLU A 1 351 ? 0.157 16.043 0.711 1.00 90.31 351 GLU A C 1
ATOM 2847 O O . GLU A 1 351 ? -0.954 15.514 0.724 1.00 90.31 351 GLU A O 1
ATOM 2852 N N . LYS A 1 352 ? 0.958 15.998 1.779 1.00 95.19 352 LYS A N 1
ATOM 2853 C CA . LYS A 1 352 ? 0.579 15.391 3.055 1.00 95.19 352 LYS A CA 1
ATOM 2854 C C . LYS A 1 352 ? 0.108 16.467 4.024 1.00 95.19 352 LYS A C 1
ATOM 2856 O O . LYS A 1 352 ? 0.365 17.652 3.856 1.00 95.19 352 LYS A O 1
ATOM 2861 N N . SER A 1 353 ? -0.594 16.042 5.068 1.00 96.00 353 SER A N 1
ATOM 2862 C CA . SER A 1 353 ? -1.107 16.946 6.104 1.00 96.00 353 SER A CA 1
ATOM 2863 C C . SER A 1 353 ? -0.040 17.346 7.129 1.00 96.00 353 SER A C 1
ATOM 2865 O O . SER A 1 353 ? -0.384 17.804 8.209 1.00 96.00 353 SER A O 1
ATOM 2867 N N . PHE A 1 354 ? 1.239 17.119 6.835 1.00 96.38 354 PHE A N 1
ATOM 2868 C CA . PHE A 1 354 ? 2.370 17.433 7.701 1.00 96.38 354 PHE A CA 1
ATOM 2869 C C . PHE A 1 354 ? 3.617 17.689 6.858 1.00 96.38 354 PHE A C 1
ATOM 2871 O O . PHE A 1 354 ? 3.741 17.137 5.763 1.00 96.38 354 PHE A O 1
ATOM 2878 N N . SER A 1 355 ? 4.555 18.471 7.383 1.00 96.44 355 SER A N 1
ATOM 2879 C CA . SER A 1 355 ? 5.888 18.649 6.804 1.00 96.44 355 SER A CA 1
ATOM 2880 C C . SER A 1 355 ? 6.887 17.611 7.332 1.00 96.44 355 SER A C 1
ATOM 2882 O O . SER A 1 355 ? 6.679 16.977 8.371 1.00 96.44 355 SER A O 1
ATOM 2884 N N . LEU A 1 356 ? 8.016 17.443 6.635 1.00 96.44 356 LEU A N 1
ATOM 2885 C CA . LEU A 1 356 ? 9.111 16.607 7.138 1.00 96.44 356 LEU A CA 1
ATOM 2886 C C . LEU A 1 356 ? 9.650 17.108 8.492 1.00 96.44 356 LEU A C 1
ATOM 2888 O O . LEU A 1 356 ? 9.992 16.292 9.345 1.00 96.44 356 LEU A O 1
ATOM 2892 N N . GLU A 1 357 ? 9.700 18.425 8.697 1.00 95.81 357 GLU A N 1
ATOM 2893 C CA . GLU A 1 357 ? 10.126 19.036 9.961 1.00 95.81 357 GLU A CA 1
ATOM 2894 C C . GLU A 1 357 ? 9.189 18.638 11.109 1.00 95.81 357 GLU A C 1
ATOM 2896 O O . GLU A 1 357 ? 9.651 18.126 12.127 1.00 95.81 357 GLU A O 1
ATOM 2901 N N . GLU A 1 358 ? 7.870 18.754 10.920 1.00 96.56 358 GLU A N 1
ATOM 2902 C CA . GLU A 1 358 ? 6.880 18.366 11.935 1.00 96.56 358 GLU A CA 1
ATOM 2903 C C . GLU A 1 358 ? 6.942 16.869 12.269 1.00 96.56 358 GLU A C 1
ATOM 2905 O O . GLU A 1 358 ? 6.752 16.468 13.421 1.00 96.56 358 GLU A O 1
ATOM 2910 N N . LEU A 1 359 ? 7.234 16.031 11.267 1.00 97.25 359 LEU A N 1
ATOM 2911 C CA . LEU A 1 359 ? 7.442 14.598 11.454 1.00 97.25 359 LEU A CA 1
ATOM 2912 C C . LEU A 1 359 ? 8.697 14.306 12.292 1.00 97.25 359 LEU A C 1
ATOM 2914 O O . LEU A 1 359 ? 8.638 13.470 13.196 1.00 97.25 359 LEU A O 1
ATOM 2918 N N . ILE A 1 360 ? 9.817 14.976 12.001 1.00 96.31 360 ILE A N 1
ATOM 2919 C CA . ILE A 1 360 ? 11.083 14.828 12.741 1.00 96.31 360 ILE A CA 1
ATOM 2920 C C . ILE A 1 360 ? 10.920 15.310 14.186 1.00 96.31 360 ILE A C 1
ATOM 2922 O O . ILE A 1 360 ? 11.370 14.645 15.118 1.00 96.31 360 ILE A O 1
ATOM 2926 N N . ASP A 1 361 ? 10.237 16.435 14.384 1.00 95.00 361 ASP A N 1
ATOM 2927 C CA . ASP A 1 361 ? 10.027 17.025 15.705 1.00 95.00 361 ASP A CA 1
ATOM 2928 C C . ASP A 1 361 ? 8.885 16.387 16.499 1.00 95.00 361 ASP A C 1
ATOM 2930 O O . ASP A 1 361 ? 8.701 16.715 17.674 1.00 95.00 361 ASP A O 1
ATOM 2934 N N . LYS A 1 362 ? 8.137 15.457 15.890 1.00 95.56 362 LYS A N 1
ATOM 2935 C CA . LYS A 1 362 ? 6.947 14.827 16.485 1.00 95.56 362 LYS A CA 1
ATOM 2936 C C . LYS A 1 362 ? 5.955 15.874 16.994 1.00 95.56 362 LYS A C 1
ATOM 2938 O O . LYS A 1 362 ? 5.427 15.779 18.101 1.00 95.56 362 LYS A O 1
ATOM 2943 N N . SER A 1 363 ? 5.761 16.912 16.188 1.00 94.00 363 SER A N 1
ATOM 2944 C CA . SER A 1 363 ? 5.020 18.120 16.548 1.00 94.00 363 SER A CA 1
ATOM 2945 C C . SER A 1 363 ? 3.750 18.312 15.718 1.00 94.00 363 SER A C 1
ATOM 2947 O O . SER A 1 363 ? 3.131 19.372 15.800 1.00 94.00 363 SER A O 1
ATOM 2949 N N . ILE A 1 364 ? 3.332 17.284 14.967 1.00 96.62 364 ILE A N 1
ATOM 2950 C CA . ILE A 1 364 ? 2.090 17.279 14.186 1.00 96.62 364 ILE A CA 1
ATOM 2951 C C . ILE A 1 364 ? 0.897 17.457 15.135 1.00 96.62 364 ILE A C 1
ATOM 2953 O O . ILE A 1 364 ? 0.633 16.611 15.993 1.00 96.62 364 ILE A O 1
ATOM 2957 N N . LYS A 1 365 ? 0.168 18.562 14.972 1.00 94.81 365 LYS A N 1
ATOM 2958 C CA . LYS A 1 365 ? -1.031 18.889 15.755 1.00 94.81 365 LYS A CA 1
ATOM 2959 C C . LYS A 1 365 ? -2.292 18.616 14.947 1.00 94.81 365 LYS A C 1
ATOM 2961 O O . LYS A 1 365 ? -2.277 18.716 13.729 1.00 94.81 365 LYS A O 1
ATOM 2966 N N . TYR A 1 366 ? -3.377 18.337 15.656 1.00 94.81 366 TYR A N 1
ATOM 2967 C CA . TYR A 1 366 ? -4.722 18.218 15.105 1.00 94.81 366 TYR A CA 1
ATOM 2968 C C . TYR A 1 366 ? -5.721 18.848 16.079 1.00 94.81 366 TYR A C 1
ATOM 2970 O O . TYR A 1 366 ? -5.538 18.787 17.298 1.00 94.81 366 TYR A O 1
ATOM 2978 N N . GLU A 1 367 ? -6.775 19.450 15.543 1.00 93.25 367 GLU A N 1
ATOM 2979 C CA . GLU A 1 367 ? -7.843 20.109 16.302 1.00 93.25 367 GLU A CA 1
ATOM 2980 C C . GLU A 1 367 ? -9.148 19.304 16.280 1.00 93.25 367 GLU A C 1
ATOM 2982 O O . GLU A 1 367 ? -10.025 19.506 17.122 1.00 93.25 367 GLU A O 1
ATOM 2987 N N . SER A 1 368 ? -9.271 18.360 15.343 1.00 93.25 368 SER A N 1
ATOM 2988 C CA . SER A 1 368 ? -10.449 17.508 15.189 1.00 93.25 368 SER A CA 1
ATOM 2989 C C . SER A 1 368 ? -10.102 16.036 14.968 1.00 93.25 368 SER A C 1
ATOM 2991 O O . SER A 1 368 ? -9.001 15.673 14.549 1.00 93.25 368 SER A O 1
ATOM 2993 N N . ASP A 1 369 ? -11.085 15.169 15.208 1.00 93.25 369 ASP A N 1
ATOM 2994 C CA . ASP A 1 369 ? -10.980 13.738 14.921 1.00 93.25 369 ASP A CA 1
ATOM 2995 C C . ASP A 1 369 ? -10.725 13.466 13.429 1.00 93.25 369 ASP A C 1
ATOM 2997 O O . ASP A 1 369 ? -9.940 12.582 13.089 1.00 93.25 369 ASP A O 1
ATOM 3001 N N . ALA A 1 370 ? -11.354 14.244 12.543 1.00 93.12 370 ALA A N 1
ATOM 3002 C CA . ALA A 1 370 ? -11.184 14.118 11.098 1.00 93.12 370 ALA A CA 1
ATOM 3003 C C . ALA A 1 370 ? -9.751 14.461 10.657 1.00 93.12 370 ALA A C 1
ATOM 3005 O O . ALA A 1 370 ? -9.169 13.758 9.827 1.00 93.12 370 ALA A O 1
ATOM 3006 N N . GLU A 1 371 ? -9.156 15.500 11.248 1.00 94.75 371 GLU A N 1
ATOM 3007 C CA . GLU A 1 371 ? -7.748 15.842 11.026 1.00 94.75 371 GLU A CA 1
ATOM 3008 C C . GLU A 1 371 ? -6.828 14.732 11.531 1.00 94.75 371 GLU A C 1
ATOM 3010 O O . GLU A 1 371 ? -5.991 14.252 10.769 1.00 94.75 371 GLU A O 1
ATOM 3015 N N . CYS A 1 372 ? -7.028 14.243 12.762 1.00 96.00 372 CYS A N 1
ATOM 3016 C CA . CYS A 1 372 ? -6.254 13.129 13.321 1.00 96.00 372 CYS A CA 1
ATOM 3017 C C . CYS A 1 372 ? -6.273 11.901 12.395 1.00 96.00 372 CYS A C 1
ATOM 3019 O O . CYS A 1 372 ? -5.224 11.364 12.032 1.00 96.00 372 CYS A O 1
ATOM 3021 N N . MET A 1 373 ? -7.463 11.503 11.936 1.00 95.12 373 MET A N 1
ATOM 3022 C CA . MET A 1 373 ? -7.639 10.396 10.994 1.00 95.12 373 MET A CA 1
ATOM 3023 C C . MET A 1 373 ? -6.913 10.639 9.661 1.00 95.12 373 MET A C 1
ATOM 3025 O O . MET A 1 373 ? -6.314 9.710 9.119 1.00 95.12 373 MET A O 1
ATOM 3029 N N . THR A 1 374 ? -6.916 11.879 9.166 1.00 96.12 374 THR A N 1
ATOM 3030 C CA . THR A 1 374 ? -6.190 12.280 7.950 1.00 96.12 374 THR A CA 1
ATOM 3031 C C . THR A 1 374 ? -4.673 12.196 8.145 1.00 96.12 374 THR A C 1
ATOM 3033 O O . THR A 1 374 ? -3.973 11.670 7.281 1.00 96.12 374 THR A O 1
ATOM 3036 N N . HIS A 1 375 ? -4.141 12.640 9.291 1.00 97.81 375 HIS A N 1
ATOM 3037 C CA . HIS A 1 375 ? -2.714 12.485 9.593 1.00 97.81 375 HIS A CA 1
ATOM 3038 C C . HIS A 1 375 ? -2.308 11.013 9.699 1.00 97.81 375 HIS A C 1
ATOM 3040 O O . HIS A 1 375 ? -1.271 10.644 9.153 1.00 97.81 375 HIS A O 1
ATOM 3046 N N . ILE A 1 376 ? -3.117 10.160 10.342 1.00 98.00 376 ILE A N 1
ATOM 3047 C CA . ILE A 1 376 ? -2.858 8.711 10.408 1.00 98.00 376 ILE A CA 1
ATOM 3048 C C . ILE A 1 376 ? -2.761 8.119 8.994 1.00 98.00 376 ILE A C 1
ATOM 3050 O O . ILE A 1 376 ? -1.806 7.402 8.696 1.00 98.00 376 ILE A O 1
ATOM 3054 N N . GLU A 1 377 ? -3.706 8.448 8.111 1.00 96.88 377 GLU A N 1
ATOM 3055 C CA . GLU A 1 377 ? -3.721 7.975 6.722 1.00 96.88 377 GLU A CA 1
ATOM 3056 C C . GLU A 1 377 ? -2.488 8.447 5.935 1.00 96.88 377 GLU A C 1
ATOM 3058 O O . GLU A 1 377 ? -1.776 7.640 5.332 1.00 96.88 377 GLU A O 1
ATOM 3063 N N . HIS A 1 378 ? -2.161 9.737 6.017 1.00 98.19 378 HIS A N 1
ATOM 3064 C CA . HIS A 1 378 ? -0.988 10.309 5.360 1.00 98.19 378 HIS A CA 1
ATOM 3065 C C . HIS A 1 378 ? 0.341 9.762 5.893 1.00 98.19 378 HIS A C 1
ATOM 3067 O O . HIS A 1 378 ? 1.273 9.561 5.110 1.00 98.19 378 HIS A O 1
ATOM 3073 N N . LEU A 1 379 ? 0.439 9.487 7.196 1.00 98.38 379 LEU A N 1
ATOM 3074 C CA . LEU A 1 379 ? 1.609 8.844 7.791 1.00 98.38 379 LEU A CA 1
ATOM 3075 C C . LEU A 1 379 ? 1.721 7.389 7.322 1.00 98.38 379 LEU A C 1
ATOM 3077 O O . LEU A 1 379 ? 2.813 6.951 6.969 1.00 98.38 379 LEU A O 1
ATOM 3081 N N . CYS A 1 380 ? 0.615 6.642 7.249 1.00 97.31 380 CYS A N 1
ATOM 3082 C CA . CYS A 1 380 ? 0.606 5.300 6.664 1.00 97.31 380 CYS A CA 1
ATOM 3083 C C . CYS A 1 380 ? 1.130 5.307 5.221 1.00 97.31 380 CYS A C 1
ATOM 3085 O O . CYS A 1 380 ? 2.034 4.527 4.917 1.00 97.31 380 CYS A O 1
ATOM 3087 N N . ASP A 1 381 ? 0.626 6.211 4.379 1.00 95.88 381 ASP A N 1
ATOM 3088 C CA . ASP A 1 381 ? 1.077 6.390 2.995 1.00 95.88 381 ASP A CA 1
ATOM 3089 C C . ASP A 1 381 ? 2.572 6.730 2.902 1.00 95.88 381 ASP A C 1
ATOM 3091 O O . ASP A 1 381 ? 3.290 6.177 2.068 1.00 95.88 381 ASP A O 1
ATOM 3095 N N . PHE A 1 382 ? 3.053 7.643 3.751 1.00 97.00 382 PHE A N 1
ATOM 3096 C CA . PHE A 1 382 ? 4.464 8.025 3.791 1.00 97.00 382 PHE A CA 1
ATOM 3097 C C . PHE A 1 382 ? 5.350 6.833 4.175 1.00 97.00 382 PHE A C 1
ATOM 3099 O O . PHE A 1 382 ? 6.349 6.561 3.510 1.00 97.00 382 PHE A O 1
ATOM 3106 N N . LEU A 1 383 ? 4.957 6.071 5.200 1.00 97.06 383 LEU A N 1
ATOM 3107 C CA . LEU A 1 383 ? 5.672 4.864 5.623 1.00 97.06 383 LEU A CA 1
ATOM 3108 C C . LEU A 1 383 ? 5.649 3.762 4.550 1.00 97.06 383 LEU A C 1
ATOM 3110 O O . LEU A 1 383 ? 6.638 3.039 4.408 1.00 97.06 383 LEU A O 1
ATOM 3114 N N . ASP A 1 384 ? 4.560 3.651 3.780 1.00 95.50 384 ASP A N 1
ATOM 3115 C CA . ASP A 1 384 ? 4.472 2.747 2.628 1.00 95.50 384 ASP A CA 1
ATOM 3116 C C . ASP A 1 384 ? 5.430 3.176 1.506 1.00 95.50 384 ASP A C 1
ATOM 3118 O O . ASP A 1 384 ? 6.125 2.327 0.941 1.00 95.50 384 ASP A O 1
ATOM 3122 N N . LEU A 1 385 ? 5.525 4.481 1.220 1.00 94.69 385 LEU A N 1
ATOM 3123 C CA . LEU A 1 385 ? 6.449 5.038 0.229 1.00 94.69 385 LEU A CA 1
ATOM 3124 C C . LEU A 1 385 ? 7.906 4.712 0.572 1.00 94.69 385 LEU A C 1
ATOM 3126 O O . LEU A 1 385 ? 8.619 4.204 -0.287 1.00 94.69 385 LEU A O 1
ATOM 3130 N N . ILE A 1 386 ? 8.329 4.942 1.820 1.00 94.88 386 ILE A N 1
ATOM 3131 C CA . ILE A 1 386 ? 9.714 4.703 2.269 1.00 94.88 386 ILE A CA 1
ATOM 3132 C C . ILE A 1 386 ? 10.015 3.237 2.631 1.00 94.88 386 ILE A C 1
ATOM 3134 O O . ILE A 1 386 ? 11.081 2.936 3.168 1.00 94.88 386 ILE A O 1
ATOM 3138 N N . ASN A 1 387 ? 9.074 2.319 2.379 1.00 95.44 387 ASN A N 1
ATOM 3139 C CA . ASN A 1 387 ? 9.177 0.895 2.711 1.00 95.44 387 ASN A CA 1
ATOM 3140 C C . ASN A 1 387 ? 9.471 0.590 4.198 1.00 95.44 387 ASN A C 1
ATOM 3142 O O . ASN A 1 387 ? 10.106 -0.417 4.535 1.00 95.44 387 ASN A O 1
ATOM 3146 N N . TYR A 1 388 ? 8.965 1.407 5.125 1.00 97.00 388 TYR A N 1
ATOM 3147 C CA . TYR A 1 388 ? 9.128 1.163 6.558 1.00 97.00 388 TYR A CA 1
ATOM 3148 C C . TYR A 1 388 ? 8.174 0.069 7.055 1.00 97.00 388 TYR A C 1
ATOM 3150 O O . TYR A 1 388 ? 6.958 0.249 7.110 1.00 97.00 388 TYR A O 1
ATOM 3158 N N . LYS A 1 389 ? 8.735 -1.084 7.448 1.00 95.50 389 LYS A N 1
ATOM 3159 C CA . LYS A 1 389 ? 8.000 -2.247 7.984 1.00 95.50 389 LYS A CA 1
ATOM 3160 C C . LYS A 1 389 ? 6.820 -2.694 7.105 1.00 95.50 389 LYS A C 1
ATOM 3162 O O . LYS A 1 389 ? 5.816 -3.168 7.627 1.00 95.50 389 LYS A O 1
ATOM 3167 N N . THR A 1 390 ? 6.947 -2.578 5.783 1.00 93.69 390 THR A N 1
ATOM 3168 C CA . THR A 1 390 ? 5.907 -2.982 4.820 1.00 93.69 390 THR A CA 1
ATOM 3169 C C . THR A 1 390 ? 5.914 -4.497 4.556 1.00 93.69 390 THR A C 1
ATOM 3171 O O . THR A 1 390 ? 6.778 -5.238 5.053 1.00 93.69 390 THR A O 1
ATOM 3174 N N . GLU A 1 391 ? 4.998 -4.963 3.705 1.00 93.88 391 GLU A N 1
ATOM 3175 C CA . GLU A 1 391 ? 4.988 -6.307 3.107 1.00 93.88 391 GLU A CA 1
ATOM 3176 C C . GLU A 1 391 ? 5.718 -6.334 1.747 1.00 93.88 391 GLU A C 1
ATOM 3178 O O . GLU A 1 391 ? 5.720 -5.323 1.038 1.00 93.88 391 GLU A O 1
ATOM 3183 N N . PRO A 1 392 ? 6.420 -7.426 1.382 1.00 92.50 392 PRO A N 1
ATOM 3184 C CA . PRO A 1 392 ? 7.069 -7.533 0.075 1.00 92.50 392 PRO A CA 1
ATOM 3185 C C . PRO A 1 392 ? 6.040 -7.685 -1.048 1.00 92.50 392 PRO A C 1
ATOM 3187 O O . PRO A 1 392 ? 4.979 -8.269 -0.845 1.00 92.50 392 PRO A O 1
ATOM 3190 N N . LEU A 1 393 ? 6.397 -7.259 -2.265 1.00 91.50 393 LEU A N 1
ATOM 3191 C CA . LEU A 1 393 ? 5.553 -7.428 -3.460 1.00 91.50 393 LEU A CA 1
ATOM 3192 C C . LEU A 1 393 ? 5.248 -8.901 -3.793 1.00 91.50 393 LEU A C 1
ATOM 3194 O O . LEU A 1 393 ? 4.290 -9.182 -4.503 1.00 91.50 393 LEU A O 1
ATOM 3198 N N . SER A 1 394 ? 6.007 -9.856 -3.248 1.00 91.19 394 SER A N 1
ATOM 3199 C CA . SER A 1 394 ? 5.694 -11.286 -3.347 1.00 91.19 394 SER A CA 1
ATOM 3200 C C . SER A 1 394 ? 4.500 -11.720 -2.482 1.00 91.19 394 SER A C 1
ATOM 3202 O O . SER A 1 394 ? 3.931 -12.783 -2.716 1.00 91.19 394 SER A O 1
ATOM 3204 N N . GLU A 1 395 ? 4.083 -10.913 -1.501 1.00 93.31 395 GLU A N 1
ATOM 3205 C CA . GLU A 1 395 ? 2.997 -11.212 -0.559 1.00 93.31 395 GLU A CA 1
ATOM 3206 C C . GLU A 1 395 ? 1.772 -10.310 -0.799 1.00 93.31 395 GLU A C 1
ATOM 3208 O O . GLU A 1 395 ? 1.227 -9.693 0.118 1.00 93.31 395 GLU A O 1
ATOM 3213 N N . LEU A 1 396 ? 1.292 -10.261 -2.049 1.00 93.06 396 LEU A N 1
ATOM 3214 C CA . LEU A 1 396 ? 0.184 -9.392 -2.477 1.00 93.06 396 LEU A CA 1
ATOM 3215 C C . LEU A 1 396 ? -1.087 -9.514 -1.621 1.00 93.06 396 LEU A C 1
ATOM 3217 O O . LEU A 1 396 ? -1.835 -8.550 -1.489 1.00 93.06 396 LEU A O 1
ATOM 3221 N N . SER A 1 397 ? -1.375 -10.688 -1.053 1.00 90.88 397 SER A N 1
ATOM 3222 C CA . SER A 1 397 ? -2.535 -10.866 -0.170 1.00 90.88 397 SER A CA 1
ATOM 3223 C C . SER A 1 397 ? -2.412 -10.070 1.129 1.00 90.88 397 SER A C 1
ATOM 3225 O O . SER A 1 397 ? -3.415 -9.543 1.597 1.00 90.88 397 SER A O 1
ATOM 3227 N N . LYS A 1 398 ? -1.201 -9.958 1.689 1.00 91.94 398 LYS A N 1
ATOM 3228 C CA . LYS A 1 398 ? -0.953 -9.177 2.907 1.00 91.94 398 LYS A CA 1
ATOM 3229 C C . LYS A 1 398 ? -0.915 -7.677 2.618 1.00 91.94 398 LYS A C 1
ATOM 3231 O O . LYS A 1 398 ? -1.385 -6.881 3.420 1.00 91.94 398 LYS A O 1
ATOM 3236 N N . ILE A 1 399 ? -0.426 -7.284 1.438 1.00 92.81 399 ILE A N 1
ATOM 3237 C CA . ILE A 1 399 ? -0.517 -5.887 0.986 1.00 92.81 399 ILE A CA 1
ATOM 3238 C C . ILE A 1 399 ? -1.984 -5.451 0.911 1.00 92.81 399 ILE A C 1
ATOM 3240 O O . ILE A 1 399 ? -2.324 -4.384 1.414 1.00 92.81 399 ILE A O 1
ATOM 3244 N N . ARG A 1 400 ? -2.863 -6.290 0.346 1.00 93.00 400 ARG A N 1
ATOM 3245 C CA . ARG A 1 400 ? -4.306 -6.010 0.309 1.00 93.00 400 ARG A CA 1
ATOM 3246 C C . ARG A 1 400 ? -4.894 -5.835 1.708 1.00 93.00 400 ARG A C 1
ATOM 3248 O O . ARG A 1 400 ? -5.558 -4.833 1.937 1.00 93.00 400 ARG A O 1
ATOM 3255 N N . SER A 1 401 ? -4.602 -6.747 2.642 1.00 87.62 401 SER A N 1
ATOM 3256 C CA . SER A 1 401 ? -5.114 -6.644 4.019 1.00 87.62 401 SER A CA 1
ATOM 3257 C C . SER A 1 401 ? -4.577 -5.431 4.782 1.00 87.62 401 SER A C 1
ATOM 3259 O O . SER A 1 401 ? -5.249 -4.913 5.662 1.00 87.62 401 SER A O 1
ATOM 3261 N N . SER A 1 402 ? -3.399 -4.916 4.416 1.00 91.00 402 SER A N 1
ATOM 3262 C CA . SER A 1 402 ? -2.853 -3.706 5.044 1.00 91.00 402 SER A CA 1
ATOM 3263 C C . SER A 1 402 ? -3.644 -2.426 4.737 1.00 91.00 402 SER A C 1
ATOM 3265 O O . SER A 1 402 ? -3.300 -1.356 5.238 1.00 91.00 402 SER A O 1
ATOM 3267 N N . LEU A 1 403 ? -4.668 -2.480 3.876 1.00 92.56 403 LEU A N 1
ATOM 3268 C CA . LEU A 1 403 ? -5.643 -1.394 3.758 1.00 92.56 403 LEU A CA 1
ATOM 3269 C C . LEU A 1 403 ? -6.445 -1.257 5.060 1.00 92.56 403 LEU A C 1
ATOM 3271 O O . LEU A 1 403 ? -6.581 -0.150 5.576 1.00 92.56 403 LEU A O 1
ATOM 3275 N N . GLN A 1 404 ? -6.922 -2.378 5.610 1.00 92.81 404 GLN A N 1
ATOM 3276 C CA . GLN A 1 404 ? -7.697 -2.391 6.849 1.00 92.81 404 GLN A CA 1
ATOM 3277 C C . GLN A 1 404 ? -6.847 -1.989 8.061 1.00 92.81 404 GLN A C 1
ATOM 3279 O O . GLN A 1 404 ? -7.360 -1.320 8.950 1.00 92.81 404 GLN A O 1
ATOM 3284 N N . ASP A 1 405 ? -5.539 -2.270 8.062 1.00 94.94 405 ASP A N 1
ATOM 3285 C CA . ASP A 1 405 ? -4.603 -1.795 9.095 1.00 94.94 405 ASP A CA 1
ATOM 3286 C C . ASP A 1 405 ? -4.691 -0.276 9.329 1.00 94.94 405 ASP A C 1
ATOM 3288 O O . ASP A 1 405 ? -4.731 0.182 10.473 1.00 94.94 405 ASP A O 1
ATOM 3292 N N . THR A 1 406 ? -4.742 0.519 8.252 1.00 95.62 406 THR A N 1
ATOM 3293 C CA . THR A 1 406 ? -4.885 1.982 8.339 1.00 95.62 406 THR A CA 1
ATOM 3294 C C . THR A 1 406 ? -6.207 2.362 8.998 1.00 95.62 406 THR A C 1
ATOM 3296 O O . THR A 1 406 ? -6.251 3.243 9.857 1.00 95.62 406 THR A O 1
ATOM 3299 N N . GLU A 1 407 ? -7.282 1.666 8.649 1.00 95.19 407 GLU A N 1
ATOM 3300 C CA . GLU A 1 407 ? -8.599 1.918 9.217 1.00 95.19 407 GLU A CA 1
ATOM 3301 C C . GLU A 1 407 ? -8.693 1.471 10.681 1.00 95.19 407 GLU A C 1
ATOM 3303 O O . GLU A 1 407 ? -9.272 2.184 11.500 1.00 95.19 407 GLU A O 1
ATOM 3308 N N . HIS A 1 408 ? -8.043 0.372 11.067 1.00 96.69 408 HIS A N 1
ATOM 3309 C CA . HIS A 1 408 ? -7.906 -0.014 12.469 1.00 96.69 408 HIS A CA 1
ATOM 3310 C C . HIS A 1 408 ? -7.220 1.087 13.285 1.00 96.69 408 HIS A C 1
ATOM 3312 O O . HIS A 1 408 ? -7.734 1.467 14.336 1.00 96.69 408 HIS A O 1
ATOM 3318 N N . LEU A 1 409 ? -6.125 1.671 12.785 1.00 97.62 409 LEU A N 1
ATOM 3319 C CA . LEU A 1 409 ? -5.449 2.801 13.439 1.00 97.62 409 LEU A CA 1
ATOM 3320 C C . LEU A 1 409 ? -6.367 4.033 13.551 1.00 97.62 409 LEU A C 1
ATOM 3322 O O . LEU A 1 409 ? -6.478 4.640 14.615 1.00 97.62 409 LEU A O 1
ATOM 3326 N N . LYS A 1 410 ? -7.111 4.373 12.494 1.00 96.12 410 LYS A N 1
ATOM 3327 C CA . LYS A 1 410 ? -8.045 5.516 12.500 1.00 96.12 410 LYS A CA 1
ATOM 3328 C C . LYS A 1 410 ? -9.172 5.398 13.534 1.00 96.12 410 LYS A C 1
ATOM 3330 O O . LYS A 1 410 ? -9.724 6.420 13.925 1.00 96.12 410 LYS A O 1
ATOM 3335 N N . HIS A 1 411 ? -9.492 4.193 14.009 1.00 95.31 411 HIS A N 1
ATOM 3336 C CA . HIS A 1 411 ? -10.506 3.975 15.049 1.00 95.31 411 HIS A CA 1
ATOM 3337 C C . HIS A 1 411 ? -9.884 3.739 16.428 1.00 95.31 411 HIS A C 1
ATOM 3339 O O . HIS A 1 411 ? -10.353 4.285 17.425 1.00 95.31 411 HIS A O 1
ATOM 3345 N N . ALA A 1 412 ? -8.810 2.951 16.499 1.00 96.31 412 ALA A N 1
ATOM 3346 C CA . ALA A 1 412 ? -8.228 2.489 17.754 1.00 96.31 412 ALA A CA 1
ATOM 3347 C C . ALA A 1 412 ? -7.647 3.615 18.620 1.00 96.31 412 ALA A C 1
ATOM 3349 O O . ALA A 1 412 ? -7.467 3.414 19.816 1.00 96.31 412 ALA A O 1
ATOM 3350 N N . TRP A 1 413 ? -7.358 4.795 18.060 1.00 94.81 413 TRP A N 1
ATOM 3351 C CA . TRP A 1 413 ? -6.800 5.921 18.821 1.00 94.81 413 TRP A CA 1
ATOM 3352 C C . TRP A 1 413 ? -7.726 6.478 19.914 1.00 94.81 413 TRP A C 1
ATOM 3354 O O . TRP A 1 413 ? -7.258 7.155 20.827 1.00 94.81 413 TRP A O 1
ATOM 3364 N N . LYS A 1 414 ? -9.030 6.172 19.857 1.00 93.56 414 LYS A N 1
ATOM 3365 C CA . LYS A 1 414 ? -9.989 6.471 20.936 1.00 93.56 414 LYS A CA 1
ATOM 3366 C C . LYS A 1 414 ? -9.990 5.435 22.065 1.00 93.56 414 LYS A C 1
ATOM 3368 O O . LYS A 1 414 ? -10.718 5.606 23.038 1.00 93.56 414 LYS A O 1
ATOM 3373 N N . ALA A 1 415 ? -9.223 4.355 21.936 1.00 95.19 415 ALA A N 1
ATOM 3374 C CA . ALA A 1 415 ? -9.094 3.323 22.955 1.00 95.19 415 ALA A CA 1
ATOM 3375 C C . ALA A 1 415 ? -7.812 3.493 23.776 1.00 95.19 415 ALA A C 1
ATOM 3377 O O . ALA A 1 415 ? -6.829 4.070 23.313 1.00 95.19 415 ALA A O 1
ATOM 3378 N N . ASP A 1 416 ? -7.794 2.936 24.985 1.00 95.62 416 ASP A N 1
ATOM 3379 C CA . ASP A 1 416 ? -6.588 2.895 25.817 1.00 95.62 416 ASP A CA 1
ATOM 3380 C C . ASP A 1 416 ? -5.579 1.877 25.281 1.00 95.62 416 ASP A C 1
ATOM 3382 O O . ASP A 1 416 ? -4.366 2.081 25.368 1.00 95.62 416 ASP A O 1
ATOM 3386 N N . TYR A 1 417 ? -6.081 0.783 24.699 1.00 97.44 417 TYR A N 1
ATOM 3387 C CA . TYR A 1 417 ? -5.266 -0.282 24.130 1.00 97.44 417 TYR A CA 1
ATOM 3388 C C . TYR A 1 417 ? -5.749 -0.687 22.743 1.00 97.44 417 TYR A C 1
ATOM 3390 O O . TYR A 1 417 ? -6.942 -0.891 22.527 1.00 97.44 417 TYR A O 1
ATOM 3398 N N . PHE A 1 418 ? -4.798 -0.912 21.840 1.00 98.38 418 PHE A N 1
ATOM 3399 C CA . PHE A 1 418 ? -5.008 -1.662 20.608 1.00 98.38 418 PHE A CA 1
ATOM 3400 C C . PHE A 1 418 ? -4.348 -3.038 20.758 1.00 98.38 418 PHE A C 1
ATOM 3402 O O . PHE A 1 418 ? -3.122 -3.153 20.843 1.00 98.38 418 PHE A O 1
ATOM 3409 N N . VAL A 1 419 ? -5.172 -4.086 20.808 1.00 98.12 419 VAL A N 1
ATOM 3410 C CA . VAL A 1 419 ? -4.741 -5.481 20.881 1.00 98.12 419 VAL A CA 1
ATOM 3411 C C . VAL A 1 419 ? -4.647 -6.087 19.478 1.00 98.12 419 VAL A C 1
ATOM 3413 O O . VAL A 1 419 ? -5.661 -6.252 18.802 1.00 98.12 419 VAL A O 1
ATOM 3416 N N . THR A 1 420 ? -3.440 -6.465 19.058 1.00 97.06 420 THR A N 1
ATOM 3417 C CA . THR A 1 420 ? -3.195 -7.212 17.810 1.00 97.06 420 THR A CA 1
ATOM 3418 C C . THR A 1 420 ? -1.912 -8.029 17.916 1.00 97.06 420 THR A C 1
ATOM 3420 O O . THR A 1 420 ? -0.926 -7.574 18.500 1.00 97.06 420 THR A O 1
ATOM 3423 N N . ASP A 1 421 ? -1.884 -9.226 17.327 1.00 95.94 421 ASP A N 1
ATOM 3424 C CA . ASP A 1 421 ? -0.659 -10.022 17.190 1.00 95.94 421 ASP A CA 1
ATOM 3425 C C . ASP A 1 421 ? 0.197 -9.630 15.969 1.00 95.94 421 ASP A C 1
ATOM 3427 O O . ASP A 1 421 ? 1.367 -10.030 15.906 1.00 95.94 421 ASP A O 1
ATOM 3431 N N . ASP A 1 422 ? -0.272 -8.736 15.091 1.00 94.88 422 ASP A N 1
ATOM 3432 C CA . ASP A 1 422 ? 0.532 -8.228 13.977 1.00 94.88 422 ASP A CA 1
ATOM 3433 C C . ASP A 1 422 ? 1.686 -7.333 14.464 1.00 94.88 422 ASP A C 1
ATOM 3435 O O . ASP A 1 422 ? 1.517 -6.208 14.940 1.00 94.88 422 ASP A O 1
ATOM 3439 N N . LYS A 1 423 ? 2.915 -7.847 14.342 1.00 95.25 423 LYS A N 1
ATOM 3440 C CA . LYS A 1 423 ? 4.124 -7.146 14.786 1.00 95.25 423 LYS A CA 1
ATOM 3441 C C . LYS A 1 423 ? 4.415 -5.890 13.958 1.00 95.25 423 LYS A C 1
ATOM 3443 O O . LYS A 1 423 ? 4.921 -4.921 14.524 1.00 95.25 423 LYS A O 1
ATOM 3448 N N . ARG A 1 424 ? 4.171 -5.906 12.644 1.00 95.06 424 ARG A N 1
ATOM 3449 C CA . ARG A 1 424 ? 4.452 -4.759 11.766 1.00 95.06 424 ARG A CA 1
ATOM 3450 C C . ARG A 1 424 ? 3.470 -3.634 12.056 1.00 95.06 424 ARG A C 1
ATOM 3452 O O . ARG A 1 424 ? 3.921 -2.505 12.248 1.00 95.06 424 ARG A O 1
ATOM 3459 N N . LEU A 1 425 ? 2.186 -3.958 12.202 1.00 96.31 425 LEU A N 1
ATOM 3460 C CA . LEU A 1 425 ? 1.152 -3.003 12.587 1.00 96.31 425 LEU A CA 1
ATOM 3461 C C . LEU A 1 425 ? 1.449 -2.368 13.946 1.00 96.31 425 LEU A C 1
ATOM 3463 O O . LEU A 1 425 ? 1.422 -1.146 14.051 1.00 96.31 425 LEU A O 1
ATOM 3467 N N . ARG A 1 426 ? 1.834 -3.152 14.967 1.00 97.38 426 ARG A N 1
ATOM 3468 C CA . ARG A 1 426 ? 2.213 -2.580 16.275 1.00 97.38 426 ARG A CA 1
ATOM 3469 C C . ARG A 1 426 ? 3.385 -1.608 16.172 1.00 97.38 426 ARG A C 1
ATOM 3471 O O . ARG A 1 426 ? 3.325 -0.540 16.771 1.00 97.38 426 ARG A O 1
ATOM 3478 N N . ILE A 1 427 ? 4.439 -1.953 15.427 1.00 97.69 427 ILE A N 1
ATOM 3479 C CA . ILE A 1 427 ? 5.614 -1.077 15.267 1.00 97.69 427 ILE A CA 1
ATOM 3480 C C . ILE A 1 427 ? 5.219 0.228 14.563 1.00 97.69 427 ILE A C 1
ATOM 3482 O O . ILE A 1 427 ? 5.536 1.308 15.058 1.00 97.69 427 ILE A O 1
ATOM 3486 N N . ARG A 1 428 ? 4.503 0.133 13.436 1.00 97.75 428 ARG A N 1
ATOM 3487 C CA . ARG A 1 428 ? 4.066 1.302 12.659 1.00 97.75 428 ARG A CA 1
ATOM 3488 C C . ARG A 1 428 ? 3.088 2.167 13.446 1.00 97.75 428 ARG A C 1
ATOM 3490 O O . ARG A 1 428 ? 3.293 3.370 13.541 1.00 97.75 428 ARG A O 1
ATOM 3497 N N . GLY A 1 429 ? 2.074 1.552 14.047 1.00 97.94 429 GLY A N 1
ATOM 3498 C CA . GLY A 1 429 ? 1.077 2.229 14.867 1.00 97.94 429 GLY A CA 1
ATOM 3499 C C . GLY A 1 429 ? 1.697 2.935 16.069 1.00 97.94 429 GLY A C 1
ATOM 3500 O O . GLY A 1 429 ? 1.407 4.103 16.291 1.00 97.94 429 GLY A O 1
ATOM 3501 N N . THR A 1 430 ? 2.629 2.284 16.778 1.00 98.00 430 THR A N 1
ATOM 3502 C CA . THR A 1 430 ? 3.355 2.910 17.901 1.00 98.00 430 THR A CA 1
ATOM 3503 C C . THR A 1 430 ? 4.120 4.150 17.446 1.00 98.00 430 THR A C 1
ATOM 3505 O O . THR A 1 430 ? 4.062 5.180 18.112 1.00 98.00 430 THR A O 1
ATOM 3508 N N . PHE A 1 431 ? 4.810 4.078 16.302 1.00 98.00 431 PHE A N 1
ATOM 3509 C CA . PHE A 1 431 ? 5.509 5.233 15.744 1.00 98.00 431 PHE A CA 1
ATOM 3510 C C . PHE A 1 431 ? 4.534 6.367 15.397 1.00 98.00 431 PHE A C 1
ATOM 3512 O O . PHE A 1 431 ? 4.698 7.472 15.910 1.00 98.00 431 PHE A O 1
ATOM 3519 N N . ILE A 1 432 ? 3.486 6.082 14.615 1.00 98.38 432 ILE A N 1
ATOM 3520 C CA . ILE A 1 432 ? 2.457 7.058 14.212 1.00 98.38 432 ILE A CA 1
ATOM 3521 C C . ILE A 1 432 ? 1.844 7.738 15.440 1.00 98.38 432 ILE A C 1
ATOM 3523 O O . ILE A 1 432 ? 1.762 8.960 15.506 1.00 98.38 432 ILE A O 1
ATOM 3527 N N . TYR A 1 433 ? 1.460 6.955 16.445 1.00 98.25 433 TYR A N 1
ATOM 3528 C CA . TYR A 1 433 ? 0.805 7.477 17.640 1.00 98.25 433 TYR A CA 1
ATOM 3529 C C . TYR A 1 433 ? 1.769 8.300 18.489 1.00 98.25 433 TYR A C 1
ATOM 3531 O O . TYR A 1 433 ? 1.355 9.296 19.071 1.00 98.25 433 TYR A O 1
ATOM 3539 N N . SER A 1 434 ? 3.060 7.950 18.504 1.00 96.75 434 SER A N 1
ATOM 3540 C CA . SER A 1 434 ? 4.081 8.767 19.165 1.00 96.75 434 SER A CA 1
ATOM 3541 C C . SER A 1 434 ? 4.273 10.128 18.493 1.00 96.75 434 SER A C 1
ATOM 3543 O O . SER A 1 434 ? 4.445 11.119 19.194 1.00 96.75 434 SER A O 1
ATOM 3545 N N . VAL A 1 435 ? 4.209 10.184 17.158 1.00 97.25 435 VAL A N 1
ATOM 3546 C CA . VAL A 1 435 ? 4.335 11.426 16.378 1.00 97.25 435 VAL A CA 1
ATOM 3547 C C . VAL A 1 435 ? 3.132 12.341 16.614 1.00 97.25 435 VAL A C 1
ATOM 3549 O O . VAL A 1 435 ? 3.294 13.552 16.700 1.00 97.25 435 VAL A O 1
ATOM 3552 N N . LEU A 1 436 ? 1.939 11.759 16.751 1.00 97.62 436 LEU A N 1
ATOM 3553 C CA . LEU A 1 436 ? 0.686 12.484 16.984 1.00 97.62 436 LEU A CA 1
ATOM 3554 C C . LEU A 1 436 ? 0.380 12.719 18.477 1.00 97.62 436 LEU A C 1
ATOM 3556 O O . LEU A 1 436 ? -0.662 13.275 18.812 1.00 97.62 436 LEU A O 1
ATOM 3560 N N . GLY A 1 437 ? 1.229 12.257 19.400 1.00 96.38 437 GLY A N 1
ATOM 3561 C CA . GLY A 1 437 ? 0.976 12.370 20.842 1.00 96.38 437 GLY A CA 1
ATOM 3562 C C . GLY A 1 437 ? -0.269 11.612 21.335 1.00 96.38 437 GLY A C 1
ATOM 3563 O O . GLY A 1 437 ? -0.897 12.021 22.311 1.00 96.38 437 GLY A O 1
ATOM 3564 N N . LEU A 1 438 ? -0.650 10.520 20.668 1.00 96.50 438 LEU A N 1
ATOM 3565 C CA . LEU A 1 438 ? -1.814 9.698 21.009 1.00 96.50 438 LEU A CA 1
ATOM 3566 C C . LEU A 1 438 ? -1.504 8.739 22.171 1.00 96.50 438 LEU A C 1
ATOM 3568 O O . LEU A 1 438 ? -0.443 8.119 22.223 1.00 96.50 438 LEU A O 1
ATOM 3572 N N . GLY A 1 439 ? -2.453 8.595 23.103 1.00 95.62 439 GLY A N 1
ATOM 3573 C CA . GLY A 1 439 ? -2.264 7.844 24.354 1.00 95.62 439 GLY A CA 1
ATOM 3574 C C . GLY A 1 439 ? -2.462 6.323 24.271 1.00 95.62 439 GLY A C 1
ATOM 3575 O O . GLY A 1 439 ? -2.121 5.619 25.225 1.00 95.62 439 GLY A O 1
ATOM 3576 N N . THR A 1 440 ? -3.007 5.804 23.168 1.00 97.56 440 THR A N 1
ATOM 3577 C CA . THR A 1 440 ? -3.301 4.372 23.006 1.00 97.56 440 THR A CA 1
ATOM 3578 C C . THR A 1 440 ? -2.033 3.527 23.000 1.00 97.56 440 THR A C 1
ATOM 3580 O O . THR A 1 440 ? -1.069 3.807 22.286 1.00 97.56 440 THR A O 1
ATOM 3583 N N . LYS A 1 441 ? -2.059 2.422 23.743 1.00 97.81 441 LYS A N 1
ATOM 3584 C CA . LYS A 1 441 ? -0.951 1.470 23.839 1.00 97.81 441 LYS A CA 1
ATOM 3585 C C . LYS A 1 441 ? -1.185 0.261 22.944 1.00 97.81 441 LYS A C 1
ATOM 3587 O O . LYS A 1 441 ? -2.226 -0.386 23.011 1.00 97.81 441 LYS A O 1
ATOM 3592 N N . PHE A 1 442 ? -0.180 -0.103 22.160 1.00 98.12 442 PHE A N 1
ATOM 3593 C CA . PHE A 1 442 ? -0.209 -1.311 21.340 1.00 98.12 442 PHE A CA 1
ATOM 3594 C C . PHE A 1 442 ? 0.248 -2.513 22.162 1.00 98.12 442 PHE A C 1
ATOM 3596 O O . PHE A 1 442 ? 1.354 -2.501 22.698 1.00 98.12 442 PHE A O 1
ATOM 3603 N N . ILE A 1 443 ? -0.580 -3.556 22.241 1.00 97.44 443 ILE A N 1
ATOM 3604 C CA . ILE A 1 443 ? -0.258 -4.792 22.965 1.00 97.44 443 ILE A CA 1
ATOM 3605 C C . ILE A 1 443 ? -0.581 -6.033 22.128 1.00 97.44 443 ILE A C 1
ATOM 3607 O O . ILE A 1 443 ? -1.501 -6.052 21.314 1.00 97.44 443 ILE A O 1
ATOM 3611 N N . SER A 1 444 ? 0.191 -7.090 22.329 1.00 97.19 444 SER A N 1
ATOM 3612 C CA . SER A 1 444 ? -0.054 -8.429 21.792 1.00 97.19 444 SER A CA 1
ATOM 3613 C C . SER A 1 444 ? -1.028 -9.219 22.664 1.00 97.19 444 SER A C 1
ATOM 3615 O O . SER A 1 444 ? -1.286 -8.879 23.823 1.00 97.19 444 SER A O 1
ATOM 3617 N N . ILE A 1 445 ? -1.508 -10.355 22.155 1.00 95.19 445 ILE A N 1
ATOM 3618 C CA . ILE A 1 445 ? -2.318 -11.293 22.945 1.00 95.19 445 ILE A CA 1
ATOM 3619 C C . ILE A 1 445 ? -1.527 -11.814 24.150 1.00 95.19 445 ILE A C 1
ATOM 3621 O O . ILE A 1 445 ? -2.089 -12.049 25.222 1.00 95.19 445 ILE A O 1
ATOM 3625 N N . LYS A 1 446 ? -0.209 -11.988 23.998 1.00 94.50 446 LYS A N 1
ATOM 3626 C CA . LYS A 1 446 ? 0.669 -12.397 25.097 1.00 94.50 446 LYS A CA 1
ATOM 3627 C C . LYS A 1 446 ? 0.683 -11.350 26.216 1.00 94.50 446 LYS A C 1
ATOM 3629 O O . LYS A 1 446 ? 0.483 -11.709 27.372 1.00 94.50 446 LYS A O 1
ATOM 3634 N N . GLU A 1 447 ? 0.868 -10.079 25.875 1.00 95.00 447 GLU A N 1
ATOM 3635 C CA . GLU A 1 447 ? 0.874 -8.973 26.844 1.00 95.00 447 GLU A CA 1
ATOM 3636 C C . GLU A 1 447 ? -0.505 -8.776 27.486 1.00 95.00 447 GLU A C 1
ATOM 3638 O O . GLU A 1 447 ? -0.593 -8.539 28.691 1.00 95.00 447 GLU A O 1
ATOM 3643 N N . LEU A 1 448 ? -1.591 -8.972 26.727 1.00 94.25 448 LEU A N 1
ATOM 3644 C CA . LEU A 1 448 ? -2.941 -9.004 27.289 1.00 94.25 448 LEU A CA 1
ATOM 3645 C C . LEU A 1 448 ? -3.074 -10.116 28.340 1.00 94.25 448 LEU A C 1
ATOM 3647 O O . LEU A 1 448 ? -3.537 -9.852 29.446 1.00 94.25 448 LEU A O 1
ATOM 3651 N N . LYS A 1 449 ? -2.616 -11.342 28.050 1.00 90.62 449 LYS A N 1
ATOM 3652 C CA . LYS A 1 449 ? -2.617 -12.449 29.027 1.00 90.62 449 LYS A CA 1
ATOM 3653 C C . LYS A 1 449 ? -1.801 -12.121 30.277 1.00 90.62 449 LYS A C 1
ATOM 3655 O O . LYS A 1 449 ? -2.235 -12.417 31.387 1.00 90.62 449 LYS A O 1
ATOM 3660 N N . GLU A 1 450 ? -0.628 -11.515 30.117 1.00 90.88 450 GLU A N 1
ATOM 3661 C CA . GLU A 1 450 ? 0.218 -11.100 31.242 1.00 90.88 450 GLU A CA 1
ATOM 3662 C C . GLU A 1 450 ? -0.494 -10.062 32.120 1.00 90.88 450 GLU A C 1
ATOM 3664 O O . GLU A 1 450 ? -0.512 -10.205 33.346 1.00 90.88 450 GLU A O 1
ATOM 3669 N N . ARG A 1 451 ? -1.160 -9.078 31.502 1.00 88.88 451 ARG A N 1
ATOM 3670 C CA . ARG A 1 451 ? -1.973 -8.079 32.204 1.00 88.88 451 ARG A CA 1
ATOM 3671 C C . ARG A 1 451 ? -3.123 -8.726 32.967 1.00 88.88 451 ARG A C 1
ATOM 3673 O O . ARG A 1 451 ? -3.263 -8.480 34.164 1.00 88.88 451 ARG A O 1
ATOM 3680 N N . VAL A 1 452 ? -3.875 -9.606 32.307 1.00 85.25 452 VAL A N 1
ATOM 3681 C CA . VAL A 1 452 ? -4.958 -10.388 32.917 1.00 85.25 452 VAL A CA 1
ATOM 3682 C C . VAL A 1 452 ? -4.449 -11.101 34.172 1.00 85.25 452 VAL A C 1
ATOM 3684 O O . VAL A 1 452 ? -4.989 -10.908 35.258 1.00 85.25 452 VAL A O 1
ATOM 3687 N N . VAL A 1 453 ? -3.355 -11.861 34.064 1.00 82.25 453 VAL A N 1
ATOM 3688 C CA . VAL A 1 453 ? -2.766 -12.598 35.195 1.00 82.25 453 VAL A CA 1
ATOM 3689 C C . VAL A 1 453 ? -2.281 -11.666 36.307 1.00 82.25 453 VAL A C 1
ATOM 3691 O O . VAL A 1 453 ? -2.432 -12.002 37.482 1.00 82.25 453 VAL A O 1
ATOM 3694 N N . SER A 1 454 ? -1.693 -10.516 35.968 1.00 82.25 454 SER A N 1
ATOM 3695 C CA . SER A 1 454 ? -1.197 -9.555 36.960 1.00 82.25 454 SER A CA 1
ATOM 3696 C C . SER A 1 454 ? -2.319 -8.988 37.831 1.00 82.25 454 SER A C 1
ATOM 3698 O O . SER A 1 454 ? -2.149 -8.886 39.045 1.00 82.25 454 SER A O 1
ATOM 3700 N N . GLU A 1 455 ? -3.489 -8.732 37.244 1.00 81.19 455 GLU A N 1
ATOM 3701 C CA . GLU A 1 455 ? -4.662 -8.263 37.978 1.00 81.19 455 GLU A CA 1
ATOM 3702 C C . GLU A 1 455 ? -5.280 -9.363 38.842 1.00 81.19 455 GLU A C 1
ATOM 3704 O O . GLU A 1 455 ? -5.870 -9.057 39.868 1.00 81.19 455 GLU A O 1
ATOM 3709 N N . PHE A 1 456 ? -5.105 -10.650 38.521 1.00 71.56 456 PHE A N 1
ATOM 3710 C CA . PHE A 1 456 ? -5.525 -11.758 39.397 1.00 71.56 456 PHE A CA 1
ATOM 3711 C C . PHE A 1 456 ? -4.568 -12.048 40.560 1.00 71.56 456 PHE A C 1
ATOM 3713 O O . PHE A 1 456 ? -4.954 -12.758 41.487 1.00 71.56 456 PHE A O 1
ATOM 3720 N N . LYS A 1 457 ? -3.340 -11.519 40.522 1.00 69.75 457 LYS A N 1
ATOM 3721 C CA . LYS A 1 457 ? -2.357 -11.643 41.612 1.00 69.75 457 LYS A CA 1
ATOM 3722 C C . LYS A 1 457 ? -2.405 -10.488 42.619 1.00 69.75 457 LYS A C 1
ATOM 3724 O O . LYS A 1 457 ? -1.791 -10.616 43.676 1.00 69.75 457 LYS A O 1
ATOM 3729 N N . LYS A 1 458 ? -3.091 -9.393 42.281 1.00 56.12 458 LYS A N 1
ATOM 3730 C CA . LYS A 1 458 ? -3.501 -8.333 43.210 1.00 56.12 458 LYS A CA 1
ATOM 3731 C C . LYS A 1 458 ? -4.833 -8.710 43.854 1.00 56.12 458 LYS A C 1
ATOM 3733 O O . LYS A 1 458 ? -4.934 -8.490 45.076 1.00 56.12 458 LYS A O 1
#

Organism: NCBI:txid1261127

Secondary structure (DSSP, 8-state):
-HHHHHHHHHHHHHHHHHHHHH-GGGHHHHTTSHHHHHHHHHHHH-S--SPPTT--HHHHHHHHHHHHHHHHHHHHHHHHHHTHHHHHHHHHHHT--TTS-HHHHHHHHHHSHHHHHTTS-GGGHHHHHHHHHHHHHHHHHHHHHHHHHHHHHHHHHHHHTTTHHHH-----EE-PPPTT--EEEE-HHHHHHHHH-HHHHHHHHHHHHHHT-EEEB-HHHHHHHTTS-HHHHHHHHHHHHHHHTTEEEEEETTEEEEEE--HHHHHHHHHHHHHHHHHHHHHHHHHHHHHHHH-GGGSTTSHHHHHHHH-HHHHHHHHGGGSS-------TT--SSHHHHHHHHHHHHTTSSS-HHHHHHT----SSHHHHHHHHHHHHHHHHHTTTT---TT-HHHHHHHHHHHHHHHHHTTSSEEE---HHHHHHHHHHHHHTT--PEEE-HHHHHHHHHHHHH-

Sequence (458 aa):
MNCLIKRCQSFVIESVVKRLIEDVNEYSYLLTMEDWRLLMSLDKSVVERQICQKQCLGCLKFARMVTMLSNFINGILSANKESEALVTELCRIFAIPDDSNPIVLALDLVVSPDYVKSKIPEKSMPVYETYVGKVKGEVISLALDHFQHEREKCNDTILGYANLEREQIIAYEPIEMPVGKELFYVDQNVVSKYGRDENFSRQVDNFKSKVDCKFVYSPYVIEDGVKMSRVRLAEYFETIEVLTDNTMLVPSESGVMLAREDIKVTFDRVFLWRNATRAAEDLKVQRMHFNHWGYPHYSRQSKLSDRANENIDKFLDSLRPYLDDSGCDFDFNDYESDQALCQRLSAATIEKSFSLEELIDKSIKYESDAECMTHIEHLCDFLDLINYKTEPLSELSKIRSSLQDTEHLKHAWKADYFVTDDKRLRIRGTFIYSVLGLGTKFISIKELKERVVSEFKK

Foldseek 3Di:
DLLVLLLVLLVLLLVVLVVCLVPVLCPVVVCVDPSVVSNVVSVVVNPDLDQDPVNDPSSVSSVLSCCLVVQLVVLLVVLCVVLVVVLVVLCVQVVPDPPDDSSSSLCVCQVCVVVSVVRDDPVCNVVSVVSSCSNVVSSLSSLLSSLVVLLVVLVVQLVVCVCLVVVADDDWAFDDDPPPAAEEEEALVVLVCLLPPVVLVVLLVVLCVQRVHAYEYALLSLLVLVVDDPVCSVSSLVSRCVRHVQWYFDQDPQATGITHDDVVSSNVSSVSCVSSLQSVLVSLLSVLSSLVSVPVCLHPPHPQLVVCQVPVLVLLLVLVVQQPVPPDDDPPVPSDDSNNVSVVLQVLCPPAQDGSVLLNVLNDEDDGLVSLLRLLVRLLVSCSSNVHLDDDSVCSVVSSSCVSLSVSLSRCLPGQEYEDQDPSSQVSSVSSCSSHVGNYHYDYSVVVSVVSVVSVVD